Protein AF-A0A059CBD7-F1 (afdb_monomer)

Structure (mmCIF, N/CA/C/O backbone):
data_AF-A0A059CBD7-F1
#
_entry.id   AF-A0A059CBD7-F1
#
loop_
_atom_site.group_PDB
_atom_site.id
_atom_site.type_symbol
_atom_site.label_atom_id
_atom_site.label_alt_id
_atom_site.label_comp_id
_atom_site.label_asym_id
_atom_site.label_entity_id
_atom_site.label_seq_id
_atom_site.pdbx_PDB_ins_code
_atom_site.Cartn_x
_atom_site.Cartn_y
_atom_site.Cartn_z
_atom_site.occupancy
_atom_site.B_iso_or_equiv
_atom_site.auth_seq_id
_atom_site.auth_comp_id
_atom_site.auth_asym_id
_atom_site.auth_atom_id
_atom_site.pdbx_PDB_model_num
ATOM 1 N N . MET A 1 1 ? -79.661 -37.285 -6.704 1.00 27.41 1 MET A N 1
ATOM 2 C CA . MET A 1 1 ? -79.252 -38.684 -6.947 1.00 27.41 1 MET A CA 1
ATOM 3 C C . MET A 1 1 ? -77.895 -38.627 -7.641 1.00 27.41 1 MET A C 1
ATOM 5 O O . MET A 1 1 ? -77.820 -37.986 -8.673 1.00 27.41 1 MET A O 1
ATOM 9 N N . VAL A 1 2 ? -76.866 -39.219 -7.022 1.00 24.70 2 VAL A N 1
ATOM 10 C CA . VAL A 1 2 ? -75.521 -39.543 -7.561 1.00 24.70 2 VAL A CA 1
ATOM 11 C C . VAL A 1 2 ? -74.563 -38.383 -7.934 1.00 24.70 2 VAL A C 1
ATOM 13 O O . VAL A 1 2 ? -74.610 -37.817 -9.015 1.00 24.70 2 VAL A O 1
ATOM 16 N N . GLN A 1 3 ? -73.694 -38.070 -6.962 1.00 22.50 3 GLN A N 1
ATOM 17 C CA . GLN A 1 3 ? -72.225 -37.890 -7.006 1.00 22.50 3 GLN A CA 1
ATOM 18 C C . GLN A 1 3 ? -71.478 -37.685 -8.353 1.00 22.50 3 GLN A C 1
ATOM 20 O O . GLN A 1 3 ? -71.512 -38.557 -9.212 1.00 22.50 3 GLN A O 1
ATOM 25 N N . ALA A 1 4 ? -70.627 -36.639 -8.396 1.00 22.77 4 ALA A N 1
ATOM 26 C CA . ALA A 1 4 ? -69.144 -36.712 -8.429 1.00 22.77 4 ALA A CA 1
ATOM 27 C C . ALA A 1 4 ? -68.423 -35.733 -9.402 1.00 22.77 4 ALA A C 1
ATOM 29 O O . ALA A 1 4 ? -68.764 -35.627 -10.573 1.00 22.77 4 ALA A O 1
ATOM 30 N N . ILE A 1 5 ? -67.328 -35.163 -8.868 1.00 25.78 5 ILE A N 1
ATOM 31 C CA . ILE A 1 5 ? -66.109 -34.602 -9.498 1.00 25.78 5 ILE A CA 1
ATOM 32 C C . ILE A 1 5 ? -66.159 -33.147 -10.002 1.00 25.78 5 ILE A C 1
ATOM 34 O O . ILE A 1 5 ? -66.613 -32.834 -11.097 1.00 25.78 5 ILE A O 1
ATOM 38 N N . ALA A 1 6 ? -65.557 -32.273 -9.187 1.00 24.36 6 ALA A N 1
ATOM 39 C CA . ALA A 1 6 ? -65.034 -30.965 -9.562 1.00 24.36 6 ALA A CA 1
ATOM 40 C C . ALA A 1 6 ? -63.569 -31.106 -10.017 1.00 24.36 6 ALA A C 1
ATOM 42 O O . ALA A 1 6 ? -62.777 -31.777 -9.353 1.00 24.36 6 ALA A O 1
ATOM 43 N N . ALA A 1 7 ? -63.220 -30.457 -11.128 1.00 23.56 7 ALA A N 1
ATOM 44 C CA . ALA A 1 7 ? -61.856 -30.302 -11.618 1.00 23.56 7 ALA A CA 1
ATOM 45 C C . ALA A 1 7 ? -61.406 -28.848 -11.410 1.00 23.56 7 ALA A C 1
ATOM 47 O O . ALA A 1 7 ? -62.097 -27.919 -11.823 1.00 23.56 7 ALA A O 1
ATOM 48 N N . SER A 1 8 ? -60.238 -28.657 -10.799 1.00 24.56 8 SER A N 1
ATOM 49 C CA . SER A 1 8 ? -59.516 -27.383 -10.772 1.00 24.56 8 SER A CA 1
ATOM 50 C C . SER A 1 8 ? -58.029 -27.640 -11.013 1.00 24.56 8 SER A C 1
ATOM 52 O O . SER A 1 8 ? -57.431 -28.497 -10.363 1.00 24.56 8 SER A O 1
ATOM 54 N N . CYS A 1 9 ? -57.472 -26.907 -11.973 1.00 23.25 9 CYS A N 1
ATOM 55 C CA . CYS A 1 9 ? -56.088 -26.950 -12.435 1.00 23.25 9 CYS A CA 1
ATOM 56 C C . CYS A 1 9 ? -55.075 -26.466 -11.380 1.00 23.25 9 CYS A C 1
ATOM 58 O O . CYS A 1 9 ? -55.324 -25.466 -10.713 1.00 23.25 9 CYS A O 1
ATOM 60 N N . SER A 1 10 ? -53.895 -27.101 -11.345 1.00 24.89 10 SER A N 1
ATOM 61 C CA . SER A 1 10 ? -52.676 -26.625 -10.664 1.00 24.89 10 SER A CA 1
ATOM 62 C C . SER A 1 10 ? -51.438 -26.863 -11.551 1.00 24.89 10 SER A C 1
ATOM 64 O O . SER A 1 10 ? -51.438 -27.836 -12.310 1.00 24.89 10 SER A O 1
ATOM 66 N N . PRO A 1 11 ? -50.388 -26.017 -11.472 1.00 28.83 11 PRO A N 1
ATOM 67 C CA . PRO A 1 11 ? -49.196 -26.117 -12.310 1.00 28.83 11 PRO A CA 1
ATOM 68 C C . PRO A 1 11 ? -48.049 -26.942 -11.692 1.00 28.83 11 PRO A C 1
ATOM 70 O O . PRO A 1 11 ? -47.851 -26.967 -10.482 1.00 28.83 11 PRO A O 1
ATOM 73 N N . LEU A 1 12 ? -47.319 -27.582 -12.613 1.00 26.22 12 LEU A N 1
ATOM 74 C CA . LEU A 1 12 ? -45.904 -27.990 -12.671 1.00 26.22 12 LEU A CA 1
ATOM 75 C C . LEU A 1 12 ? -45.136 -28.339 -11.380 1.00 26.22 12 LEU A C 1
ATOM 77 O O . LEU A 1 12 ? -44.787 -27.510 -10.546 1.00 26.22 12 LEU A O 1
ATOM 81 N N . SER A 1 13 ? -44.800 -29.627 -11.343 1.00 27.41 13 SER A N 1
ATOM 82 C CA . SER A 1 13 ? -44.056 -30.409 -10.364 1.00 27.41 13 SER A CA 1
ATOM 83 C C . SER A 1 13 ? -42.547 -30.156 -10.330 1.00 27.41 13 SER A C 1
ATOM 85 O O . SER A 1 13 ? -41.880 -30.080 -11.361 1.00 27.41 13 SER A O 1
ATOM 87 N N . SER A 1 14 ? -42.030 -30.184 -9.105 1.00 27.97 14 SER A N 1
ATOM 88 C CA . SER A 1 14 ? -40.643 -30.375 -8.691 1.00 27.97 14 SER A CA 1
ATOM 89 C C . SER A 1 14 ? -40.126 -31.800 -8.961 1.00 27.97 14 SER A C 1
ATOM 91 O O . SER A 1 14 ? -40.867 -32.778 -8.858 1.00 27.97 14 SER A O 1
ATOM 93 N N . LEU A 1 15 ? -38.828 -31.923 -9.262 1.00 26.23 15 LEU A N 1
ATOM 94 C CA . LEU A 1 15 ? -38.083 -33.190 -9.299 1.00 26.23 15 LEU A CA 1
ATOM 95 C C . LEU A 1 15 ? -37.362 -33.421 -7.951 1.00 26.23 15 LEU A C 1
ATOM 97 O O . LEU A 1 15 ? -36.742 -32.481 -7.450 1.00 26.23 15 LEU A O 1
ATOM 101 N N . PRO A 1 16 ? -37.400 -34.632 -7.354 1.00 29.53 16 PRO A N 1
ATOM 102 C CA . PRO A 1 16 ? -36.766 -34.914 -6.068 1.00 29.53 16 PRO A CA 1
ATOM 103 C C . PRO A 1 16 ? -35.403 -35.613 -6.220 1.00 29.53 16 PRO A C 1
ATOM 105 O O . PRO A 1 16 ? -35.278 -36.615 -6.923 1.00 29.53 16 PRO A O 1
ATOM 108 N N . LEU A 1 17 ? -34.396 -35.144 -5.478 1.00 26.84 17 LEU A N 1
ATOM 109 C CA . LEU A 1 17 ? -33.142 -35.863 -5.233 1.00 26.84 17 LEU A CA 1
ATOM 110 C C . LEU A 1 17 ? -33.242 -36.590 -3.884 1.00 26.84 17 LEU A C 1
ATOM 112 O O . LEU A 1 17 ? -33.156 -35.987 -2.818 1.00 26.84 17 LEU A O 1
ATOM 116 N N . ASN A 1 18 ? -33.452 -37.906 -3.944 1.00 24.36 18 ASN A N 1
ATOM 117 C CA . ASN A 1 18 ? -33.355 -38.815 -2.805 1.00 24.36 18 ASN A CA 1
ATOM 118 C C . ASN A 1 18 ? -31.913 -39.332 -2.692 1.00 24.36 18 ASN A C 1
ATOM 120 O O . ASN A 1 18 ? -31.508 -40.188 -3.475 1.00 24.36 18 ASN A O 1
ATOM 124 N N . ALA A 1 19 ? -31.174 -38.896 -1.673 1.00 28.20 19 ALA A N 1
ATOM 125 C CA . ALA A 1 19 ? -29.995 -39.606 -1.181 1.00 28.20 19 ALA A CA 1
ATOM 126 C C . ALA A 1 19 ? -30.155 -39.828 0.329 1.00 28.20 19 ALA A C 1
ATOM 128 O O . ALA A 1 19 ? -30.183 -38.892 1.125 1.00 28.20 19 ALA A O 1
ATOM 129 N N . ARG A 1 20 ? -30.327 -41.097 0.713 1.00 24.30 20 ARG A N 1
ATOM 130 C CA . ARG A 1 20 ? -30.404 -41.547 2.106 1.00 24.30 20 ARG A CA 1
ATOM 131 C C . ARG A 1 20 ? -29.028 -41.405 2.760 1.00 24.30 20 ARG A C 1
ATOM 133 O O . ARG A 1 20 ? -28.092 -42.076 2.338 1.00 24.30 20 ARG A O 1
ATOM 140 N N . LEU A 1 21 ? -28.933 -40.618 3.830 1.00 27.20 21 LEU A N 1
ATOM 141 C CA . LEU A 1 21 ? -27.813 -40.653 4.771 1.00 27.20 21 LEU A CA 1
ATOM 142 C C . LEU A 1 21 ? -28.304 -41.210 6.113 1.00 27.20 21 LEU A C 1
ATOM 144 O O . LEU A 1 21 ? -29.229 -40.683 6.727 1.00 27.20 21 LEU A O 1
ATOM 148 N N . SER A 1 22 ? -27.697 -42.320 6.531 1.00 24.50 22 SER A N 1
ATOM 149 C CA . SER A 1 22 ? -27.909 -42.966 7.830 1.00 24.50 22 SER A CA 1
ATOM 150 C C . SER A 1 22 ? -27.210 -42.182 8.955 1.00 24.50 22 SER A C 1
ATOM 152 O O . SER A 1 22 ? -26.139 -41.622 8.718 1.00 24.50 22 SER A O 1
ATOM 154 N N . PRO A 1 23 ? -27.740 -42.161 10.194 1.00 25.88 23 PRO A N 1
ATOM 155 C CA . PRO A 1 23 ? -27.163 -41.375 11.278 1.00 25.88 23 PRO A CA 1
ATOM 156 C C . PRO A 1 23 ? -26.103 -42.180 12.042 1.00 25.88 23 PRO A C 1
ATOM 158 O O . PRO A 1 23 ? -26.429 -43.134 12.749 1.00 25.88 23 PRO A O 1
ATOM 161 N N . PHE A 1 24 ? -24.837 -41.769 11.975 1.00 24.17 24 PHE A N 1
ATOM 162 C CA . PHE A 1 24 ? -23.831 -42.210 12.943 1.00 24.17 24 PHE A CA 1
ATOM 163 C C . PHE A 1 24 ? -23.830 -41.264 14.149 1.00 24.17 24 PHE A C 1
ATOM 165 O O . PHE A 1 24 ? -23.318 -40.149 14.100 1.00 24.17 24 PHE A O 1
ATOM 172 N N . ARG A 1 25 ? -24.415 -41.732 15.257 1.00 24.31 25 ARG A N 1
ATOM 173 C CA . ARG A 1 25 ? -24.129 -41.220 16.603 1.00 24.31 25 ARG A CA 1
ATOM 174 C C . ARG A 1 25 ? -22.762 -41.744 17.034 1.00 24.31 25 ARG A C 1
ATOM 176 O O . ARG A 1 25 ? -22.542 -42.949 16.973 1.00 24.31 25 ARG A O 1
ATOM 183 N N . CYS A 1 26 ? -21.905 -40.881 17.571 1.00 23.27 26 CYS A N 1
ATOM 184 C CA . CYS A 1 26 ? -20.779 -41.328 18.383 1.00 23.27 26 CYS A CA 1
ATOM 185 C C . CYS A 1 26 ? -20.654 -40.454 19.635 1.00 23.27 26 CYS A C 1
ATOM 187 O O . CYS A 1 26 ? -20.300 -39.280 19.581 1.00 23.27 26 CYS A O 1
ATOM 189 N N . SER A 1 27 ? -21.001 -41.046 20.773 1.00 24.66 27 SER A N 1
ATOM 190 C CA . SER A 1 27 ? -20.661 -40.575 22.109 1.00 24.66 27 SER A CA 1
ATOM 191 C C . SER A 1 27 ? -19.342 -41.218 22.530 1.00 24.66 27 SER A C 1
ATOM 193 O O . SER A 1 27 ? -19.259 -42.439 22.473 1.00 24.66 27 SER A O 1
ATOM 195 N N . HIS A 1 28 ? -18.365 -40.444 23.014 1.00 25.88 28 HIS A N 1
ATOM 196 C CA . HIS A 1 28 ? -17.659 -40.717 24.276 1.00 25.88 28 HIS A CA 1
ATOM 197 C C . HIS A 1 28 ? -16.579 -39.668 24.589 1.00 25.88 28 HIS A C 1
ATOM 199 O O . HIS A 1 28 ? -15.694 -39.379 23.792 1.00 25.88 28 HIS A O 1
ATOM 205 N N . ARG A 1 29 ? -16.638 -39.159 25.827 1.00 26.22 29 ARG A N 1
ATOM 206 C CA . ARG A 1 29 ? -15.527 -38.551 26.573 1.00 26.22 29 ARG A CA 1
ATOM 207 C C . ARG A 1 29 ? -14.352 -39.535 26.686 1.00 26.22 29 ARG A C 1
ATOM 209 O O . ARG A 1 29 ? -14.594 -40.652 27.139 1.00 26.22 29 ARG A O 1
ATOM 216 N N . ARG A 1 30 ? -13.106 -39.072 26.495 1.00 25.58 30 ARG A N 1
ATOM 217 C CA . ARG A 1 30 ? -11.977 -39.318 27.426 1.00 25.58 30 ARG A CA 1
ATOM 218 C C . ARG A 1 30 ? -10.704 -38.524 27.076 1.00 25.58 30 ARG A C 1
ATOM 220 O O . ARG A 1 30 ? -10.276 -38.486 25.935 1.00 25.58 30 ARG A O 1
ATOM 227 N N . SER A 1 31 ? -10.166 -37.910 28.132 1.00 23.09 31 SER A N 1
ATOM 228 C CA . SER A 1 31 ? -8.787 -37.490 28.447 1.00 23.09 31 SER A CA 1
ATOM 229 C C . SER A 1 31 ? -7.689 -37.578 27.375 1.00 23.09 31 SER A C 1
ATOM 231 O O . SER A 1 31 ? -7.325 -38.668 26.940 1.00 23.09 31 SER A O 1
ATOM 233 N N . TRP A 1 32 ? -7.047 -36.435 27.124 1.00 22.36 32 TRP A N 1
ATOM 234 C CA . TRP A 1 32 ? -5.806 -36.305 26.361 1.00 22.36 32 TRP A CA 1
ATOM 235 C C . TRP A 1 32 ? -4.568 -36.466 27.261 1.00 22.36 32 TRP A C 1
ATOM 237 O O . TRP A 1 32 ? -4.424 -35.773 28.268 1.00 22.36 32 TRP A O 1
ATOM 247 N N . ARG A 1 33 ? -3.655 -37.359 26.866 1.00 21.47 33 ARG A N 1
ATOM 248 C CA . ARG A 1 33 ? -2.204 -37.252 27.094 1.00 21.47 33 ARG A CA 1
ATOM 249 C C . ARG A 1 33 ? -1.520 -37.352 25.721 1.00 21.47 33 ARG A C 1
ATOM 251 O O . ARG A 1 33 ? -2.057 -38.058 24.867 1.00 21.47 33 ARG A O 1
ATOM 258 N N . PRO A 1 34 ? -0.394 -36.660 25.483 1.00 24.28 34 PRO A N 1
ATOM 259 C CA . PRO A 1 34 ? 0.172 -36.514 24.148 1.00 24.28 34 PRO A CA 1
ATOM 260 C C . PRO A 1 34 ? 0.973 -37.760 23.757 1.00 24.28 34 PRO A C 1
ATOM 262 O O . PRO A 1 34 ? 1.763 -38.261 24.556 1.00 24.28 34 PRO A O 1
ATOM 265 N N . VAL A 1 35 ? 0.780 -38.233 22.526 1.00 23.66 35 VAL A N 1
ATOM 266 C CA . VAL A 1 35 ? 1.660 -39.202 21.863 1.00 23.66 35 VAL A CA 1
ATOM 267 C C . VAL A 1 35 ? 2.258 -38.509 20.644 1.00 23.66 35 VAL A C 1
ATOM 269 O O . VAL A 1 35 ? 1.542 -37.873 19.870 1.00 23.66 35 VAL A O 1
ATOM 272 N N . GLU A 1 36 ? 3.579 -38.599 20.540 1.00 26.09 36 GLU A N 1
ATOM 273 C CA . GLU A 1 36 ? 4.428 -38.049 19.488 1.00 26.09 36 GLU A CA 1
ATOM 274 C C . GLU A 1 36 ? 3.937 -38.452 18.092 1.00 26.09 36 GLU A C 1
ATOM 276 O O . GLU A 1 36 ? 3.825 -39.635 17.769 1.00 26.09 36 GLU A O 1
ATOM 281 N N . ALA A 1 37 ? 3.660 -37.455 17.249 1.00 25.56 37 ALA A N 1
ATOM 282 C CA . ALA A 1 37 ? 3.360 -37.659 15.840 1.00 25.56 37 ALA A CA 1
ATOM 283 C C . ALA A 1 37 ? 4.652 -37.550 15.021 1.00 25.56 37 ALA A C 1
ATOM 285 O O . ALA A 1 37 ? 5.248 -36.478 14.894 1.00 25.56 37 ALA A O 1
ATOM 286 N N . SER A 1 38 ? 5.070 -38.674 14.442 1.00 23.84 38 SER A N 1
ATOM 287 C CA . SER A 1 38 ? 6.095 -38.743 13.406 1.00 23.84 38 SER A CA 1
ATOM 288 C C . SER A 1 38 ? 5.680 -37.896 12.198 1.00 23.84 38 SER A C 1
ATOM 290 O O . SER A 1 38 ? 4.670 -38.176 11.548 1.00 23.84 38 SER A O 1
ATOM 292 N N . ARG A 1 39 ? 6.469 -36.863 11.889 1.00 24.75 39 ARG A N 1
ATOM 293 C CA . ARG A 1 39 ? 6.324 -36.023 10.695 1.00 24.75 39 ARG A CA 1
ATOM 294 C C . ARG A 1 39 ? 6.572 -36.853 9.431 1.00 24.75 39 ARG A C 1
ATOM 296 O O . ARG A 1 39 ? 7.711 -37.144 9.091 1.00 24.75 39 ARG A O 1
ATOM 303 N N . SER A 1 40 ? 5.500 -37.185 8.720 1.00 22.86 40 SER A N 1
ATOM 304 C CA . SER A 1 40 ? 5.544 -37.565 7.307 1.00 22.86 40 SER A CA 1
ATOM 305 C C . SER A 1 40 ? 5.475 -36.279 6.479 1.00 22.86 40 SER A C 1
ATOM 307 O O . SER A 1 40 ? 4.395 -35.738 6.243 1.00 22.86 40 SER A O 1
ATOM 309 N N . THR A 1 41 ? 6.630 -35.756 6.074 1.00 24.06 41 THR A N 1
ATOM 310 C CA . THR A 1 41 ? 6.733 -34.659 5.106 1.00 24.06 41 THR A CA 1
ATOM 311 C C . THR A 1 41 ? 6.428 -35.187 3.705 1.00 24.06 41 THR A C 1
ATOM 313 O O . THR A 1 41 ? 7.297 -35.744 3.040 1.00 24.06 41 THR A O 1
ATOM 316 N N . SER A 1 42 ? 5.186 -35.009 3.256 1.00 23.70 42 SER A N 1
ATOM 317 C CA . SER A 1 42 ? 4.830 -35.070 1.838 1.00 23.70 42 SER A CA 1
ATOM 318 C C . SER A 1 42 ? 5.356 -33.800 1.169 1.00 23.70 42 SER A C 1
ATOM 320 O O . SER A 1 42 ? 4.714 -32.754 1.219 1.00 23.70 42 SER A O 1
ATOM 322 N N . THR A 1 43 ? 6.545 -33.866 0.580 1.00 23.75 43 THR A N 1
ATOM 323 C CA . THR A 1 43 ? 7.056 -32.822 -0.312 1.00 23.75 43 THR A CA 1
ATOM 324 C C . THR A 1 43 ? 6.307 -32.898 -1.637 1.00 23.75 43 THR A C 1
ATOM 326 O O . THR A 1 43 ? 6.673 -33.673 -2.522 1.00 23.75 43 THR A O 1
ATOM 329 N N . THR A 1 44 ? 5.247 -32.109 -1.776 1.00 26.20 44 THR A N 1
ATOM 330 C CA . THR A 1 44 ? 4.668 -31.784 -3.079 1.00 26.20 44 THR A CA 1
ATOM 331 C C . THR A 1 44 ? 5.703 -30.953 -3.833 1.00 26.20 44 THR A C 1
ATOM 333 O O . THR A 1 44 ? 5.978 -29.802 -3.498 1.00 26.20 44 THR A O 1
ATOM 336 N N . THR A 1 45 ? 6.363 -31.581 -4.797 1.00 25.39 45 THR A N 1
ATOM 337 C CA . THR A 1 45 ? 7.313 -30.946 -5.707 1.00 25.39 45 THR A CA 1
ATOM 338 C C . THR A 1 45 ? 6.515 -30.136 -6.722 1.00 25.39 45 THR A C 1
ATOM 340 O O . THR A 1 45 ? 5.920 -30.684 -7.646 1.00 25.39 45 THR A O 1
ATOM 343 N N . TRP A 1 46 ? 6.457 -28.823 -6.516 1.00 28.98 46 TRP A N 1
ATOM 344 C CA . TRP A 1 46 ? 5.936 -27.882 -7.502 1.00 28.98 46 TRP A CA 1
ATOM 345 C C . TRP A 1 46 ? 6.851 -27.904 -8.732 1.00 28.98 46 TRP A C 1
ATOM 347 O O . TRP A 1 46 ? 8.079 -27.825 -8.599 1.00 28.98 46 TRP A O 1
ATOM 357 N N . LYS A 1 47 ? 6.263 -28.081 -9.922 1.00 30.73 47 LYS A N 1
ATOM 358 C CA . LYS A 1 47 ? 6.991 -28.035 -11.195 1.00 30.73 47 LYS A CA 1
ATOM 359 C C . LYS A 1 47 ? 7.723 -26.696 -11.270 1.00 30.73 47 LYS A C 1
ATOM 361 O O . LYS A 1 47 ? 7.093 -25.649 -11.213 1.00 30.73 47 LYS A O 1
ATOM 366 N N . HIS A 1 48 ? 9.048 -26.740 -11.362 1.00 29.67 48 HIS A N 1
ATOM 367 C CA . HIS A 1 48 ? 9.817 -25.565 -11.748 1.00 29.67 48 HIS A CA 1
ATOM 368 C C . HIS A 1 48 ? 9.392 -25.218 -13.175 1.00 29.67 48 HIS A C 1
ATOM 370 O O . HIS A 1 48 ? 9.498 -26.077 -14.054 1.00 29.67 48 HIS A O 1
ATOM 376 N N . SER A 1 49 ? 8.892 -24.002 -13.399 1.00 37.66 49 SER A N 1
ATOM 377 C CA . SER A 1 49 ? 8.829 -23.465 -14.756 1.00 37.66 49 SER A CA 1
ATOM 378 C C . SER A 1 49 ? 10.260 -23.466 -15.301 1.00 37.66 49 SER A C 1
ATOM 380 O O . SER A 1 49 ? 11.184 -22.980 -14.639 1.00 37.66 49 SER A O 1
ATOM 382 N N . MET A 1 50 ? 10.484 -24.140 -16.429 1.00 34.19 50 MET A N 1
ATOM 383 C CA . MET A 1 50 ? 11.800 -24.171 -17.055 1.00 34.19 50 MET A CA 1
ATOM 384 C C . MET A 1 50 ? 12.013 -22.833 -17.750 1.00 34.19 50 MET A C 1
ATOM 386 O O . MET A 1 50 ? 11.520 -22.626 -18.848 1.00 34.19 50 MET A O 1
ATOM 390 N N . PHE A 1 51 ? 12.762 -21.937 -17.110 1.00 42.81 51 PHE A N 1
ATOM 391 C CA . PHE A 1 51 ? 13.242 -20.718 -17.749 1.00 42.81 51 PHE A CA 1
ATOM 392 C C . PHE A 1 51 ? 14.224 -21.101 -18.864 1.00 42.81 51 PHE A C 1
ATOM 394 O O . PHE A 1 51 ? 15.383 -21.434 -18.594 1.00 42.81 51 PHE A O 1
ATOM 401 N N . ILE A 1 52 ? 13.776 -21.065 -20.117 1.00 44.03 52 ILE A N 1
ATOM 402 C CA . ILE A 1 52 ? 14.673 -21.010 -21.273 1.00 44.03 52 ILE A CA 1
ATOM 403 C C . ILE A 1 52 ? 15.103 -19.543 -21.380 1.00 44.03 52 ILE A C 1
ATOM 405 O O . ILE A 1 52 ? 14.518 -18.758 -22.104 1.00 44.03 52 ILE A O 1
ATOM 409 N N . GLY A 1 53 ? 16.050 -19.130 -20.536 1.00 51.59 53 GLY A N 1
ATOM 410 C CA . GLY A 1 53 ? 16.555 -17.757 -20.519 1.00 51.59 53 GLY A CA 1
ATOM 411 C C . GLY A 1 53 ? 17.991 -17.697 -21.017 1.00 51.59 53 GLY A C 1
ATOM 412 O O . GLY A 1 53 ? 18.831 -18.499 -20.594 1.00 51.59 53 GLY A O 1
ATOM 413 N N . THR A 1 54 ? 18.294 -16.737 -21.884 1.00 60.03 54 THR A N 1
ATOM 414 C CA . THR A 1 54 ? 19.668 -16.279 -22.108 1.00 60.03 54 THR A CA 1
ATOM 415 C C . THR A 1 54 ? 19.972 -15.072 -21.219 1.00 60.03 54 THR A C 1
ATOM 417 O O . THR A 1 54 ? 19.104 -14.253 -20.910 1.00 60.03 54 THR A O 1
ATOM 420 N N . ARG A 1 55 ? 21.225 -14.998 -20.752 1.00 66.94 55 ARG A N 1
ATOM 421 C CA . ARG A 1 55 ? 21.671 -14.017 -19.749 1.00 66.94 55 ARG A CA 1
ATOM 422 C C . ARG A 1 55 ? 21.392 -12.590 -20.227 1.00 66.94 55 ARG A C 1
ATOM 424 O O . ARG A 1 55 ? 21.677 -12.323 -21.392 1.00 66.94 55 ARG A O 1
ATOM 431 N N . PRO A 1 56 ? 20.960 -11.663 -19.348 1.00 76.88 56 PRO A N 1
ATOM 432 C CA . PRO A 1 56 ? 21.050 -10.240 -19.648 1.00 76.88 56 PRO A CA 1
ATOM 433 C C . PRO A 1 56 ? 22.508 -9.886 -19.954 1.00 76.88 56 PRO A C 1
ATOM 435 O O . PRO A 1 56 ? 23.397 -10.132 -19.129 1.00 76.88 56 PRO A O 1
ATOM 438 N N . VAL A 1 57 ? 22.769 -9.365 -21.152 1.00 78.75 57 VAL A N 1
ATOM 439 C CA . VAL A 1 57 ? 24.119 -9.012 -21.606 1.00 78.75 57 VAL A CA 1
ATOM 440 C C . VAL A 1 57 ? 24.118 -7.580 -22.113 1.00 78.75 57 VAL A C 1
ATOM 442 O O . VAL A 1 57 ? 23.281 -7.200 -22.923 1.00 78.75 57 VAL A O 1
ATOM 445 N N . LEU A 1 58 ? 25.100 -6.806 -21.653 1.00 79.62 58 LEU A N 1
ATOM 446 C CA . LEU A 1 58 ? 25.443 -5.526 -22.253 1.00 79.62 58 LEU A CA 1
ATOM 447 C C . LEU A 1 58 ? 26.380 -5.782 -23.438 1.00 79.62 58 LEU A C 1
ATOM 449 O O . LEU A 1 58 ? 27.509 -6.246 -23.246 1.00 79.62 58 LEU A O 1
ATOM 453 N N . LYS A 1 59 ? 25.919 -5.513 -24.659 1.00 79.06 59 LYS A N 1
ATOM 454 C CA . LYS A 1 59 ? 26.710 -5.681 -25.880 1.00 79.06 59 LYS A CA 1
ATOM 455 C C . LYS A 1 59 ? 26.446 -4.519 -26.830 1.00 79.06 59 LYS A C 1
ATOM 457 O O . LYS A 1 59 ? 25.303 -4.182 -27.078 1.00 79.06 59 LYS A O 1
ATOM 462 N N . GLU A 1 60 ? 27.516 -3.925 -27.363 1.00 78.06 60 GLU A N 1
ATOM 463 C CA . GLU A 1 60 ? 27.432 -2.874 -28.397 1.00 78.06 60 GLU A CA 1
ATOM 464 C C . GLU A 1 60 ? 26.544 -1.671 -28.001 1.00 78.06 60 GLU A C 1
ATOM 466 O O . GLU A 1 60 ? 25.936 -1.041 -28.855 1.00 78.06 60 GLU A O 1
ATOM 471 N N . GLY A 1 61 ? 26.485 -1.331 -26.706 1.00 82.69 61 GLY A N 1
ATOM 472 C CA . GLY A 1 61 ? 25.649 -0.230 -26.208 1.00 82.69 61 GLY A CA 1
ATOM 473 C C . GLY A 1 61 ? 24.167 -0.583 -26.055 1.00 82.69 61 GLY A C 1
ATOM 474 O O . GLY A 1 61 ? 23.361 0.311 -25.833 1.00 82.69 61 GLY A O 1
ATOM 475 N N . ALA A 1 62 ? 23.799 -1.862 -26.141 1.00 86.81 62 ALA A N 1
ATOM 476 C CA . ALA A 1 62 ? 22.450 -2.341 -25.875 1.00 86.81 62 ALA A CA 1
ATOM 477 C C . ALA A 1 62 ? 22.432 -3.344 -24.713 1.00 86.81 62 ALA A C 1
ATOM 479 O O . ALA A 1 62 ? 23.321 -4.195 -24.588 1.00 86.81 62 ALA A O 1
ATOM 480 N N . LEU A 1 63 ? 21.416 -3.243 -23.852 1.00 84.81 63 LEU A N 1
ATOM 481 C CA . LEU A 1 63 ? 21.080 -4.296 -22.897 1.00 84.81 63 LEU A CA 1
ATOM 482 C C . LEU A 1 63 ? 20.100 -5.247 -23.575 1.00 84.81 63 LEU A C 1
ATOM 484 O O . LEU A 1 63 ? 18.923 -4.912 -23.745 1.00 84.81 63 LEU A O 1
ATOM 488 N N . SER A 1 64 ? 20.590 -6.434 -23.923 1.00 83.56 64 SER A N 1
ATOM 489 C CA . SER A 1 64 ? 19.786 -7.457 -24.579 1.00 83.56 64 SER A CA 1
ATOM 490 C C . SER A 1 64 ? 19.398 -8.568 -23.609 1.00 83.56 64 SER A C 1
ATOM 492 O O . SER A 1 64 ? 20.208 -9.026 -22.794 1.00 83.56 64 SER A O 1
ATOM 494 N N . VAL A 1 65 ? 18.164 -9.044 -23.739 1.00 75.06 65 VAL A N 1
ATOM 495 C CA . VAL A 1 65 ? 17.626 -10.206 -23.029 1.00 75.06 65 VAL A CA 1
ATOM 496 C C . VAL A 1 65 ? 16.963 -11.094 -24.073 1.00 75.06 65 VAL A C 1
ATOM 498 O O . VAL A 1 65 ? 16.108 -10.631 -24.822 1.00 75.06 65 VAL A O 1
ATOM 501 N N . ASP A 1 66 ? 17.392 -12.349 -24.182 1.00 73.12 66 ASP A N 1
ATOM 502 C CA . ASP A 1 66 ? 16.872 -13.267 -25.207 1.00 73.12 66 ASP A CA 1
ATOM 503 C C . ASP A 1 66 ? 17.023 -12.807 -26.650 1.00 73.12 66 ASP A C 1
ATOM 505 O O . ASP A 1 66 ? 16.166 -13.004 -27.503 1.00 73.12 66 ASP A O 1
ATOM 509 N N . GLY A 1 67 ? 18.177 -12.190 -26.924 1.00 69.81 67 GLY A N 1
ATOM 510 C CA . GLY A 1 67 ? 18.520 -11.689 -28.253 1.00 69.81 67 GLY A CA 1
ATOM 511 C C . GLY A 1 67 ? 17.719 -10.456 -28.672 1.00 69.81 67 GLY A C 1
ATOM 512 O O . GLY A 1 67 ? 17.845 -10.033 -29.817 1.00 69.81 67 GLY A O 1
ATOM 513 N N . LYS A 1 68 ? 16.924 -9.879 -27.764 1.00 74.00 68 LYS A N 1
ATOM 514 C CA . LYS A 1 68 ? 16.148 -8.661 -27.997 1.00 74.00 68 LYS A CA 1
ATOM 515 C C . LYS A 1 68 ? 16.759 -7.507 -27.230 1.00 74.00 68 LYS A C 1
ATOM 517 O O . LYS A 1 68 ? 17.015 -7.643 -26.035 1.00 74.00 68 LYS A O 1
ATOM 522 N N . ASP A 1 69 ? 16.966 -6.392 -27.915 1.00 83.94 69 ASP A N 1
ATOM 523 C CA . ASP A 1 69 ? 17.456 -5.159 -27.310 1.00 83.94 69 ASP A CA 1
ATOM 524 C C . ASP A 1 69 ? 16.304 -4.460 -26.596 1.00 83.94 69 ASP A C 1
ATOM 526 O O . ASP A 1 69 ? 15.250 -4.207 -27.175 1.00 83.94 69 ASP A O 1
ATOM 530 N N . VAL A 1 70 ? 16.495 -4.219 -25.304 1.00 84.56 70 VAL A N 1
ATOM 531 C CA . VAL A 1 70 ? 15.452 -3.712 -24.400 1.00 84.56 70 VAL A CA 1
ATOM 532 C C . VAL A 1 70 ? 15.762 -2.285 -23.989 1.00 84.56 70 VAL A C 1
ATOM 534 O O . VAL A 1 70 ? 14.861 -1.464 -23.854 1.00 84.56 70 VAL A O 1
ATOM 537 N N . LEU A 1 71 ? 17.052 -2.009 -23.800 1.00 91.56 71 LEU A N 1
ATOM 538 C CA . LEU A 1 71 ? 17.599 -0.668 -23.704 1.00 91.56 71 LEU A CA 1
ATOM 539 C C . LEU A 1 71 ? 18.627 -0.506 -24.812 1.00 91.56 71 LEU A C 1
ATOM 541 O O . LEU A 1 71 ? 19.556 -1.312 -24.900 1.00 91.56 71 LEU A O 1
ATOM 545 N N . THR A 1 72 ? 18.476 0.534 -25.621 1.00 93.31 72 THR A N 1
ATOM 546 C CA . THR A 1 72 ? 19.499 0.984 -26.572 1.00 93.31 72 THR A CA 1
ATOM 547 C C . THR A 1 72 ? 20.250 2.185 -26.003 1.00 93.31 72 THR A C 1
ATOM 549 O O . THR A 1 72 ? 19.836 2.753 -24.994 1.00 93.31 72 THR A O 1
ATOM 552 N N . ASP A 1 73 ? 21.369 2.566 -26.618 1.00 94.88 73 ASP A N 1
ATOM 553 C CA . ASP A 1 73 ? 22.181 3.721 -26.204 1.00 94.88 73 ASP A CA 1
ATOM 554 C C . ASP A 1 73 ? 22.579 3.707 -24.713 1.00 94.88 73 ASP A C 1
ATOM 556 O O . ASP A 1 73 ? 22.630 4.738 -24.043 1.00 94.88 73 ASP A O 1
ATOM 560 N N . VAL A 1 74 ? 22.869 2.516 -24.182 1.00 95.69 74 VAL A N 1
ATOM 561 C CA . VAL A 1 74 ? 23.277 2.303 -22.790 1.00 95.69 74 VAL A CA 1
ATOM 562 C C . VAL A 1 74 ? 24.640 2.966 -22.537 1.00 95.69 74 VAL A C 1
ATOM 564 O O . VAL A 1 74 ? 25.634 2.570 -23.160 1.00 95.69 74 VAL A O 1
ATOM 567 N N . PRO A 1 75 ? 24.735 3.938 -21.608 1.00 95.62 75 PRO A N 1
ATOM 568 C CA . PRO A 1 75 ? 25.990 4.632 -21.319 1.00 95.62 75 PRO A CA 1
ATOM 569 C C . PRO A 1 75 ? 27.089 3.731 -20.728 1.00 95.62 75 PRO A C 1
ATOM 571 O O . PRO A 1 75 ? 26.817 2.767 -20.013 1.00 95.62 75 PRO A O 1
ATOM 574 N N . GLU A 1 76 ? 28.361 4.093 -20.942 1.00 94.12 76 GLU A N 1
ATOM 575 C CA . GLU A 1 76 ? 29.525 3.311 -20.475 1.00 94.12 76 GLU A CA 1
ATOM 576 C C . GLU A 1 76 ? 29.619 3.160 -18.947 1.00 94.12 76 GLU A C 1
ATOM 578 O O . GLU A 1 76 ? 30.261 2.235 -18.452 1.00 94.12 76 GLU A O 1
ATOM 583 N N . ASN A 1 77 ? 29.007 4.070 -18.185 1.00 95.50 77 ASN A N 1
ATOM 584 C CA . ASN A 1 77 ? 29.014 4.037 -16.723 1.00 95.50 77 ASN A CA 1
ATOM 585 C C . ASN A 1 77 ? 27.912 3.145 -16.125 1.00 95.50 77 ASN A C 1
ATOM 587 O O . ASN A 1 77 ? 27.827 3.051 -14.897 1.00 95.50 77 ASN A O 1
ATOM 591 N N . VAL A 1 78 ? 27.081 2.507 -16.957 1.00 96.56 78 VAL A N 1
ATOM 592 C CA . VAL A 1 78 ? 26.103 1.500 -16.530 1.00 96.56 78 VAL A CA 1
ATOM 593 C C . VAL A 1 78 ? 26.814 0.175 -16.269 1.00 96.56 78 VAL A C 1
ATOM 595 O O . VAL A 1 78 ? 27.603 -0.320 -17.072 1.00 96.56 78 VAL A O 1
ATOM 598 N N . VAL A 1 79 ? 26.515 -0.428 -15.122 1.00 94.44 79 VAL A N 1
ATOM 599 C CA . VAL A 1 79 ? 27.110 -1.684 -14.668 1.00 94.44 79 VAL A CA 1
ATOM 600 C C . VAL A 1 79 ? 26.042 -2.763 -14.649 1.00 94.44 79 VAL A C 1
ATOM 602 O O . VAL A 1 79 ? 25.042 -2.641 -13.946 1.00 94.44 79 VAL A O 1
ATOM 605 N N . VAL A 1 80 ? 26.285 -3.855 -15.372 1.00 93.56 80 VAL A N 1
ATOM 606 C CA . VAL A 1 80 ? 25.434 -5.049 -15.355 1.00 93.56 80 VAL A CA 1
ATOM 607 C C . VAL A 1 80 ? 26.178 -6.171 -14.644 1.00 93.56 80 VAL A C 1
ATOM 609 O O . VAL A 1 80 ? 27.276 -6.554 -15.045 1.00 93.56 80 VAL A O 1
ATOM 612 N N . THR A 1 81 ? 25.580 -6.706 -13.583 1.00 92.81 81 THR A N 1
ATOM 613 C CA . THR A 1 81 ? 26.108 -7.824 -12.795 1.00 92.81 81 THR A CA 1
ATOM 614 C C . THR A 1 81 ? 25.199 -9.042 -12.979 1.00 92.81 81 THR A C 1
ATOM 616 O O . THR A 1 81 ? 24.170 -9.136 -12.305 1.00 92.81 81 THR A O 1
ATOM 619 N N . PRO A 1 82 ? 25.537 -9.981 -13.883 1.00 89.94 82 PRO A N 1
ATOM 620 C CA . PRO A 1 82 ? 24.738 -11.183 -14.109 1.00 89.94 82 PRO A CA 1
ATOM 621 C C . PRO A 1 82 ? 24.636 -12.054 -12.852 1.00 89.94 82 PRO A C 1
ATOM 623 O O . PRO A 1 82 ? 25.626 -12.249 -12.147 1.00 89.94 82 PRO A O 1
ATOM 626 N N . LEU A 1 83 ? 23.451 -12.613 -12.603 1.00 89.44 83 LEU A N 1
ATOM 627 C CA . LEU A 1 83 ? 23.166 -13.457 -11.437 1.00 89.44 83 LEU A CA 1
ATOM 628 C C . LEU A 1 83 ? 22.828 -14.885 -11.854 1.00 89.44 83 LEU A C 1
ATOM 630 O O . LEU A 1 83 ? 23.415 -15.848 -11.361 1.00 89.44 83 LEU A O 1
ATOM 634 N N . THR A 1 84 ? 21.885 -15.022 -12.783 1.00 86.19 84 THR A N 1
ATOM 635 C CA . THR A 1 84 ? 21.446 -16.309 -13.329 1.00 86.19 84 THR A CA 1
ATOM 636 C C . THR A 1 84 ? 21.438 -16.254 -14.853 1.00 86.19 84 THR A C 1
ATOM 638 O O . THR A 1 84 ? 21.960 -15.317 -15.453 1.00 86.19 84 THR A O 1
ATOM 641 N N . ASN A 1 85 ? 20.864 -17.271 -15.498 1.00 82.38 85 ASN A N 1
ATOM 642 C CA . ASN A 1 85 ? 20.653 -17.247 -16.939 1.00 82.38 85 ASN A CA 1
ATOM 643 C C . ASN A 1 85 ? 19.504 -16.327 -17.380 1.00 82.38 85 ASN A C 1
ATOM 645 O O . ASN A 1 85 ? 19.442 -16.040 -18.561 1.00 82.38 85 ASN A O 1
ATOM 649 N N . SER A 1 86 ? 18.644 -15.842 -16.482 1.00 86.69 86 SER A N 1
ATOM 650 C CA . SER A 1 86 ? 17.549 -14.914 -16.818 1.00 86.69 86 SER A CA 1
ATOM 651 C C . SER A 1 86 ? 17.581 -13.606 -16.028 1.00 86.69 86 SER A C 1
ATOM 653 O O . SER A 1 86 ? 16.805 -12.708 -16.338 1.00 86.69 86 SER A O 1
ATOM 655 N N . SER A 1 87 ? 18.475 -13.465 -15.040 1.00 92.56 87 SER A N 1
ATOM 656 C CA . SER A 1 87 ? 18.500 -12.299 -14.152 1.00 92.56 87 SER A CA 1
ATOM 657 C C . SER A 1 87 ? 19.872 -11.660 -13.960 1.00 92.56 87 SER A C 1
ATOM 659 O O . SER A 1 87 ? 20.915 -12.323 -14.014 1.00 92.56 87 SER A O 1
ATOM 661 N N . ALA A 1 88 ? 19.856 -10.356 -13.686 1.00 94.81 88 ALA A N 1
ATOM 662 C CA . ALA A 1 88 ? 21.027 -9.537 -13.398 1.00 94.81 88 ALA A CA 1
ATOM 663 C C . ALA A 1 88 ? 20.670 -8.368 -12.469 1.00 94.81 88 ALA A C 1
ATOM 665 O O . ALA A 1 88 ? 19.516 -7.950 -12.396 1.00 94.81 88 ALA A O 1
ATOM 666 N N . PHE A 1 89 ? 21.673 -7.805 -11.800 1.00 96.62 89 PHE A N 1
ATOM 667 C CA . PHE A 1 89 ? 21.578 -6.445 -11.277 1.00 96.62 89 PHE A CA 1
ATOM 668 C C . PHE A 1 89 ? 22.062 -5.442 -12.320 1.00 96.62 89 PHE A C 1
ATOM 670 O O . PHE A 1 89 ? 23.071 -5.678 -12.983 1.00 96.62 89 PHE A O 1
ATOM 677 N N . VAL A 1 90 ? 21.369 -4.316 -12.421 1.00 97.00 90 VAL A N 1
ATOM 678 C CA . VAL A 1 90 ? 21.760 -3.142 -13.197 1.00 97.00 90 VAL A CA 1
ATOM 679 C C . VAL A 1 90 ? 21.969 -1.982 -12.228 1.00 97.00 90 VAL A C 1
ATOM 681 O O . VAL A 1 90 ? 21.187 -1.770 -11.300 1.00 97.00 90 VAL A O 1
ATOM 684 N N . GLY A 1 91 ? 23.054 -1.250 -12.430 1.00 97.19 91 GLY A N 1
ATOM 685 C CA . GLY A 1 91 ? 23.457 -0.116 -11.616 1.00 97.19 91 GLY A CA 1
ATOM 686 C C . GLY A 1 91 ? 24.284 0.876 -12.425 1.00 97.19 91 GLY A C 1
ATOM 687 O O . GLY A 1 91 ? 24.425 0.726 -13.636 1.00 97.19 91 GLY A O 1
ATOM 688 N N . ALA A 1 92 ? 24.852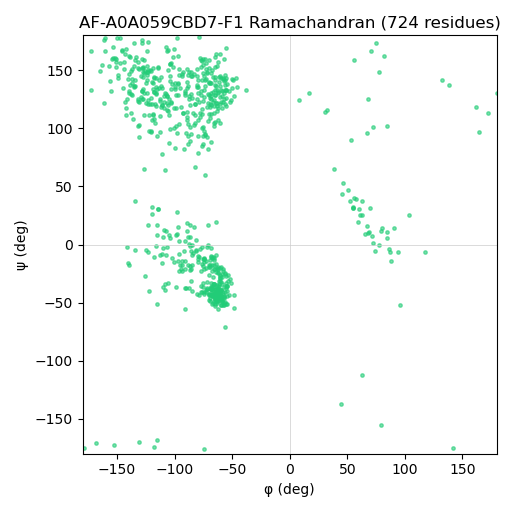 1.880 -11.766 1.00 97.62 92 ALA A N 1
ATOM 689 C CA . ALA A 1 92 ? 25.679 2.888 -12.416 1.00 97.62 92 ALA A CA 1
ATOM 690 C C . ALA A 1 92 ? 26.738 3.480 -11.476 1.00 97.62 92 ALA A C 1
ATOM 692 O O . ALA A 1 92 ? 26.635 3.402 -10.246 1.00 97.62 92 ALA A O 1
ATOM 693 N N . THR A 1 93 ? 27.765 4.084 -12.076 1.00 97.75 93 THR A N 1
ATOM 694 C CA . THR A 1 93 ? 28.848 4.792 -11.377 1.00 97.75 93 THR A CA 1
ATOM 695 C C . THR A 1 93 ? 28.911 6.269 -11.771 1.00 97.75 93 THR A C 1
ATOM 697 O O . THR A 1 93 ? 28.579 6.641 -12.897 1.00 97.75 93 THR A O 1
ATOM 700 N N . SER A 1 94 ? 29.398 7.103 -10.859 1.00 96.94 94 SER A N 1
ATOM 701 C CA . SER A 1 94 ? 29.596 8.546 -10.981 1.00 96.94 94 SER A CA 1
ATOM 702 C C . SER A 1 94 ? 31.028 8.923 -10.604 1.00 96.94 94 SER A C 1
ATOM 704 O O . SER A 1 94 ? 31.667 8.270 -9.783 1.00 96.94 94 SER A O 1
ATOM 706 N N . ASN A 1 95 ? 31.523 10.028 -11.162 1.00 96.88 95 ASN A N 1
ATOM 707 C CA . ASN A 1 95 ? 32.814 10.610 -10.778 1.00 96.88 95 ASN A CA 1
ATOM 708 C C . ASN A 1 95 ? 32.709 11.560 -9.573 1.00 96.88 95 ASN A C 1
ATOM 710 O O . ASN A 1 95 ? 33.725 12.073 -9.106 1.00 96.88 95 ASN A O 1
ATOM 714 N N . VAL A 1 96 ? 31.492 11.830 -9.096 1.00 97.00 96 VAL A N 1
ATOM 715 C CA . VAL A 1 96 ? 31.228 12.696 -7.944 1.00 97.00 96 VAL A CA 1
ATOM 716 C C . VAL A 1 96 ? 30.442 11.935 -6.889 1.00 97.00 96 VAL A C 1
ATOM 718 O O . VAL A 1 96 ? 29.639 11.061 -7.208 1.00 97.00 96 VAL A O 1
ATOM 721 N N . GLU A 1 97 ? 30.669 12.276 -5.625 1.00 97.75 97 GLU A N 1
ATOM 722 C CA . GLU A 1 97 ? 29.855 11.775 -4.524 1.00 97.75 97 GLU A CA 1
ATOM 723 C C . GLU A 1 97 ? 28.610 12.646 -4.337 1.00 97.75 97 GLU A C 1
ATOM 725 O O . GLU A 1 97 ? 28.646 13.865 -4.515 1.00 97.75 97 GLU A O 1
ATOM 730 N N . GLY A 1 98 ? 27.502 12.017 -3.960 1.00 98.12 98 GLY A N 1
ATOM 731 C CA . GLY A 1 98 ? 26.241 12.697 -3.696 1.00 98.12 98 GLY A CA 1
ATOM 732 C C . GLY A 1 98 ? 25.282 11.826 -2.897 1.00 98.12 98 GLY A C 1
ATOM 733 O O . GLY A 1 98 ? 25.359 10.597 -2.935 1.00 98.12 98 GLY A O 1
ATOM 734 N N . SER A 1 99 ? 24.376 12.469 -2.163 1.00 97.69 99 SER A N 1
ATOM 735 C CA . SER A 1 99 ? 23.267 11.807 -1.464 1.00 97.69 99 SER A CA 1
ATOM 736 C C . SER A 1 99 ? 22.101 11.474 -2.393 1.00 97.69 99 SER A C 1
ATOM 738 O O . SER A 1 99 ? 21.192 10.740 -2.005 1.00 97.69 99 SER A O 1
ATOM 740 N N . ARG A 1 100 ? 22.140 11.995 -3.625 1.00 97.94 100 ARG A N 1
ATOM 741 C CA . ARG A 1 100 ? 21.211 11.696 -4.708 1.00 97.94 100 ARG A CA 1
ATOM 742 C C . ARG A 1 100 ? 21.932 11.711 -6.054 1.00 97.94 100 ARG A C 1
ATOM 744 O O . ARG A 1 100 ? 22.651 12.666 -6.340 1.00 97.94 100 ARG A O 1
ATOM 751 N N . HIS A 1 101 ? 21.676 10.705 -6.887 1.00 98.38 101 HIS A N 1
ATOM 752 C CA . HIS A 1 101 ? 22.113 10.654 -8.287 1.00 98.38 101 HIS A CA 1
ATOM 753 C C . HIS A 1 101 ? 20.952 10.277 -9.197 1.00 98.38 101 HIS A C 1
ATOM 755 O O . HIS A 1 101 ? 20.053 9.550 -8.778 1.00 98.38 101 HIS A O 1
ATOM 761 N N . VAL A 1 102 ? 21.001 10.755 -10.440 1.00 98.06 102 VAL A N 1
ATOM 762 C CA . VAL A 1 102 ? 20.131 10.312 -11.534 1.00 98.06 102 VAL A CA 1
ATOM 763 C C . VAL A 1 102 ? 21.038 9.880 -12.678 1.00 98.06 102 VAL A C 1
ATOM 765 O O . VAL A 1 102 ? 21.872 10.667 -13.124 1.00 98.06 102 VAL A O 1
ATOM 768 N N . PHE A 1 103 ? 20.914 8.627 -13.103 1.00 98.12 103 PHE A N 1
ATOM 769 C CA . PHE A 1 103 ? 21.725 8.022 -14.155 1.00 98.12 103 PHE A CA 1
ATOM 770 C C . PHE A 1 103 ? 20.842 7.602 -15.321 1.00 98.12 103 PHE A C 1
ATOM 772 O O . PHE A 1 103 ? 19.876 6.878 -15.108 1.00 98.12 103 PHE A O 1
ATOM 779 N N . THR A 1 104 ? 21.203 7.962 -16.547 1.00 97.69 104 THR A N 1
ATOM 780 C CA . THR A 1 104 ? 20.594 7.372 -17.744 1.00 97.69 104 THR A CA 1
ATOM 781 C C . THR A 1 104 ? 21.018 5.905 -17.863 1.00 97.69 104 THR A C 1
ATOM 783 O O . THR A 1 104 ? 22.208 5.595 -17.807 1.00 97.69 104 THR A O 1
ATOM 786 N N . LEU A 1 105 ? 20.051 4.997 -18.008 1.00 97.06 105 LEU A N 1
ATOM 787 C CA . LEU A 1 105 ? 20.279 3.565 -18.229 1.00 97.06 105 LEU A CA 1
ATOM 788 C C . LEU A 1 105 ? 20.233 3.178 -19.711 1.00 97.06 105 LEU A C 1
ATOM 790 O O . LEU A 1 105 ? 20.792 2.148 -20.075 1.00 97.06 105 LEU A O 1
ATOM 794 N N . GLY A 1 106 ? 19.574 3.978 -20.546 1.00 96.81 106 GLY A N 1
ATOM 795 C CA . GLY A 1 106 ? 19.392 3.743 -21.978 1.00 96.81 106 GLY A CA 1
ATOM 796 C C . GLY A 1 106 ? 18.000 4.176 -22.432 1.00 96.81 106 GLY A C 1
ATOM 797 O O . GLY A 1 106 ? 17.235 4.729 -21.646 1.00 96.81 106 GLY A O 1
ATOM 798 N N . VAL A 1 107 ? 17.667 3.917 -23.689 1.00 97.19 107 VAL A N 1
ATOM 799 C CA . VAL A 1 107 ? 16.422 4.339 -24.344 1.00 97.19 107 VAL A CA 1
ATOM 800 C C . VAL A 1 107 ? 15.438 3.171 -24.437 1.00 97.19 107 VAL A C 1
ATOM 802 O O . VAL A 1 107 ? 15.835 2.054 -24.769 1.00 97.19 107 VAL A O 1
ATOM 805 N N . ILE A 1 108 ? 14.154 3.435 -24.164 1.00 95.31 108 ILE A N 1
ATOM 806 C CA . ILE A 1 108 ? 13.036 2.501 -24.390 1.00 95.31 108 ILE A CA 1
ATOM 807 C C . ILE A 1 108 ? 12.097 3.110 -25.429 1.00 95.31 108 ILE A C 1
ATOM 809 O O . ILE A 1 108 ? 11.498 4.154 -25.178 1.00 95.31 108 ILE A O 1
ATOM 813 N N . GLN A 1 109 ? 11.901 2.438 -26.562 1.00 92.94 109 GLN A N 1
ATOM 814 C CA . GLN A 1 109 ? 10.969 2.862 -27.612 1.00 92.94 109 GLN A CA 1
ATOM 815 C C . GLN A 1 109 ? 10.215 1.666 -28.189 1.00 92.94 109 GLN A C 1
ATOM 817 O O . GLN A 1 109 ? 10.764 0.573 -28.281 1.00 92.94 109 GLN A O 1
ATOM 822 N N . ASP A 1 110 ? 8.958 1.892 -28.576 1.00 91.69 110 ASP A N 1
ATOM 823 C CA . ASP A 1 110 ? 8.083 0.911 -29.228 1.00 91.69 110 ASP A CA 1
ATOM 824 C C . ASP A 1 110 ? 7.908 -0.418 -28.457 1.00 91.69 110 ASP A C 1
ATOM 826 O O . ASP A 1 110 ? 7.674 -1.476 -29.045 1.00 91.69 110 ASP A O 1
ATOM 830 N N . ILE A 1 111 ? 7.963 -0.370 -27.119 1.00 91.62 111 ILE A N 1
ATOM 831 C CA . ILE A 1 111 ? 7.781 -1.528 -26.230 1.00 91.62 111 ILE A CA 1
ATOM 832 C C . ILE A 1 111 ? 6.643 -1.239 -25.255 1.00 91.62 111 ILE A C 1
ATOM 834 O O . ILE A 1 111 ? 6.714 -0.305 -24.459 1.00 91.62 111 ILE A O 1
ATOM 838 N N . ARG A 1 112 ? 5.596 -2.075 -25.268 1.00 95.44 112 ARG A N 1
ATOM 839 C CA . ARG A 1 112 ? 4.479 -1.952 -24.318 1.00 95.44 112 ARG A CA 1
ATOM 840 C C . ARG A 1 112 ? 4.993 -2.116 -22.893 1.00 95.44 112 ARG A C 1
ATOM 842 O O . ARG A 1 112 ? 5.613 -3.129 -22.568 1.00 95.44 112 ARG A O 1
ATOM 849 N N . LEU A 1 113 ? 4.672 -1.151 -22.042 1.00 97.44 113 LEU A N 1
ATOM 850 C CA . LEU A 1 113 ? 5.120 -1.123 -20.656 1.00 97.44 113 LEU A CA 1
ATOM 851 C C . LEU A 1 113 ? 3.971 -0.947 -19.665 1.00 97.44 113 LEU A C 1
ATOM 853 O O . LEU A 1 113 ? 2.935 -0.354 -19.978 1.00 97.44 113 LEU A O 1
ATOM 857 N N . LEU A 1 114 ? 4.188 -1.475 -18.463 1.00 98.56 114 LEU A N 1
ATOM 858 C CA . LEU A 1 114 ? 3.400 -1.244 -17.260 1.00 98.56 114 LEU A CA 1
ATOM 859 C C . LEU A 1 114 ? 4.350 -0.805 -16.142 1.00 98.56 114 LEU A C 1
ATOM 861 O O . LEU A 1 114 ? 5.279 -1.530 -15.796 1.00 98.56 114 LEU A O 1
ATOM 865 N N . CYS A 1 115 ? 4.067 0.338 -15.534 1.00 98.12 115 CYS A N 1
ATOM 866 C CA . CYS A 1 115 ? 4.752 0.845 -14.354 1.00 98.12 115 CYS A CA 1
ATOM 867 C C . CYS A 1 115 ? 3.815 0.833 -13.150 1.00 98.12 115 CYS A C 1
ATOM 869 O O . CYS A 1 115 ? 2.644 1.188 -13.285 1.00 98.12 115 CYS A O 1
ATOM 871 N N . LEU A 1 116 ? 4.345 0.542 -11.963 1.00 98.69 116 LEU A N 1
ATOM 872 C CA . LEU A 1 116 ? 3.741 0.948 -10.693 1.00 98.69 116 LEU A CA 1
ATOM 873 C C . LEU A 1 116 ? 4.619 2.037 -10.079 1.00 98.69 116 LEU A C 1
ATOM 875 O O . LEU A 1 116 ? 5.790 1.795 -9.772 1.00 98.69 116 LEU A O 1
ATOM 879 N N . PHE A 1 117 ? 4.065 3.236 -9.916 1.00 98.50 117 PHE A N 1
ATOM 880 C CA . PHE A 1 117 ? 4.801 4.408 -9.439 1.00 98.50 117 PHE A CA 1
ATOM 881 C C . PHE A 1 117 ? 4.083 5.076 -8.274 1.00 98.50 117 PHE A C 1
ATOM 883 O O . PHE A 1 117 ? 2.858 4.989 -8.172 1.00 98.50 117 PHE A O 1
ATOM 890 N N . ARG A 1 118 ? 4.839 5.746 -7.397 1.00 97.25 118 ARG A N 1
ATOM 891 C CA . ARG A 1 118 ? 4.259 6.535 -6.303 1.00 97.25 118 ARG A CA 1
ATOM 892 C C . ARG A 1 118 ? 3.747 7.870 -6.840 1.00 97.25 118 ARG A C 1
ATOM 894 O O . ARG A 1 118 ? 4.543 8.735 -7.181 1.00 97.25 118 ARG A O 1
ATOM 901 N N . PHE A 1 119 ? 2.428 8.051 -6.891 1.00 96.38 119 PHE A N 1
ATOM 902 C CA . PHE A 1 119 ? 1.820 9.325 -7.312 1.00 96.38 119 PHE A CA 1
ATOM 903 C C . PHE A 1 119 ? 1.615 10.301 -6.147 1.00 96.38 119 PHE A C 1
ATOM 905 O O . PHE A 1 119 ? 1.422 11.491 -6.367 1.00 96.38 119 PHE A O 1
ATOM 912 N N . LYS A 1 120 ? 1.657 9.788 -4.918 1.00 95.69 120 LYS A N 1
ATOM 913 C CA . LYS A 1 120 ? 1.776 10.517 -3.653 1.00 95.69 120 LYS A CA 1
ATOM 914 C C . LYS A 1 120 ? 2.835 9.799 -2.826 1.00 95.69 120 LYS A C 1
ATOM 916 O O . LYS A 1 120 ? 3.075 8.611 -3.040 1.00 95.69 120 LYS A O 1
ATOM 921 N N . ILE A 1 121 ? 3.396 10.459 -1.816 1.00 95.06 121 ILE A N 1
ATOM 922 C CA . ILE A 1 121 ? 4.387 9.840 -0.917 1.00 95.06 121 ILE A CA 1
ATOM 923 C C . ILE A 1 121 ? 3.910 8.489 -0.330 1.00 95.06 121 ILE A C 1
ATOM 925 O O . ILE A 1 121 ? 4.709 7.572 -0.131 1.00 95.06 121 ILE A O 1
ATOM 929 N N . TRP A 1 122 ? 2.602 8.351 -0.086 1.00 96.06 122 TRP A N 1
ATOM 930 C CA . TRP A 1 122 ? 1.975 7.202 0.570 1.00 96.06 122 TRP A CA 1
ATOM 931 C C . TRP A 1 122 ? 1.635 6.053 -0.388 1.00 96.06 122 TRP A C 1
ATOM 933 O O . TRP A 1 122 ? 1.636 4.894 0.035 1.00 96.06 122 TRP A O 1
ATOM 943 N N . TRP A 1 123 ? 1.320 6.368 -1.653 1.00 97.62 123 TRP A N 1
ATOM 944 C CA . TRP A 1 123 ? 0.465 5.537 -2.505 1.00 97.62 123 TRP A CA 1
ATOM 945 C C . TRP A 1 123 ? 0.983 5.381 -3.933 1.00 97.62 123 TRP A C 1
ATOM 947 O O . TRP A 1 123 ? 1.460 6.333 -4.552 1.00 97.62 123 TRP A O 1
ATOM 957 N N . MET A 1 124 ? 0.806 4.177 -4.475 1.00 97.69 124 MET A N 1
ATOM 958 C CA . MET A 1 124 ? 1.098 3.817 -5.856 1.00 97.69 124 MET A CA 1
ATOM 959 C C . MET A 1 124 ? -0.158 3.718 -6.718 1.00 97.69 124 MET A C 1
ATOM 961 O O . MET A 1 124 ? -1.247 3.427 -6.220 1.00 97.69 124 MET A O 1
ATOM 965 N N . ILE A 1 125 ? 0.020 3.887 -8.026 1.00 97.94 125 ILE A N 1
ATOM 966 C CA . ILE A 1 125 ? -0.961 3.562 -9.072 1.00 97.94 125 ILE A CA 1
ATOM 967 C C . ILE A 1 125 ? -0.250 3.010 -10.320 1.00 97.94 125 ILE A C 1
ATOM 969 O O . ILE A 1 125 ? 0.966 3.194 -10.462 1.00 97.94 125 ILE A O 1
ATOM 973 N N . PRO A 1 126 ? -0.983 2.361 -11.245 1.00 97.88 126 PRO A N 1
ATOM 974 C CA . PRO A 1 126 ? -0.423 1.942 -12.520 1.00 97.88 126 PRO A CA 1
ATOM 975 C C . PRO A 1 126 ? -0.267 3.092 -13.528 1.00 97.88 126 PRO A C 1
ATOM 977 O O . PRO A 1 126 ? -1.052 4.042 -13.555 1.00 97.88 126 PRO A O 1
ATOM 980 N N . ARG A 1 127 ? 0.701 2.946 -14.435 1.00 97.38 127 ARG A N 1
ATOM 981 C CA . ARG A 1 127 ? 0.802 3.680 -15.705 1.00 97.38 127 ARG A CA 1
ATOM 982 C C . ARG A 1 127 ? 1.150 2.699 -16.818 1.00 97.38 127 ARG A C 1
ATOM 984 O O . ARG A 1 127 ? 2.021 1.861 -16.630 1.00 97.38 127 ARG A O 1
ATOM 991 N N . VAL A 1 128 ? 0.497 2.820 -17.969 1.00 97.31 128 VAL A N 1
ATOM 992 C CA . VAL A 1 128 ? 0.847 2.065 -19.181 1.00 97.31 128 VAL A CA 1
ATOM 993 C C . VAL A 1 128 ? 1.352 3.009 -20.266 1.00 97.31 128 VAL A C 1
ATOM 995 O O . VAL A 1 128 ? 0.954 4.179 -20.297 1.00 97.31 128 VAL A O 1
ATOM 998 N N . GLY A 1 129 ? 2.200 2.495 -21.151 1.00 96.06 129 GLY A N 1
ATOM 999 C CA . GLY A 1 129 ? 2.859 3.282 -22.188 1.00 96.06 129 GLY A CA 1
ATOM 1000 C C . GLY A 1 129 ? 3.549 2.426 -23.241 1.00 96.06 129 GLY A C 1
ATOM 1001 O O . GLY A 1 129 ? 3.374 1.201 -23.265 1.00 96.06 129 GLY A O 1
ATOM 1002 N N . VAL A 1 130 ? 4.329 3.079 -24.099 1.00 95.62 130 VAL A N 1
ATOM 1003 C CA . VAL A 1 130 ? 5.122 2.422 -25.152 1.00 95.62 130 VAL A CA 1
ATOM 1004 C C . VAL A 1 130 ? 6.567 2.924 -25.263 1.00 95.62 130 VAL A C 1
ATOM 1006 O O . VAL A 1 130 ? 7.335 2.374 -26.051 1.00 95.62 130 VAL A O 1
ATOM 1009 N N . SER A 1 131 ? 6.953 3.950 -24.503 1.00 95.94 131 SER A N 1
ATOM 1010 C CA . SER A 1 131 ? 8.311 4.499 -24.534 1.00 95.94 131 SER A CA 1
ATOM 1011 C C . SER A 1 131 ? 8.773 5.008 -23.169 1.00 95.94 131 SER A C 1
ATOM 1013 O O . SER A 1 131 ? 7.975 5.157 -22.242 1.00 95.94 131 SER A O 1
ATOM 1015 N N . GLY A 1 132 ? 10.073 5.284 -23.032 1.00 97.06 132 GLY A N 1
ATOM 1016 C CA . GLY A 1 132 ? 10.670 5.741 -21.779 1.00 97.06 132 GLY A CA 1
ATOM 1017 C C . GLY A 1 132 ? 9.983 6.983 -21.214 1.00 97.06 132 GLY A C 1
ATOM 1018 O O . GLY A 1 132 ? 9.782 7.047 -20.008 1.00 97.06 132 GLY A O 1
ATOM 1019 N N . SER A 1 133 ? 9.513 7.910 -22.056 1.00 96.81 133 SER A N 1
ATOM 1020 C CA . SER A 1 133 ? 8.815 9.125 -21.609 1.00 96.81 133 SER A CA 1
ATOM 1021 C C . SER A 1 133 ? 7.459 8.872 -20.932 1.00 96.81 133 SER A C 1
ATOM 1023 O O . SER A 1 133 ? 6.981 9.735 -20.194 1.00 96.81 133 SER A O 1
ATOM 1025 N N . ASP A 1 134 ? 6.852 7.693 -21.111 1.00 96.81 134 ASP A N 1
ATOM 1026 C CA . ASP A 1 134 ? 5.633 7.302 -20.395 1.00 96.81 134 ASP A CA 1
ATOM 1027 C C . ASP A 1 134 ? 5.909 6.832 -18.951 1.00 96.81 134 ASP A C 1
ATOM 1029 O O . ASP A 1 134 ? 4.959 6.642 -18.186 1.00 96.81 134 ASP A O 1
ATOM 1033 N N . ILE A 1 135 ? 7.175 6.620 -18.561 1.00 98.12 135 ILE A N 1
ATOM 1034 C CA . ILE A 1 135 ? 7.569 6.102 -17.241 1.00 98.12 135 ILE A CA 1
ATOM 1035 C C . ILE A 1 135 ? 7.591 7.252 -16.220 1.00 98.12 135 ILE A C 1
ATOM 1037 O O . ILE A 1 135 ? 8.465 8.117 -16.285 1.00 98.12 135 ILE A O 1
ATOM 1041 N N . PRO A 1 136 ? 6.679 7.288 -15.233 1.00 97.81 136 PRO A N 1
ATOM 1042 C CA . PRO A 1 136 ? 6.626 8.405 -14.295 1.00 97.81 136 PRO A CA 1
ATOM 1043 C C . PRO A 1 136 ? 7.788 8.394 -13.298 1.00 97.81 136 PRO A C 1
ATOM 1045 O O . PRO A 1 136 ? 8.346 7.341 -12.972 1.00 97.81 136 PRO A O 1
ATOM 1048 N N . VAL A 1 137 ? 8.097 9.572 -12.751 1.00 98.00 137 VAL A N 1
ATOM 1049 C CA . VAL A 1 137 ? 9.009 9.717 -11.609 1.00 98.00 137 VAL A CA 1
ATOM 1050 C C . VAL A 1 137 ? 8.491 8.900 -10.425 1.00 98.00 137 VAL A C 1
ATOM 1052 O O . VAL A 1 137 ? 7.284 8.842 -10.195 1.00 98.00 137 VAL A O 1
ATOM 1055 N N . GLU A 1 138 ? 9.403 8.291 -9.662 1.00 97.88 138 GLU A N 1
ATOM 1056 C CA . GLU A 1 138 ? 9.089 7.387 -8.545 1.00 97.88 138 GLU A CA 1
ATOM 1057 C C . GLU A 1 138 ? 8.476 6.032 -8.954 1.00 97.88 138 GLU A C 1
ATOM 1059 O O . GLU A 1 138 ? 7.718 5.423 -8.192 1.00 97.88 138 GLU A O 1
ATOM 1064 N N . THR A 1 139 ? 8.841 5.510 -10.130 1.00 98.81 139 THR A N 1
ATOM 1065 C CA . THR A 1 139 ? 8.488 4.142 -10.542 1.00 98.81 139 THR A CA 1
ATOM 1066 C C . THR A 1 139 ? 9.245 3.106 -9.703 1.00 98.81 139 THR A C 1
ATOM 1068 O O . THR A 1 139 ? 10.472 3.132 -9.609 1.00 98.81 139 THR A O 1
ATOM 1071 N N . GLN A 1 140 ? 8.507 2.180 -9.084 1.00 98.69 140 GLN A N 1
ATOM 1072 C CA . GLN A 1 140 ? 9.021 1.132 -8.184 1.00 98.69 140 GLN A CA 1
ATOM 1073 C C . GLN A 1 140 ? 8.924 -0.280 -8.772 1.00 98.69 140 GLN A C 1
ATOM 1075 O O . GLN A 1 140 ? 9.430 -1.232 -8.185 1.00 98.69 140 GLN A O 1
ATOM 1080 N N . MET A 1 141 ? 8.258 -0.422 -9.913 1.00 98.75 141 MET A N 1
ATOM 1081 C CA . MET A 1 141 ? 8.174 -1.654 -10.684 1.00 98.75 141 MET A CA 1
ATOM 1082 C C . MET A 1 141 ? 7.894 -1.278 -12.136 1.00 98.75 141 MET A C 1
ATOM 1084 O O . MET A 1 141 ? 7.010 -0.462 -12.389 1.00 98.75 141 MET A O 1
ATOM 1088 N N . LEU A 1 142 ? 8.652 -1.855 -13.064 1.00 98.81 142 LEU A N 1
ATOM 1089 C CA . LEU A 1 142 ? 8.470 -1.695 -14.504 1.00 98.81 142 LEU A CA 1
ATOM 1090 C C . LEU A 1 142 ? 8.444 -3.083 -15.148 1.00 98.81 142 LEU A C 1
ATOM 1092 O O . LEU A 1 142 ? 9.349 -3.889 -14.940 1.00 98.81 142 LEU A O 1
ATOM 1096 N N . LEU A 1 143 ? 7.406 -3.360 -15.926 1.00 98.50 143 LEU A N 1
ATOM 1097 C CA . LEU A 1 143 ? 7.243 -4.578 -16.710 1.00 98.50 143 LEU A CA 1
ATOM 1098 C C . LEU A 1 143 ? 7.153 -4.214 -18.182 1.00 98.50 143 LEU A C 1
ATOM 1100 O O . LEU A 1 143 ? 6.388 -3.324 -18.547 1.00 98.50 143 LEU A O 1
ATOM 1104 N N . LEU A 1 144 ? 7.892 -4.934 -19.012 1.00 96.62 144 LEU A N 1
ATOM 1105 C CA . LEU A 1 144 ? 7.894 -4.781 -20.461 1.00 96.62 144 LEU A CA 1
ATOM 1106 C C . LEU A 1 144 ? 7.316 -6.041 -21.108 1.00 96.62 144 LEU A C 1
ATOM 1108 O O . LEU A 1 144 ? 7.687 -7.147 -20.714 1.00 96.62 144 LEU A O 1
ATOM 1112 N N . GLU A 1 145 ? 6.424 -5.880 -22.087 1.00 93.25 145 GLU A N 1
ATOM 1113 C CA . GLU A 1 145 ? 5.953 -6.962 -22.962 1.00 93.25 145 GLU A CA 1
ATOM 1114 C C . GLU A 1 145 ? 6.801 -6.970 -24.234 1.00 93.25 145 GLU A C 1
ATOM 1116 O O . GLU A 1 145 ? 6.786 -6.010 -25.007 1.00 93.25 145 GLU A O 1
ATOM 1121 N N . VAL A 1 146 ? 7.512 -8.070 -24.476 1.00 85.75 146 VAL A N 1
ATOM 1122 C CA . VAL A 1 146 ? 8.407 -8.212 -25.621 1.00 85.75 146 VAL A CA 1
ATOM 1123 C C . VAL A 1 146 ? 7.946 -9.364 -26.509 1.00 85.75 146 VAL A C 1
ATOM 1125 O O . VAL A 1 146 ? 8.058 -10.538 -26.158 1.00 85.75 146 VAL A O 1
ATOM 1128 N N . ARG A 1 147 ? 7.466 -9.037 -27.709 1.00 78.69 147 ARG A N 1
ATOM 1129 C CA . ARG A 1 147 ? 7.023 -10.018 -28.716 1.00 78.69 147 ARG A CA 1
ATOM 1130 C C . ARG A 1 147 ? 8.190 -10.439 -29.601 1.00 78.69 147 ARG A C 1
ATOM 1132 O O . ARG A 1 147 ? 9.137 -9.676 -29.776 1.00 78.69 147 ARG A O 1
ATOM 1139 N N . GLU A 1 148 ? 8.230 -11.690 -30.049 1.00 62.47 148 GLU A N 1
ATOM 1140 C CA . GLU A 1 148 ? 9.249 -12.115 -31.017 1.00 62.47 148 GLU A CA 1
ATOM 1141 C C . GLU A 1 148 ? 8.994 -11.445 -32.368 1.00 62.47 148 GLU A C 1
ATOM 1143 O O . GLU A 1 148 ? 7.876 -11.446 -32.874 1.00 62.47 148 GLU A O 1
ATOM 1148 N N . GLY A 1 149 ? 10.037 -10.847 -32.941 1.00 53.88 149 GLY A N 1
ATOM 1149 C CA . GLY A 1 149 ? 10.018 -10.330 -34.302 1.00 53.88 149 GLY A CA 1
ATOM 1150 C C . GLY A 1 149 ? 11.004 -11.107 -35.163 1.00 53.88 149 GLY A C 1
ATOM 1151 O O . GLY A 1 149 ? 12.177 -10.753 -35.183 1.00 53.88 149 GLY A O 1
ATOM 1152 N N . SER A 1 150 ? 10.559 -12.156 -35.865 1.00 41.44 150 SER A N 1
ATOM 1153 C CA . SER A 1 150 ? 11.225 -12.644 -37.087 1.00 41.44 150 SER A CA 1
ATOM 1154 C C . SER A 1 150 ? 10.337 -13.600 -37.902 1.00 41.44 150 SER A C 1
ATOM 1156 O O . SER A 1 150 ? 9.520 -14.326 -37.345 1.00 41.44 150 SER A O 1
ATOM 1158 N N . ASP A 1 151 ? 10.527 -13.600 -39.227 1.00 46.06 151 ASP A N 1
ATOM 1159 C CA . ASP A 1 151 ? 9.794 -14.338 -40.277 1.00 46.06 151 ASP A CA 1
ATOM 1160 C C . ASP A 1 151 ? 9.900 -15.885 -40.230 1.00 46.06 151 ASP A C 1
ATOM 1162 O O . ASP A 1 151 ? 9.669 -16.563 -41.235 1.00 46.06 151 ASP A O 1
ATOM 1166 N N . LEU A 1 152 ? 10.275 -16.481 -39.098 1.00 47.03 152 LEU A N 1
ATOM 1167 C CA . LEU A 1 152 ? 10.453 -17.927 -38.960 1.00 47.03 152 LEU A CA 1
ATOM 1168 C C . LEU A 1 152 ? 9.707 -18.425 -37.720 1.00 47.03 152 LEU A C 1
ATOM 1170 O O . LEU A 1 152 ? 10.260 -18.438 -36.630 1.00 47.03 152 LEU A O 1
ATOM 1174 N N . GLU A 1 153 ? 8.457 -18.840 -37.957 1.00 46.28 153 GLU A N 1
ATOM 1175 C CA . GLU A 1 153 ? 7.507 -19.462 -37.014 1.00 46.28 153 GLU A CA 1
ATOM 1176 C C . GLU A 1 153 ? 7.296 -18.643 -35.721 1.00 46.28 153 GLU A C 1
ATOM 1178 O O . GLU A 1 153 ? 8.001 -18.862 -34.739 1.00 46.28 153 GLU A O 1
ATOM 1183 N N . PRO A 1 154 ? 6.321 -17.711 -35.687 1.00 42.88 154 PRO A N 1
ATOM 1184 C CA . PRO A 1 154 ? 6.027 -16.946 -34.479 1.00 42.88 154 PRO A CA 1
ATOM 1185 C C . PRO A 1 154 ? 5.630 -17.892 -33.342 1.00 42.88 154 PRO A C 1
ATOM 1187 O O . PRO A 1 154 ? 4.650 -18.634 -33.458 1.00 42.88 154 PRO A O 1
ATOM 1190 N N . SER A 1 155 ? 6.349 -17.845 -32.218 1.00 48.66 155 SER A N 1
ATOM 1191 C CA . SER A 1 155 ? 5.676 -18.114 -30.954 1.00 48.66 155 SER A CA 1
ATOM 1192 C C . SER A 1 155 ? 4.727 -16.931 -30.712 1.00 48.66 155 SER A C 1
ATOM 1194 O O . SER A 1 155 ? 5.145 -15.781 -30.598 1.00 48.66 155 SER A O 1
ATOM 1196 N N . ASP A 1 156 ? 3.416 -17.185 -30.759 1.00 58.16 156 ASP A N 1
ATOM 1197 C CA . ASP A 1 156 ? 2.389 -16.138 -30.599 1.00 58.16 156 ASP A CA 1
ATOM 1198 C C . ASP A 1 156 ? 2.341 -15.569 -29.163 1.00 58.16 156 ASP A C 1
ATOM 1200 O O . ASP A 1 156 ? 1.672 -14.560 -28.916 1.00 58.16 156 ASP A O 1
ATOM 1204 N N . GLU A 1 157 ? 3.036 -16.191 -28.202 1.00 73.44 157 GLU A N 1
ATOM 1205 C CA . GLU A 1 157 ? 3.012 -15.781 -26.798 1.00 73.44 157 GLU A CA 1
ATOM 1206 C C . GLU A 1 157 ? 4.127 -14.767 -26.474 1.00 73.44 157 GLU A C 1
ATOM 1208 O O . GLU A 1 157 ? 5.294 -14.991 -26.794 1.00 73.44 157 GLU A O 1
ATOM 1213 N N . PRO A 1 158 ? 3.795 -13.623 -25.847 1.00 86.12 158 PRO A N 1
ATOM 1214 C CA . PRO A 1 158 ? 4.790 -12.627 -25.470 1.00 86.12 158 PRO A CA 1
ATOM 1215 C C . PRO A 1 158 ? 5.664 -13.102 -24.302 1.00 86.12 158 PRO A C 1
ATOM 1217 O O . PRO A 1 158 ? 5.182 -13.751 -23.376 1.00 86.12 158 PRO A O 1
ATOM 1220 N N . SER A 1 159 ? 6.920 -12.654 -24.286 1.00 89.44 159 SER A N 1
ATOM 1221 C CA . SER A 1 159 ? 7.790 -12.748 -23.110 1.00 89.44 159 SER A CA 1
ATOM 1222 C C . SER A 1 159 ? 7.791 -11.435 -22.329 1.00 89.44 159 SER A C 1
ATOM 1224 O O . SER A 1 159 ? 7.443 -10.375 -22.857 1.00 89.44 159 SER A O 1
ATOM 1226 N N . TYR A 1 160 ? 8.236 -11.484 -21.076 1.00 93.50 160 TYR A N 1
ATOM 1227 C CA . TYR A 1 160 ? 8.219 -10.346 -20.168 1.00 93.50 160 TYR A CA 1
ATOM 1228 C C . TYR A 1 160 ? 9.582 -10.071 -19.548 1.00 93.50 160 TYR A C 1
ATOM 1230 O O . TYR A 1 160 ? 10.327 -10.992 -19.202 1.00 93.50 160 TYR A O 1
ATOM 1238 N N . ILE A 1 161 ? 9.877 -8.786 -19.357 1.00 95.31 161 ILE A N 1
ATOM 1239 C CA . ILE A 1 161 ? 11.069 -8.327 -18.640 1.00 95.31 161 ILE A CA 1
ATOM 1240 C C . ILE A 1 161 ? 10.634 -7.448 -17.486 1.00 95.31 161 ILE A C 1
ATOM 1242 O O . ILE A 1 161 ? 9.924 -6.461 -17.671 1.00 95.31 161 ILE A O 1
ATOM 1246 N N . LEU A 1 162 ? 11.068 -7.825 -16.293 1.00 97.88 162 LEU A N 1
ATOM 1247 C CA . LEU A 1 162 ? 10.742 -7.155 -15.051 1.00 97.88 162 LEU A CA 1
ATOM 1248 C C . LEU A 1 162 ? 11.960 -6.385 -14.546 1.00 97.88 162 LEU A C 1
ATOM 1250 O O . LEU A 1 162 ? 13.023 -6.972 -14.368 1.00 97.88 162 LEU A O 1
ATOM 1254 N N . PHE A 1 163 ? 11.769 -5.103 -14.253 1.00 98.56 163 PHE A N 1
ATOM 1255 C CA . PHE A 1 163 ? 12.712 -4.229 -13.568 1.00 98.56 163 PHE A CA 1
ATOM 1256 C C . PHE A 1 163 ? 12.146 -3.885 -12.186 1.00 98.56 163 PHE A C 1
ATOM 1258 O O . PHE A 1 163 ? 11.084 -3.267 -12.063 1.00 98.56 163 PHE A O 1
ATOM 1265 N N . LEU A 1 164 ? 12.871 -4.273 -11.139 1.00 98.81 164 LEU A N 1
ATOM 1266 C CA . LEU A 1 164 ? 12.566 -3.956 -9.748 1.00 98.81 164 LEU A CA 1
ATOM 1267 C C . LEU A 1 164 ? 13.701 -3.114 -9.165 1.00 98.81 164 LEU A C 1
ATOM 1269 O O . LEU A 1 164 ? 14.764 -3.656 -8.861 1.00 98.81 164 LEU A O 1
ATOM 1273 N N . PRO A 1 165 ? 13.512 -1.801 -8.984 1.00 98.62 165 PRO A N 1
ATOM 1274 C CA . PRO A 1 165 ? 14.383 -1.001 -8.137 1.00 98.62 165 PRO A CA 1
ATOM 1275 C C . PRO A 1 165 ? 14.439 -1.593 -6.730 1.00 98.62 165 PRO A C 1
ATOM 1277 O O . PRO A 1 165 ? 13.408 -1.950 -6.152 1.00 98.62 165 PRO A O 1
ATOM 1280 N N . VAL A 1 166 ? 15.644 -1.719 -6.185 1.00 98.38 166 VAL A N 1
ATOM 1281 C CA . VAL A 1 166 ? 15.905 -2.309 -4.867 1.00 98.38 166 VAL A CA 1
ATOM 1282 C C . VAL A 1 166 ? 16.760 -1.375 -4.011 1.00 98.38 166 VAL A C 1
ATOM 1284 O O . VAL A 1 166 ? 17.221 -0.319 -4.456 1.00 98.38 166 VAL A O 1
ATOM 1287 N N . LEU A 1 167 ? 16.936 -1.753 -2.747 1.00 98.06 167 LEU A N 1
ATOM 1288 C CA . LEU A 1 167 ? 17.829 -1.067 -1.821 1.00 98.06 167 LEU A CA 1
ATOM 1289 C C . LEU A 1 167 ? 19.277 -1.501 -2.076 1.00 98.06 167 LEU A C 1
ATOM 1291 O O . LEU A 1 167 ? 19.565 -2.698 -2.105 1.00 98.06 167 LEU A O 1
ATOM 1295 N N . ASP A 1 168 ? 20.188 -0.536 -2.197 1.00 97.19 168 ASP A N 1
ATOM 1296 C CA . ASP A 1 168 ? 21.630 -0.777 -2.303 1.00 97.19 168 ASP A CA 1
ATOM 1297 C C . ASP A 1 168 ? 22.346 -0.066 -1.147 1.00 97.19 168 ASP A C 1
ATOM 1299 O O . ASP A 1 168 ? 22.563 1.151 -1.136 1.00 97.19 168 ASP A O 1
ATOM 1303 N N . GLY A 1 169 ? 22.633 -0.827 -0.090 1.00 95.88 169 GLY A N 1
ATOM 1304 C CA . GLY A 1 169 ? 23.185 -0.291 1.150 1.00 95.88 169 GLY A CA 1
ATOM 1305 C C . GLY A 1 169 ? 22.233 0.701 1.824 1.00 95.88 169 GLY A C 1
ATOM 1306 O O . GLY A 1 169 ? 21.189 0.312 2.338 1.00 95.88 169 GLY A O 1
ATOM 1307 N N . LYS A 1 170 ? 22.618 1.981 1.869 1.00 97.19 170 LYS A N 1
ATOM 1308 C CA . LYS A 1 170 ? 21.827 3.066 2.486 1.00 97.19 170 LYS A CA 1
ATOM 1309 C C . LYS A 1 170 ? 21.023 3.889 1.475 1.00 97.19 170 LYS A C 1
ATOM 1311 O O . LYS A 1 170 ? 20.473 4.923 1.846 1.00 97.19 170 LYS A O 1
ATOM 1316 N N . PHE A 1 171 ? 20.985 3.456 0.217 1.00 98.38 171 PHE A N 1
ATOM 1317 C CA . PHE A 1 171 ? 20.315 4.154 -0.871 1.00 98.38 171 PHE A CA 1
ATOM 1318 C C . PHE A 1 171 ? 19.101 3.364 -1.338 1.00 98.38 171 PHE A C 1
ATOM 1320 O O . PHE A 1 171 ? 19.156 2.143 -1.497 1.00 98.38 171 PHE A O 1
ATOM 1327 N N . ARG A 1 172 ? 18.004 4.081 -1.564 1.00 98.06 172 ARG A N 1
ATOM 1328 C CA . ARG A 1 172 ? 16.804 3.549 -2.200 1.00 98.06 172 ARG A CA 1
ATOM 1329 C C . ARG A 1 172 ? 16.808 3.955 -3.665 1.00 98.06 172 ARG A C 1
ATOM 1331 O O . ARG A 1 172 ? 17.131 5.100 -3.981 1.00 98.06 172 ARG A O 1
ATOM 1338 N N . SER A 1 173 ? 16.417 3.023 -4.526 1.00 98.44 173 SER A N 1
ATOM 1339 C CA . SER A 1 173 ? 16.354 3.224 -5.973 1.00 98.44 173 SER A CA 1
ATOM 1340 C C . SER A 1 173 ? 14.912 3.414 -6.458 1.00 98.44 173 SER A C 1
ATOM 1342 O O . SER A 1 173 ? 13.995 2.767 -5.946 1.00 98.44 173 SER A O 1
ATOM 1344 N N . SER A 1 174 ? 14.719 4.254 -7.472 1.00 98.62 174 SER A N 1
ATOM 1345 C CA . SER A 1 174 ? 13.506 4.359 -8.296 1.00 98.62 174 SER A CA 1
ATOM 1346 C C . SER A 1 174 ? 13.866 4.541 -9.768 1.00 98.62 174 SER A C 1
ATOM 1348 O O . SER A 1 174 ? 14.992 4.906 -10.106 1.00 98.62 174 SER A O 1
ATOM 1350 N N . LEU A 1 175 ? 12.905 4.266 -10.646 1.00 98.81 175 LEU A N 1
ATOM 1351 C CA . LEU A 1 175 ? 13.003 4.546 -12.075 1.00 98.81 175 LEU A CA 1
ATOM 1352 C C . LEU A 1 175 ? 12.173 5.773 -12.438 1.00 98.81 175 LEU A C 1
ATOM 1354 O O . LEU A 1 175 ? 11.197 6.105 -11.758 1.00 98.81 175 LEU A O 1
ATOM 1358 N N . GLN A 1 176 ? 12.557 6.415 -13.531 1.00 98.44 176 GLN A N 1
ATOM 1359 C CA . GLN A 1 176 ? 11.800 7.485 -14.161 1.00 98.44 176 GLN A CA 1
ATOM 1360 C C . GLN A 1 176 ? 12.136 7.563 -15.652 1.00 98.44 176 GLN A C 1
ATOM 1362 O O . GLN A 1 176 ? 13.171 7.065 -16.084 1.00 98.44 176 GLN A O 1
ATOM 1367 N N . GLY A 1 177 ? 11.252 8.170 -16.426 1.00 97.69 177 GLY A N 1
ATOM 1368 C CA . GLY A 1 177 ? 11.462 8.508 -17.823 1.00 97.69 177 GLY A CA 1
ATOM 1369 C C . GLY A 1 177 ? 11.795 9.978 -18.020 1.00 97.69 177 GLY A C 1
ATOM 1370 O O . GLY A 1 177 ? 11.473 10.813 -17.170 1.00 97.69 177 GLY A O 1
ATOM 1371 N N . ASN A 1 178 ? 12.364 10.316 -19.175 1.00 96.56 178 ASN A N 1
ATOM 1372 C CA . ASN A 1 178 ? 12.511 11.704 -19.605 1.00 96.56 178 ASN A CA 1
ATOM 1373 C C . ASN A 1 178 ? 11.976 11.937 -21.031 1.00 96.56 178 ASN A C 1
ATOM 1375 O O . ASN A 1 178 ? 11.544 11.018 -21.723 1.00 96.56 178 ASN A O 1
ATOM 1379 N N . MET A 1 179 ? 11.989 13.196 -21.478 1.00 95.31 179 MET A N 1
ATOM 1380 C CA . MET A 1 179 ? 11.440 13.603 -22.782 1.00 95.31 179 MET A CA 1
ATOM 1381 C C . MET A 1 179 ? 12.198 13.040 -23.997 1.00 95.31 179 MET A C 1
ATOM 1383 O O . MET A 1 179 ? 11.721 13.198 -25.118 1.00 95.31 179 MET A O 1
ATOM 1387 N N . ALA A 1 180 ? 13.369 12.434 -23.794 1.00 96.94 180 ALA A N 1
ATOM 1388 C CA . ALA A 1 180 ? 14.164 11.780 -24.830 1.00 96.94 180 ALA A CA 1
ATOM 1389 C C . ALA A 1 180 ? 13.930 10.256 -24.880 1.00 96.94 180 ALA A C 1
ATOM 1391 O O . ALA A 1 180 ? 14.717 9.543 -25.492 1.00 96.94 180 ALA A O 1
ATOM 1392 N N . ASP A 1 181 ? 12.862 9.762 -24.238 1.00 97.12 181 ASP A N 1
ATOM 1393 C CA . ASP A 1 181 ? 12.555 8.333 -24.079 1.00 97.12 181 ASP A CA 1
ATOM 1394 C C . ASP A 1 181 ? 13.641 7.534 -23.338 1.00 97.12 181 ASP A C 1
ATOM 1396 O O . ASP A 1 181 ? 13.683 6.301 -23.400 1.00 97.12 181 ASP A O 1
ATOM 1400 N N . GLU A 1 182 ? 14.504 8.220 -22.592 1.00 97.88 182 GLU A N 1
ATOM 1401 C CA . GLU A 1 182 ? 15.508 7.570 -21.764 1.00 97.88 182 GLU A CA 1
ATOM 1402 C C . GLU A 1 182 ? 14.877 7.067 -20.461 1.00 97.88 182 GLU A C 1
ATOM 1404 O O . GLU A 1 182 ? 14.120 7.777 -19.792 1.00 97.88 182 GLU A O 1
ATOM 1409 N N . LEU A 1 183 ? 15.229 5.838 -20.085 1.00 98.62 183 LEU A N 1
ATOM 1410 C CA . LEU A 1 183 ? 15.029 5.301 -18.750 1.00 98.62 183 LEU A CA 1
ATOM 1411 C C . LEU A 1 183 ? 16.152 5.803 -17.843 1.00 98.62 183 LEU A C 1
ATOM 1413 O O . LEU A 1 183 ? 17.332 5.563 -18.099 1.00 98.62 183 LEU A O 1
ATOM 1417 N N . GLU A 1 184 ? 15.785 6.428 -16.736 1.00 98.62 184 GLU A N 1
ATOM 1418 C CA . GLU A 1 184 ? 16.702 6.926 -15.722 1.00 98.62 184 GLU A CA 1
ATOM 1419 C C . GLU A 1 184 ? 16.542 6.157 -14.402 1.00 98.62 184 GLU A C 1
ATOM 1421 O O . GLU A 1 184 ? 15.439 5.831 -13.958 1.00 98.62 184 GLU A O 1
ATOM 1426 N N . LEU A 1 185 ? 17.671 5.905 -13.745 1.00 98.56 185 LEU A N 1
ATOM 1427 C CA . LEU A 1 185 ? 17.791 5.378 -12.393 1.00 98.56 185 LEU A CA 1
ATOM 1428 C C . LEU A 1 185 ? 18.053 6.525 -11.418 1.00 98.56 185 LEU A C 1
ATOM 1430 O O . LEU A 1 185 ? 19.111 7.153 -11.470 1.00 98.56 185 LEU A O 1
ATOM 1434 N N . CYS A 1 186 ? 17.138 6.747 -10.480 1.00 98.62 186 CYS A N 1
ATOM 1435 C CA . CYS A 1 186 ? 17.350 7.630 -9.340 1.00 98.62 186 CYS A CA 1
ATOM 1436 C C . CYS A 1 186 ? 17.766 6.807 -8.116 1.00 98.62 186 CYS A C 1
ATOM 1438 O O . CYS A 1 186 ? 17.069 5.868 -7.742 1.00 98.62 186 CYS A O 1
ATOM 1440 N N . ILE A 1 187 ? 18.865 7.184 -7.459 1.00 98.38 187 ILE A N 1
ATOM 1441 C CA . ILE A 1 187 ? 19.232 6.663 -6.134 1.00 98.38 187 ILE A CA 1
ATOM 1442 C C . ILE A 1 187 ? 19.288 7.805 -5.129 1.00 98.38 187 ILE A C 1
ATOM 1444 O O . ILE A 1 187 ? 19.810 8.875 -5.442 1.00 98.38 187 ILE A O 1
ATOM 1448 N N . GLU A 1 188 ? 18.783 7.589 -3.916 1.00 97.44 188 GLU A N 1
ATOM 1449 C CA . GLU A 1 188 ? 18.839 8.594 -2.852 1.00 97.44 188 GLU A CA 1
ATOM 1450 C C . GLU A 1 188 ? 18.914 8.001 -1.440 1.00 97.44 188 GLU A C 1
ATOM 1452 O O . GLU A 1 188 ? 18.287 6.985 -1.135 1.00 97.44 188 GLU A O 1
ATOM 1457 N N . SER A 1 189 ? 19.680 8.656 -0.562 1.00 97.81 189 SER A N 1
ATOM 1458 C CA . SER A 1 189 ? 19.832 8.270 0.848 1.00 97.81 189 SER A CA 1
ATOM 1459 C C . SER A 1 189 ? 18.871 8.999 1.790 1.00 97.81 189 SER A C 1
ATOM 1461 O O . SER A 1 189 ? 18.673 8.556 2.919 1.00 97.81 189 SER A O 1
ATOM 1463 N N . GLY A 1 190 ? 18.279 10.122 1.364 1.00 96.06 190 GLY A N 1
ATOM 1464 C CA . GLY A 1 190 ? 17.451 10.986 2.222 1.00 96.06 190 GLY A CA 1
ATOM 1465 C C . GLY A 1 190 ? 18.232 11.741 3.311 1.00 96.06 190 GLY A C 1
ATOM 1466 O O . GLY A 1 190 ? 17.631 12.324 4.213 1.00 96.06 190 GLY A O 1
ATOM 1467 N N . ASP A 1 191 ? 19.566 11.726 3.253 1.00 97.06 191 ASP A N 1
ATOM 1468 C CA . ASP A 1 191 ? 20.442 12.423 4.195 1.00 97.06 191 ASP A CA 1
ATOM 1469 C C . ASP A 1 191 ? 21.657 13.006 3.445 1.00 97.06 191 ASP A C 1
ATOM 1471 O O . ASP A 1 191 ? 22.443 12.241 2.878 1.00 97.06 191 ASP A O 1
ATOM 1475 N N . PRO A 1 192 ? 21.848 14.342 3.421 1.00 96.56 192 PRO A N 1
ATOM 1476 C CA . PRO A 1 192 ? 22.986 14.980 2.756 1.00 96.56 192 PRO A CA 1
ATOM 1477 C C . PRO A 1 192 ? 24.362 14.491 3.228 1.00 96.56 192 PRO A C 1
ATOM 1479 O O . PRO A 1 192 ? 25.324 14.586 2.468 1.00 96.56 192 PRO A O 1
ATOM 1482 N N . ALA A 1 193 ? 24.470 13.964 4.452 1.00 97.56 193 ALA A N 1
ATOM 1483 C CA . ALA A 1 193 ? 25.718 13.424 4.986 1.00 97.56 193 ALA A CA 1
ATOM 1484 C C . ALA A 1 193 ? 26.029 12.002 4.483 1.00 97.56 193 ALA A C 1
ATOM 1486 O O . ALA A 1 193 ? 27.154 11.524 4.633 1.00 97.56 193 ALA A O 1
ATOM 1487 N N . ILE A 1 194 ? 25.051 11.308 3.894 1.00 98.12 194 ILE A N 1
ATOM 1488 C CA . ILE A 1 194 ? 25.209 9.947 3.379 1.00 98.12 194 ILE A CA 1
ATOM 1489 C C . ILE A 1 194 ? 25.312 10.020 1.870 1.00 98.12 194 ILE A C 1
ATOM 1491 O O . ILE A 1 194 ? 24.305 10.122 1.169 1.00 98.12 194 ILE A O 1
ATOM 1495 N N . VAL A 1 195 ? 26.548 9.950 1.389 1.00 98.44 195 VAL A N 1
ATOM 1496 C CA . VAL A 1 195 ? 26.897 10.089 -0.021 1.00 98.44 195 VAL A CA 1
ATOM 1497 C C . VAL A 1 195 ? 27.473 8.791 -0.583 1.00 98.44 195 VAL A C 1
ATOM 1499 O O . VAL A 1 195 ? 28.048 7.981 0.143 1.00 98.44 195 VAL A O 1
ATOM 1502 N N . THR A 1 196 ? 27.295 8.591 -1.883 1.00 98.25 196 THR A N 1
ATOM 1503 C CA . THR A 1 196 ? 27.948 7.537 -2.667 1.00 98.25 196 THR A CA 1
ATOM 1504 C C . THR A 1 196 ? 28.364 8.108 -4.014 1.00 98.25 196 THR A C 1
ATOM 1506 O O . THR A 1 196 ? 27.842 9.144 -4.425 1.00 98.25 196 THR A O 1
ATOM 1509 N N . SER A 1 197 ? 29.275 7.441 -4.712 1.00 97.44 197 SER A N 1
ATOM 1510 C CA . SER A 1 197 ? 29.565 7.668 -6.131 1.00 97.44 197 SER A CA 1
ATOM 1511 C C . SER A 1 197 ? 29.108 6.501 -7.009 1.00 97.44 197 SER A C 1
ATOM 1513 O O . SER A 1 197 ? 29.214 6.576 -8.225 1.00 97.44 197 SER A O 1
ATOM 1515 N N . GLU A 1 198 ? 28.569 5.422 -6.438 1.00 96.38 198 GLU A N 1
ATOM 1516 C CA . GLU A 1 198 ? 28.077 4.275 -7.203 1.00 96.38 198 GLU A CA 1
ATOM 1517 C C . GLU A 1 198 ? 26.873 3.598 -6.542 1.00 96.38 198 GLU A C 1
ATOM 1519 O O . GLU A 1 198 ? 26.683 3.661 -5.325 1.00 96.38 198 GLU A O 1
ATOM 1524 N N . SER A 1 199 ? 26.080 2.909 -7.359 1.00 96.81 199 SER A N 1
ATOM 1525 C CA . SER A 1 199 ? 25.136 1.888 -6.910 1.00 96.81 199 SER A CA 1
ATOM 1526 C C . SER A 1 199 ? 25.128 0.769 -7.938 1.00 96.81 199 SER A C 1
ATOM 1528 O O . SER A 1 199 ? 24.718 0.967 -9.078 1.00 96.81 199 SER A O 1
ATOM 1530 N N . ARG A 1 200 ? 25.647 -0.400 -7.558 1.00 95.44 200 ARG A N 1
ATOM 1531 C CA . ARG A 1 200 ? 25.866 -1.535 -8.474 1.00 95.44 200 ARG A CA 1
ATOM 1532 C C . ARG A 1 200 ? 24.708 -2.520 -8.482 1.00 95.44 200 ARG A C 1
ATOM 1534 O O . ARG A 1 200 ? 24.583 -3.295 -9.426 1.00 95.44 200 ARG A O 1
ATOM 1541 N N . LYS A 1 201 ? 23.897 -2.516 -7.424 1.00 96.19 201 LYS A N 1
ATOM 1542 C CA . LYS A 1 201 ? 22.750 -3.411 -7.255 1.00 96.19 201 LYS A CA 1
ATOM 1543 C C . LYS A 1 201 ? 21.432 -2.643 -7.255 1.00 96.19 201 LYS A C 1
ATOM 1545 O O . LYS A 1 201 ? 20.502 -3.061 -6.590 1.00 96.19 201 LYS A O 1
ATOM 1550 N N . ALA A 1 202 ? 21.352 -1.523 -7.968 1.00 97.69 202 ALA A N 1
ATOM 1551 C CA . ALA A 1 202 ? 20.236 -0.588 -7.855 1.00 97.69 202 ALA A CA 1
ATOM 1552 C C . ALA A 1 202 ? 18.903 -1.148 -8.385 1.00 97.69 202 ALA A C 1
ATOM 1554 O O . ALA A 1 202 ? 17.842 -0.886 -7.820 1.00 97.69 202 ALA A O 1
ATOM 1555 N N . VAL A 1 203 ? 18.953 -1.925 -9.471 1.00 98.50 203 VAL A N 1
ATOM 1556 C CA . VAL A 1 203 ? 17.775 -2.489 -10.141 1.00 98.50 203 VAL A CA 1
ATOM 1557 C C . VAL A 1 203 ? 17.993 -3.971 -10.398 1.00 98.50 203 VAL A C 1
ATOM 1559 O O . VAL A 1 203 ? 18.967 -4.365 -11.032 1.00 98.50 203 VAL A O 1
ATOM 1562 N N . PHE A 1 204 ? 17.082 -4.809 -9.925 1.00 98.19 204 PHE A N 1
ATOM 1563 C CA . PHE A 1 204 ? 17.024 -6.215 -10.292 1.00 98.19 204 PHE A CA 1
ATOM 1564 C C . PHE A 1 204 ? 16.237 -6.376 -11.593 1.00 98.19 204 PHE A C 1
ATOM 1566 O O . PHE A 1 204 ? 15.098 -5.922 -11.686 1.00 98.19 204 PHE A O 1
ATOM 1573 N N . VAL A 1 205 ? 16.841 -7.030 -12.582 1.00 96.62 205 VAL A N 1
ATOM 1574 C CA . VAL A 1 205 ? 16.232 -7.315 -13.884 1.00 96.62 205 VAL A CA 1
ATOM 1575 C C . VAL A 1 205 ? 16.072 -8.819 -14.043 1.00 96.62 205 VAL A C 1
ATOM 1577 O O . VAL A 1 205 ? 17.012 -9.567 -13.765 1.00 96.62 205 VAL A O 1
ATOM 1580 N N . ASN A 1 206 ? 14.898 -9.269 -14.487 1.00 95.06 206 ASN A N 1
ATOM 1581 C CA . ASN A 1 206 ? 14.617 -10.682 -14.740 1.00 95.06 206 ASN A CA 1
ATOM 1582 C C . ASN A 1 206 ? 13.709 -10.882 -15.962 1.00 95.06 206 ASN A C 1
ATOM 1584 O O . ASN A 1 206 ? 12.946 -9.989 -16.327 1.00 95.06 206 ASN A O 1
ATOM 1588 N N . TYR A 1 207 ? 13.777 -12.071 -16.554 1.00 92.12 207 TYR A N 1
ATOM 1589 C CA . TYR A 1 207 ? 13.075 -12.469 -17.774 1.00 92.12 207 TYR A CA 1
ATOM 1590 C C . TYR A 1 207 ? 12.223 -13.722 -17.568 1.00 92.12 207 TYR A C 1
ATOM 1592 O O . TYR A 1 207 ? 12.657 -14.663 -16.896 1.00 92.12 207 TYR A O 1
ATOM 1600 N N . GLY A 1 208 ? 11.038 -13.765 -18.181 1.00 91.56 208 GLY A N 1
ATOM 1601 C CA . GLY A 1 208 ? 10.200 -14.964 -18.194 1.00 91.56 208 GLY A CA 1
ATOM 1602 C C . GLY A 1 208 ? 8.963 -14.862 -19.086 1.00 91.56 208 GLY A C 1
ATOM 1603 O O . GLY A 1 208 ? 8.571 -13.780 -19.504 1.00 91.56 208 GLY A O 1
ATOM 1604 N N . GLU A 1 209 ? 8.333 -16.006 -19.347 1.00 90.75 209 GLU A N 1
ATOM 1605 C CA . GLU A 1 209 ? 7.168 -16.150 -20.242 1.00 90.75 209 GLU A CA 1
ATOM 1606 C C . GLU A 1 209 ? 5.822 -15.908 -19.533 1.00 90.75 209 GLU A C 1
ATOM 1608 O O . GLU A 1 209 ? 4.824 -15.579 -20.161 1.00 90.75 209 GLU A O 1
ATOM 1613 N N . ASN A 1 210 ? 5.776 -16.040 -18.202 1.00 93.69 210 ASN A N 1
ATOM 1614 C CA . ASN A 1 210 ? 4.588 -15.756 -17.391 1.00 93.69 210 ASN A CA 1
ATOM 1615 C C . ASN A 1 210 ? 4.893 -14.588 -16.436 1.00 93.69 210 ASN A C 1
ATOM 1617 O O . ASN A 1 210 ? 5.793 -14.722 -15.603 1.00 93.69 210 ASN A O 1
ATOM 1621 N N . PRO A 1 211 ? 4.152 -13.464 -16.491 1.00 96.06 211 PRO A N 1
ATOM 1622 C CA . PRO A 1 211 ? 4.471 -12.275 -15.706 1.00 96.06 211 PRO A CA 1
ATOM 1623 C C . PRO A 1 211 ? 4.213 -12.474 -14.203 1.00 96.06 211 PRO A C 1
ATOM 1625 O O . PRO A 1 211 ? 4.869 -11.841 -13.373 1.00 96.06 211 PRO A O 1
ATOM 1628 N N . PHE A 1 212 ? 3.298 -13.374 -13.829 1.00 97.25 212 PHE A N 1
ATOM 1629 C CA . PHE A 1 212 ? 2.987 -13.673 -12.430 1.00 97.25 212 PHE A CA 1
ATOM 1630 C C . PHE A 1 212 ? 4.032 -14.595 -11.803 1.00 97.25 212 PHE A C 1
ATOM 1632 O O . PHE A 1 212 ? 4.491 -14.322 -10.692 1.00 97.25 212 PHE A O 1
ATOM 1639 N N . ASP A 1 213 ? 4.461 -15.634 -12.525 1.00 96.31 213 ASP A N 1
ATOM 1640 C CA . ASP A 1 213 ? 5.582 -16.479 -12.094 1.00 96.31 213 ASP A CA 1
ATOM 1641 C C . ASP A 1 213 ? 6.884 -15.677 -12.048 1.00 96.31 213 ASP A C 1
ATOM 1643 O O . ASP A 1 213 ? 7.648 -15.788 -11.088 1.00 96.31 213 ASP A O 1
ATOM 1647 N N . LEU A 1 214 ? 7.111 -14.815 -13.048 1.00 97.19 214 LEU A N 1
ATOM 1648 C CA . LEU A 1 214 ? 8.265 -13.922 -13.110 1.00 97.19 214 LEU A CA 1
ATOM 1649 C C . LEU A 1 214 ? 8.343 -13.035 -11.867 1.00 97.19 214 LEU A C 1
ATOM 1651 O O . LEU A 1 214 ? 9.392 -12.978 -11.225 1.00 97.19 214 LEU A O 1
ATOM 1655 N N . MET A 1 215 ? 7.244 -12.376 -11.495 1.00 98.19 215 MET A N 1
ATOM 1656 C CA . MET A 1 215 ? 7.182 -11.549 -10.290 1.00 98.19 215 MET A CA 1
ATOM 1657 C C . MET A 1 215 ? 7.414 -12.382 -9.018 1.00 98.19 215 MET A C 1
ATOM 1659 O O . MET A 1 215 ? 8.278 -12.044 -8.206 1.00 98.19 215 MET A O 1
ATOM 1663 N N . LYS A 1 216 ? 6.718 -13.516 -8.873 1.00 97.88 216 LYS A N 1
ATOM 1664 C CA . LYS A 1 216 ? 6.834 -14.415 -7.713 1.00 97.88 216 LYS A CA 1
ATOM 1665 C C . LYS A 1 216 ? 8.261 -14.917 -7.488 1.00 97.88 216 LYS A C 1
ATOM 1667 O O . LYS A 1 216 ? 8.791 -14.824 -6.379 1.00 97.88 216 LYS A O 1
ATOM 1672 N N . GLU A 1 217 ? 8.905 -15.441 -8.526 1.00 97.19 217 GLU A N 1
ATOM 1673 C CA . GLU A 1 217 ? 10.261 -15.985 -8.416 1.00 97.19 217 GLU A CA 1
ATOM 1674 C C . GLU A 1 217 ? 11.312 -14.881 -8.241 1.00 97.19 217 GLU A C 1
ATOM 1676 O O . GLU A 1 217 ? 12.270 -15.062 -7.485 1.00 97.19 217 GLU A O 1
ATOM 1681 N N . SER A 1 218 ? 11.094 -13.703 -8.834 1.00 98.44 218 SER A N 1
ATOM 1682 C CA . SER A 1 218 ? 11.934 -12.519 -8.600 1.00 98.44 218 SER A CA 1
ATOM 1683 C C . SER A 1 218 ? 11.904 -12.086 -7.135 1.00 98.44 218 SER A C 1
ATOM 1685 O O . SER A 1 218 ? 12.954 -11.882 -6.526 1.00 98.44 218 SER A O 1
ATOM 1687 N N . MET A 1 219 ? 10.720 -12.029 -6.522 1.00 98.50 219 MET A N 1
ATOM 1688 C CA . MET A 1 219 ? 10.585 -11.648 -5.114 1.00 98.50 219 MET A CA 1
ATOM 1689 C C . MET A 1 219 ? 11.177 -12.692 -4.159 1.00 98.50 219 MET A C 1
ATOM 1691 O O . MET A 1 219 ? 11.826 -12.320 -3.182 1.00 98.50 219 MET A O 1
ATOM 1695 N N . LYS A 1 220 ? 11.057 -13.992 -4.461 1.00 98.19 220 LYS A N 1
ATOM 1696 C CA . LYS A 1 220 ? 11.750 -15.058 -3.708 1.00 98.19 220 LYS A CA 1
ATOM 1697 C C . LYS A 1 220 ? 13.270 -14.996 -3.845 1.00 98.19 220 LYS A C 1
ATOM 1699 O O . LYS A 1 220 ? 13.987 -15.375 -2.917 1.00 98.19 220 LYS A O 1
ATOM 1704 N N . PHE A 1 221 ? 13.780 -14.583 -5.004 1.00 97.62 221 PHE A N 1
ATOM 1705 C CA . PHE A 1 221 ? 15.210 -14.359 -5.190 1.00 97.62 221 PHE A CA 1
ATOM 1706 C C . PHE A 1 221 ? 15.679 -13.180 -4.330 1.00 97.62 221 PHE A C 1
ATOM 1708 O O . PHE A 1 221 ? 16.615 -13.328 -3.545 1.00 97.62 221 PHE A O 1
ATOM 1715 N N . LEU A 1 222 ? 14.983 -12.043 -4.420 1.00 98.12 222 LEU A N 1
ATOM 1716 C CA . LEU A 1 222 ? 15.303 -10.835 -3.659 1.00 98.12 222 LEU A CA 1
ATOM 1717 C C . LEU A 1 222 ? 15.194 -11.038 -2.147 1.00 98.12 222 LEU A C 1
ATOM 1719 O O . LEU A 1 222 ? 16.022 -10.513 -1.413 1.00 98.12 222 LEU A O 1
ATOM 1723 N N . GLU A 1 223 ? 14.242 -11.844 -1.674 1.00 97.94 223 GLU A N 1
ATOM 1724 C CA . GLU A 1 223 ? 14.147 -12.225 -0.260 1.00 97.94 223 GLU A CA 1
ATOM 1725 C C . GLU A 1 223 ? 15.463 -12.842 0.242 1.00 97.94 223 GLU A C 1
ATOM 1727 O O . GLU A 1 223 ? 15.944 -12.498 1.321 1.00 97.94 223 GLU A O 1
ATOM 1732 N N . LYS A 1 224 ? 16.066 -13.741 -0.547 1.00 96.50 224 LYS A N 1
ATOM 1733 C CA . LYS A 1 224 ? 17.323 -14.415 -0.188 1.00 96.50 224 LYS A CA 1
ATOM 1734 C C . LYS A 1 224 ? 18.527 -13.485 -0.280 1.00 96.50 224 LYS A C 1
ATOM 1736 O O . LYS A 1 224 ? 19.421 -13.591 0.553 1.00 96.50 224 LYS A O 1
ATOM 1741 N N . GLU A 1 225 ? 18.560 -12.626 -1.296 1.00 95.31 225 GLU A N 1
ATOM 1742 C CA . GLU A 1 225 ? 19.686 -11.722 -1.553 1.00 95.31 225 GLU A CA 1
ATOM 1743 C C . GLU A 1 225 ? 19.721 -10.547 -0.567 1.00 95.31 225 GLU A C 1
ATOM 1745 O O . GLU A 1 225 ? 20.789 -10.205 -0.063 1.00 95.31 225 GLU A O 1
ATOM 1750 N N . LEU A 1 226 ? 18.567 -9.939 -0.268 1.00 95.06 226 LEU A N 1
ATOM 1751 C CA . LEU A 1 226 ? 18.475 -8.789 0.635 1.00 95.06 226 LEU A CA 1
ATOM 1752 C C . LEU A 1 226 ? 18.389 -9.217 2.106 1.00 95.06 226 LEU A C 1
ATOM 1754 O O . LEU A 1 226 ? 18.997 -8.589 2.970 1.00 95.06 226 LEU A O 1
ATOM 1758 N N . GLY A 1 227 ? 17.640 -10.281 2.413 1.00 96.00 227 GLY A N 1
ATOM 1759 C CA . GLY A 1 227 ? 17.499 -10.812 3.774 1.00 96.00 227 GLY A CA 1
ATOM 1760 C C . GLY A 1 227 ? 16.741 -9.912 4.762 1.00 96.00 227 GLY A C 1
ATOM 1761 O O . GLY A 1 227 ? 16.743 -10.199 5.959 1.00 96.00 227 GLY A O 1
ATOM 1762 N N . THR A 1 228 ? 16.105 -8.836 4.291 1.00 96.75 228 THR A N 1
ATOM 1763 C CA . THR A 1 228 ? 15.443 -7.808 5.118 1.00 96.75 228 THR A CA 1
ATOM 1764 C C . THR A 1 228 ? 13.916 -7.844 5.076 1.00 96.75 228 THR A C 1
ATOM 1766 O O . THR A 1 228 ? 13.270 -7.177 5.875 1.00 96.75 228 THR A O 1
ATOM 1769 N N . PHE A 1 229 ? 13.319 -8.637 4.190 1.00 98.38 229 PHE A N 1
ATOM 1770 C CA . PHE A 1 229 ? 11.872 -8.848 4.116 1.00 98.38 229 PHE A CA 1
ATOM 1771 C C . PHE A 1 229 ? 11.567 -10.335 3.939 1.00 98.38 229 PHE A C 1
ATOM 1773 O O . PHE A 1 229 ? 12.482 -11.138 3.749 1.00 98.38 229 PHE A O 1
ATOM 1780 N N . ALA A 1 230 ? 10.288 -10.704 3.997 1.00 98.44 230 ALA A N 1
ATOM 1781 C CA . ALA A 1 230 ? 9.840 -12.046 3.640 1.00 98.44 230 ALA A CA 1
ATOM 1782 C C . ALA A 1 230 ? 8.716 -12.002 2.604 1.00 98.44 230 ALA A C 1
ATOM 1784 O O . ALA A 1 230 ? 7.882 -11.094 2.615 1.00 98.44 230 ALA A O 1
ATOM 1785 N N . VAL A 1 231 ? 8.658 -13.009 1.733 1.00 98.44 231 VAL A N 1
ATOM 1786 C CA . VAL A 1 231 ? 7.521 -13.170 0.813 1.00 98.44 231 VAL A CA 1
ATOM 1787 C C . VAL A 1 231 ? 6.257 -13.578 1.574 1.00 98.44 231 VAL A C 1
ATOM 1789 O O . VAL A 1 231 ? 6.326 -14.264 2.600 1.00 98.44 231 VAL A O 1
ATOM 1792 N N . ARG A 1 232 ? 5.083 -13.215 1.041 1.00 97.62 232 ARG A N 1
ATOM 1793 C CA . ARG A 1 232 ? 3.760 -13.449 1.649 1.00 97.62 232 ARG A CA 1
ATOM 1794 C C . ARG A 1 232 ? 3.583 -14.894 2.117 1.00 97.62 232 ARG A C 1
ATOM 1796 O O . ARG A 1 232 ? 3.089 -15.135 3.210 1.00 97.62 232 ARG A O 1
ATOM 1803 N N . GLU A 1 233 ? 4.010 -15.859 1.304 1.00 95.88 233 GLU A N 1
ATOM 1804 C CA . GLU A 1 233 ? 3.848 -17.300 1.559 1.00 95.88 233 GLU A CA 1
ATOM 1805 C C . GLU A 1 233 ? 4.571 -17.797 2.825 1.00 95.88 233 GLU A C 1
ATOM 1807 O O . GLU A 1 233 ? 4.231 -18.860 3.342 1.00 95.88 233 GLU A O 1
ATOM 1812 N N . ARG A 1 234 ? 5.558 -17.048 3.336 1.00 97.00 234 ARG A N 1
ATOM 1813 C CA . ARG A 1 234 ? 6.303 -17.389 4.559 1.00 97.00 234 ARG A CA 1
ATOM 1814 C C . ARG A 1 234 ? 5.768 -16.708 5.815 1.00 97.00 234 ARG A C 1
ATOM 1816 O O . ARG A 1 234 ? 6.220 -17.040 6.911 1.00 97.00 234 ARG A O 1
ATOM 1823 N N . LYS A 1 235 ? 4.833 -15.770 5.671 1.00 97.19 235 LYS A N 1
ATOM 1824 C CA . LYS A 1 235 ? 4.279 -14.998 6.784 1.00 97.19 235 LYS A CA 1
ATOM 1825 C C . LYS A 1 235 ? 3.097 -15.723 7.416 1.00 97.19 235 LYS A C 1
ATOM 1827 O O . LYS A 1 235 ? 2.335 -16.414 6.739 1.00 97.19 235 LYS A O 1
ATOM 1832 N N . GLN A 1 236 ? 2.921 -15.535 8.722 1.00 95.75 236 GLN A N 1
ATOM 1833 C CA . GLN A 1 236 ? 1.707 -15.974 9.401 1.00 95.75 236 GLN A CA 1
ATOM 1834 C C . GLN A 1 236 ? 0.540 -15.107 8.928 1.00 95.75 236 GLN A C 1
ATOM 1836 O O . GLN A 1 236 ? 0.548 -13.892 9.127 1.00 95.75 236 GLN A O 1
ATOM 1841 N N . MET A 1 237 ? -0.452 -15.738 8.303 1.00 96.06 237 MET A N 1
ATOM 1842 C CA . MET A 1 237 ? -1.688 -15.067 7.910 1.00 96.06 237 MET A CA 1
ATOM 1843 C C . MET A 1 237 ? -2.567 -14.855 9.148 1.00 96.06 237 MET A C 1
ATOM 1845 O O . MET A 1 237 ? -2.886 -15.848 9.806 1.00 96.06 237 MET A O 1
ATOM 1849 N N . PRO A 1 238 ? -2.971 -13.613 9.458 1.00 95.56 238 PRO A N 1
ATOM 1850 C CA . PRO A 1 238 ? -3.825 -13.332 10.602 1.00 95.56 238 PRO A CA 1
ATOM 1851 C C . PRO A 1 238 ? -5.255 -13.801 10.316 1.00 95.56 238 PRO A C 1
ATOM 1853 O O . PRO A 1 238 ? -5.784 -13.635 9.211 1.00 95.56 238 PRO A O 1
ATOM 1856 N N . ALA A 1 239 ? -5.928 -14.346 11.322 1.00 95.44 239 ALA A N 1
ATOM 1857 C CA . ALA A 1 239 ? -7.261 -14.917 11.170 1.00 95.44 239 ALA A CA 1
ATOM 1858 C C . ALA A 1 239 ? -8.351 -13.871 10.892 1.00 95.44 239 ALA A C 1
ATOM 1860 O O . ALA A 1 239 ? -9.439 -14.248 10.459 1.00 95.44 239 ALA A O 1
ATOM 1861 N N . ILE A 1 240 ? -8.084 -12.568 11.083 1.00 96.56 240 ILE A N 1
ATOM 1862 C CA . ILE A 1 240 ? -9.024 -11.492 10.711 1.00 96.56 240 ILE A CA 1
ATOM 1863 C C . ILE A 1 240 ? -9.427 -11.543 9.232 1.00 96.56 240 ILE A C 1
ATOM 1865 O O . ILE A 1 240 ? -10.518 -11.102 8.889 1.00 96.56 240 ILE A O 1
ATOM 1869 N N . LEU A 1 241 ? -8.584 -12.129 8.375 1.00 97.06 241 LEU A N 1
ATOM 1870 C CA . LEU A 1 241 ? -8.826 -12.270 6.940 1.00 97.06 241 LEU A CA 1
ATOM 1871 C C . LEU A 1 241 ? -10.059 -13.114 6.596 1.00 97.06 241 LEU A C 1
ATOM 1873 O O . LEU A 1 241 ? -10.583 -12.992 5.491 1.00 97.06 241 LEU A O 1
ATOM 1877 N N . ASP A 1 242 ? -10.519 -13.960 7.517 1.00 96.31 242 ASP A N 1
ATOM 1878 C CA . ASP A 1 242 ? -11.642 -14.875 7.288 1.00 96.31 242 ASP A CA 1
ATOM 1879 C C . ASP A 1 242 ? -12.940 -14.398 7.968 1.00 96.31 242 ASP A C 1
ATOM 1881 O O . ASP A 1 242 ? -13.964 -15.087 7.948 1.00 96.31 242 ASP A O 1
ATOM 1885 N N . TRP A 1 243 ? -12.917 -13.201 8.557 1.00 98.19 243 TRP A N 1
ATOM 1886 C CA . TRP A 1 243 ? -14.035 -12.603 9.278 1.00 98.19 243 TRP A CA 1
ATOM 1887 C C . TRP A 1 243 ? -14.479 -11.306 8.616 1.00 98.19 243 TRP A C 1
ATOM 1889 O O . TRP A 1 243 ? -13.662 -10.529 8.142 1.00 98.19 243 TRP A O 1
ATOM 1899 N N . PHE A 1 244 ? -15.781 -11.043 8.621 1.00 98.69 244 PHE A N 1
ATOM 1900 C CA . PHE A 1 244 ? -16.318 -9.750 8.223 1.00 98.69 244 PHE A CA 1
ATOM 1901 C C . PHE A 1 244 ? -16.042 -8.701 9.302 1.00 98.69 244 PHE A C 1
ATOM 1903 O O . PHE A 1 244 ? -16.244 -8.962 10.497 1.00 98.69 244 PHE A O 1
ATOM 1910 N N . GLY A 1 245 ? -15.612 -7.511 8.886 1.00 98.38 245 GLY A N 1
ATOM 1911 C CA . GLY A 1 245 ? -15.276 -6.426 9.799 1.00 98.38 245 GLY A CA 1
ATOM 1912 C C . GLY A 1 245 ? -16.032 -5.125 9.597 1.00 98.38 245 GLY A C 1
ATOM 1913 O O . GLY A 1 245 ? -16.770 -4.929 8.631 1.00 98.38 245 GLY A O 1
ATOM 1914 N N . TRP A 1 246 ? -15.789 -4.202 10.521 1.00 98.75 246 TRP A N 1
ATOM 1915 C CA . TRP A 1 246 ? -16.263 -2.825 10.450 1.00 98.75 246 TRP A CA 1
ATOM 1916 C C . TRP A 1 246 ? -15.158 -1.861 10.893 1.00 98.75 246 TRP A C 1
ATOM 1918 O O . TRP A 1 246 ? -14.555 -2.052 11.948 1.00 98.75 246 TRP A O 1
ATOM 1928 N N . CYS A 1 247 ? -14.879 -0.839 10.092 1.00 98.69 247 CYS A N 1
ATOM 1929 C CA . CYS A 1 247 ? -13.963 0.247 10.425 1.00 98.69 247 CYS A CA 1
ATOM 1930 C C . CYS A 1 247 ? -14.768 1.489 10.814 1.00 98.69 247 CYS A C 1
ATOM 1932 O O . CYS A 1 247 ? -15.723 1.858 10.132 1.00 98.69 247 CYS A O 1
ATOM 1934 N N . THR A 1 248 ? -14.400 2.150 11.911 1.00 98.50 248 THR A N 1
ATOM 1935 C CA . THR A 1 248 ? -15.161 3.300 12.415 1.00 98.50 248 THR A CA 1
ATOM 1936 C C . THR A 1 248 ? -14.857 4.622 11.708 1.00 98.50 248 THR A C 1
ATOM 1938 O O . THR A 1 248 ? -15.524 5.604 12.035 1.00 98.50 248 THR A O 1
ATOM 1941 N N . TRP A 1 249 ? -13.881 4.660 10.787 1.00 96.88 249 TRP A N 1
ATOM 1942 C CA . TRP A 1 249 ? -13.380 5.891 10.161 1.00 96.88 249 TRP A CA 1
ATOM 1943 C C . TRP A 1 249 ? -14.487 6.694 9.486 1.00 96.88 249 TRP A C 1
ATOM 1945 O O . TRP A 1 249 ? -14.931 7.678 10.051 1.00 96.88 249 TRP A O 1
ATOM 1955 N N . ASP A 1 250 ? -15.054 6.257 8.366 1.00 94.06 250 ASP A N 1
ATOM 1956 C CA . ASP A 1 250 ? -16.070 7.084 7.691 1.00 94.06 250 ASP A CA 1
ATOM 1957 C C . ASP A 1 250 ? -17.401 7.195 8.470 1.00 94.06 250 ASP A C 1
ATOM 1959 O O . ASP A 1 250 ? -18.230 8.087 8.240 1.00 94.06 250 ASP A O 1
ATOM 1963 N N . ALA A 1 251 ? -17.620 6.288 9.429 1.00 95.25 251 ALA A N 1
ATOM 1964 C CA . ALA A 1 251 ? -18.796 6.311 10.283 1.00 95.25 251 ALA A CA 1
ATOM 1965 C C . ALA A 1 251 ? -18.786 7.512 11.244 1.00 95.25 251 ALA A C 1
ATOM 1967 O O . ALA A 1 251 ? -19.849 8.092 11.504 1.00 95.25 251 ALA A O 1
ATOM 1968 N N . PHE A 1 252 ? -17.615 7.881 11.777 1.00 97.12 252 PHE A N 1
ATOM 1969 C CA . PHE A 1 252 ? -17.505 8.891 12.835 1.00 97.12 252 PHE A CA 1
ATOM 1970 C C . PHE A 1 252 ? -16.318 9.853 12.708 1.00 97.12 252 PHE A C 1
ATOM 1972 O O . PHE A 1 252 ? -16.313 10.871 13.394 1.00 97.12 252 PHE A O 1
ATOM 1979 N N . TYR A 1 253 ? -15.321 9.547 11.890 1.00 94.12 253 TYR A N 1
ATOM 1980 C CA . TYR A 1 253 ? -13.995 10.162 11.888 1.00 94.12 253 TYR A CA 1
ATOM 1981 C C . TYR A 1 253 ? -13.477 10.282 13.333 1.00 94.12 253 TYR A C 1
ATOM 1983 O O . TYR A 1 253 ? -13.713 9.402 14.169 1.00 94.12 253 TYR A O 1
ATOM 1991 N N . GLN A 1 254 ? -12.880 11.422 13.674 1.00 93.81 254 GLN A N 1
ATOM 1992 C CA . GLN A 1 254 ? -12.354 11.706 15.008 1.00 93.81 254 GLN A CA 1
ATOM 1993 C C . GLN A 1 254 ? -13.431 11.751 16.114 1.00 93.81 254 GLN A C 1
ATOM 1995 O O . GLN A 1 254 ? -13.104 11.732 17.303 1.00 93.81 254 GLN A O 1
ATOM 2000 N N . GLU A 1 255 ? -14.726 11.727 15.776 1.00 95.31 255 GLU A N 1
ATOM 2001 C CA . GLU A 1 255 ? -15.848 11.731 16.729 1.00 95.31 255 GLU A CA 1
ATOM 2002 C C . GLU A 1 255 ? -16.244 10.328 17.228 1.00 95.31 255 GLU A C 1
ATOM 2004 O O . GLU A 1 255 ? -17.223 10.172 17.974 1.00 95.31 255 GLU A O 1
ATOM 2009 N N . VAL A 1 256 ? -15.476 9.291 16.869 1.00 96.44 256 VAL A N 1
ATOM 2010 C CA . VAL A 1 256 ? -15.697 7.912 17.327 1.00 96.44 256 VAL A CA 1
ATOM 2011 C C . VAL A 1 256 ? -15.852 7.838 18.851 1.00 96.44 256 VAL A C 1
ATOM 2013 O O . VAL A 1 256 ? -15.118 8.471 19.615 1.00 96.44 256 VAL A O 1
ATOM 2016 N N . ASN A 1 257 ? -16.856 7.088 19.312 1.00 95.50 257 ASN A N 1
ATOM 2017 C CA . ASN A 1 257 ? -17.183 6.972 20.732 1.00 95.50 257 ASN A CA 1
ATOM 2018 C C . ASN A 1 257 ? -17.889 5.639 21.064 1.00 95.50 257 ASN A C 1
ATOM 2020 O O . ASN A 1 257 ? -18.503 5.023 20.183 1.00 95.50 257 ASN A O 1
ATOM 2024 N N . PRO A 1 258 ? -17.893 5.213 22.345 1.00 95.88 258 PRO A N 1
ATOM 2025 C CA . PRO A 1 258 ? -18.497 3.948 22.772 1.00 95.88 258 PRO A CA 1
ATOM 2026 C C . PRO A 1 258 ? -19.963 3.750 22.373 1.00 95.88 258 PRO A C 1
ATOM 2028 O O . PRO A 1 258 ? -20.387 2.631 22.084 1.00 95.88 258 PRO A O 1
ATOM 2031 N N . LYS A 1 259 ? -20.770 4.819 22.365 1.00 95.00 259 LYS A N 1
ATOM 2032 C CA . LYS A 1 259 ? -22.193 4.731 22.015 1.00 95.00 259 LYS A CA 1
ATOM 2033 C C . LYS A 1 259 ? -22.369 4.446 20.523 1.00 95.00 259 LYS A C 1
ATOM 2035 O O . LYS A 1 259 ? -23.142 3.552 20.185 1.00 95.00 259 LYS A O 1
ATOM 2040 N N . GLY A 1 260 ? -21.661 5.181 19.665 1.00 96.62 260 GLY A N 1
ATOM 2041 C CA . GLY A 1 260 ? -21.695 4.992 18.214 1.00 96.62 260 GLY A CA 1
ATOM 2042 C C . GLY A 1 260 ? -21.247 3.587 17.815 1.00 96.62 260 GLY A C 1
ATOM 2043 O O . GLY A 1 260 ? -21.951 2.909 17.067 1.00 96.62 260 GLY A O 1
ATOM 2044 N N . ILE A 1 261 ? -20.157 3.096 18.413 1.00 98.19 261 ILE A N 1
ATOM 2045 C CA . ILE A 1 261 ? -19.653 1.736 18.170 1.00 98.19 261 ILE A CA 1
ATOM 2046 C C . ILE A 1 261 ? -20.711 0.678 18.513 1.00 98.19 261 ILE A C 1
ATOM 2048 O O . ILE A 1 261 ? -21.003 -0.202 17.707 1.00 98.19 261 ILE A O 1
ATOM 2052 N N . ARG A 1 262 ? -21.352 0.778 19.685 1.00 98.12 262 ARG A N 1
ATOM 2053 C CA . ARG A 1 262 ? -22.422 -0.161 20.072 1.00 98.12 262 ARG A CA 1
ATOM 2054 C C . ARG A 1 262 ? -23.589 -0.138 19.097 1.00 98.12 262 ARG A C 1
ATOM 2056 O O . ARG A 1 262 ? -24.157 -1.186 18.820 1.00 98.12 262 ARG A O 1
ATOM 2063 N N . GLN A 1 263 ? -23.961 1.041 18.604 1.00 98.25 263 GLN A N 1
ATOM 2064 C CA . GLN A 1 263 ? -25.051 1.176 17.644 1.00 98.25 263 GLN A CA 1
ATOM 2065 C C . GLN A 1 263 ? -24.721 0.489 16.316 1.00 98.25 263 GLN A C 1
ATOM 2067 O O . GLN A 1 263 ? -25.569 -0.248 15.826 1.00 98.25 263 GLN A O 1
ATOM 2072 N N . GLY A 1 264 ? -23.507 0.671 15.784 1.00 98.19 264 GLY A N 1
ATOM 2073 C CA . GLY A 1 264 ? -23.093 0.036 14.526 1.00 98.19 264 GLY A CA 1
ATOM 2074 C C . GLY A 1 264 ? -22.945 -1.482 14.630 1.00 98.19 264 GLY A C 1
ATOM 2075 O O . GLY A 1 264 ? -23.467 -2.221 13.799 1.00 98.19 264 GLY A O 1
ATOM 2076 N N . LEU A 1 265 ? -22.331 -1.979 15.710 1.00 98.56 265 LEU A N 1
ATOM 2077 C CA . LEU A 1 265 ? -22.243 -3.425 15.955 1.00 98.56 265 LEU A CA 1
ATOM 2078 C C . LEU A 1 265 ? -23.629 -4.061 16.104 1.00 98.56 265 LEU A C 1
ATOM 2080 O O . LEU A 1 265 ? -23.884 -5.144 15.572 1.00 98.56 265 LEU A O 1
ATOM 2084 N N . LYS A 1 266 ? -24.545 -3.372 16.795 1.00 98.50 266 LYS A N 1
ATOM 2085 C CA . LYS A 1 266 ? -25.926 -3.828 16.922 1.00 98.50 266 LYS A CA 1
ATOM 2086 C C . LYS A 1 266 ? -26.638 -3.845 15.570 1.00 98.50 266 LYS A C 1
ATOM 2088 O O . LYS A 1 266 ? -27.279 -4.847 15.274 1.00 98.50 266 LYS A O 1
ATOM 2093 N N . SER A 1 267 ? -26.532 -2.788 14.761 1.00 98.31 267 SER A N 1
ATOM 2094 C CA . SER A 1 267 ? -27.226 -2.724 13.468 1.00 98.31 267 SER A CA 1
ATOM 2095 C C . SER A 1 267 ? -26.756 -3.813 12.506 1.00 98.31 267 SER A C 1
ATOM 2097 O O . SER A 1 267 ? -27.595 -4.460 11.888 1.00 98.31 267 SER A O 1
ATOM 2099 N N . LEU A 1 268 ? -25.448 -4.081 12.434 1.00 98.31 268 LEU A N 1
ATOM 2100 C CA . LEU A 1 268 ? -24.898 -5.170 11.618 1.00 98.31 268 LEU A CA 1
ATOM 2101 C C . LEU A 1 268 ? -25.360 -6.555 12.099 1.00 98.31 268 LEU A C 1
ATOM 2103 O O . LEU A 1 268 ? -25.735 -7.405 11.291 1.00 98.31 268 LEU A O 1
ATOM 2107 N N . SER A 1 269 ? -25.376 -6.772 13.418 1.00 97.69 269 SER A N 1
ATOM 2108 C CA . SER A 1 269 ? -25.853 -8.024 14.017 1.00 97.69 269 SER A CA 1
ATOM 2109 C C . SER A 1 269 ? -27.346 -8.257 13.761 1.00 97.69 269 SER A C 1
ATOM 2111 O O . SER A 1 269 ? -27.731 -9.324 13.283 1.00 97.69 269 SER A O 1
ATOM 2113 N N . ASP A 1 270 ? -28.185 -7.245 14.006 1.00 97.75 270 ASP A N 1
ATOM 2114 C CA . ASP A 1 270 ? -29.633 -7.309 13.766 1.00 97.75 270 ASP A CA 1
ATOM 2115 C C . ASP A 1 270 ? -29.962 -7.554 12.279 1.00 97.75 270 ASP A C 1
ATOM 2117 O O . ASP A 1 270 ? -30.964 -8.196 11.967 1.00 97.75 270 ASP A O 1
ATOM 2121 N N . GLY A 1 271 ? -29.122 -7.060 11.361 1.00 97.38 271 GLY A N 1
ATOM 2122 C CA . GLY A 1 271 ? -29.269 -7.251 9.915 1.00 97.38 271 GLY A CA 1
ATOM 2123 C C . GLY A 1 271 ? -28.831 -8.619 9.380 1.00 97.38 271 GLY A C 1
ATOM 2124 O O . GLY A 1 271 ? -29.013 -8.900 8.192 1.00 97.38 271 GLY A O 1
ATOM 2125 N N . GLY A 1 272 ? -28.290 -9.490 10.240 1.00 97.25 272 GLY A N 1
ATOM 2126 C CA . GLY A 1 272 ? -27.877 -10.851 9.888 1.00 97.25 272 GLY A CA 1
ATOM 2127 C C . GLY A 1 272 ? -26.472 -10.966 9.292 1.00 97.25 272 GLY A C 1
ATOM 2128 O O . GLY A 1 272 ? -26.115 -12.037 8.809 1.00 97.25 272 GLY A O 1
ATOM 2129 N N . THR A 1 273 ? -25.673 -9.898 9.345 1.00 97.62 273 THR A N 1
ATOM 2130 C CA . THR A 1 273 ? -24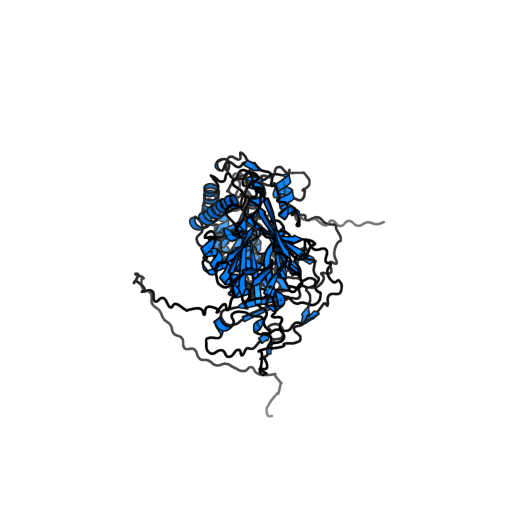.272 -9.870 8.890 1.00 97.62 273 THR A CA 1
ATOM 2131 C C . THR A 1 273 ? -23.383 -9.348 10.021 1.00 97.62 273 THR A C 1
ATOM 2133 O O . THR A 1 273 ? -22.847 -8.239 9.937 1.00 97.62 273 THR A O 1
ATOM 2136 N N . PRO A 1 274 ? -23.278 -10.091 11.140 1.00 98.12 274 PRO A N 1
ATOM 2137 C CA . PRO A 1 274 ? -22.581 -9.616 12.326 1.00 98.12 274 PRO A CA 1
ATOM 2138 C C . PRO A 1 274 ? -21.088 -9.447 12.039 1.00 98.12 274 PRO A C 1
ATOM 2140 O O . PRO A 1 274 ? -20.415 -10.411 11.676 1.00 98.12 274 PRO A O 1
ATOM 2143 N N . ALA A 1 275 ? -20.554 -8.247 12.274 1.00 98.25 275 ALA A N 1
ATOM 2144 C CA . ALA A 1 275 ? -19.110 -8.040 12.278 1.00 98.25 275 ALA A CA 1
ATOM 2145 C C . ALA A 1 275 ? -18.460 -8.906 13.367 1.00 98.25 275 ALA A C 1
ATOM 2147 O O . ALA A 1 275 ? -18.957 -9.001 14.495 1.00 98.25 275 ALA A O 1
ATOM 2148 N N . LYS A 1 276 ? -17.345 -9.550 13.020 1.00 98.50 276 LYS A N 1
ATOM 2149 C CA . LYS A 1 276 ? -16.526 -10.371 13.921 1.00 98.50 276 LYS A CA 1
ATOM 2150 C C . LYS A 1 276 ? -15.159 -9.762 14.186 1.00 98.50 276 LYS A C 1
ATOM 2152 O O . LYS A 1 276 ? -14.495 -10.197 15.126 1.00 98.50 276 LYS A O 1
ATOM 2157 N N . PHE A 1 277 ? -14.795 -8.709 13.464 1.00 97.81 277 PHE A N 1
ATOM 2158 C CA . PHE A 1 277 ? -13.752 -7.793 13.892 1.00 97.81 277 PHE A CA 1
ATOM 2159 C C . PHE A 1 277 ? -14.190 -6.333 13.767 1.00 97.81 277 PHE A C 1
ATOM 2161 O O . PHE A 1 277 ? -15.097 -6.007 13.004 1.00 97.81 277 PHE A O 1
ATOM 2168 N N . ILE A 1 278 ? -13.553 -5.451 14.531 1.00 98.75 278 ILE A N 1
ATOM 2169 C CA . ILE A 1 278 ? -13.728 -4.001 14.414 1.00 98.75 278 ILE A CA 1
ATOM 2170 C C . ILE A 1 278 ? -12.367 -3.312 14.430 1.00 98.75 278 ILE A C 1
ATOM 2172 O O . ILE A 1 278 ? -11.492 -3.719 15.191 1.00 98.75 278 ILE A O 1
ATOM 2176 N N . ILE A 1 279 ? -12.212 -2.264 13.623 1.00 98.81 279 ILE A N 1
ATOM 2177 C CA . ILE A 1 279 ? -11.114 -1.300 13.727 1.00 98.81 279 ILE A CA 1
ATOM 2178 C C . ILE A 1 279 ? -11.696 -0.031 14.352 1.00 98.81 279 ILE A C 1
ATOM 2180 O O . ILE A 1 279 ? -12.530 0.637 13.738 1.00 98.81 279 ILE A O 1
ATOM 2184 N N . ILE A 1 280 ? -11.290 0.274 15.587 1.00 98.75 280 ILE A N 1
ATOM 2185 C CA . ILE A 1 280 ? -11.533 1.578 16.208 1.00 98.75 280 ILE A CA 1
ATOM 2186 C C . ILE A 1 280 ? -10.479 2.526 15.634 1.00 98.75 280 ILE A C 1
ATOM 2188 O O . ILE A 1 280 ? -9.337 2.562 16.094 1.00 98.75 280 ILE A O 1
ATOM 2192 N N . ASP A 1 281 ? -10.869 3.211 14.567 1.00 98.25 281 ASP A N 1
ATOM 2193 C CA . ASP A 1 281 ? -10.023 4.127 13.810 1.00 98.25 281 ASP A CA 1
ATOM 2194 C C . ASP A 1 281 ? -9.788 5.456 14.564 1.00 98.25 281 ASP A C 1
ATOM 2196 O O . ASP A 1 281 ? -10.184 5.590 15.729 1.00 98.25 281 ASP A O 1
ATOM 2200 N N . ASP A 1 282 ? -9.101 6.411 13.938 1.00 97.62 282 ASP A N 1
ATOM 2201 C CA . ASP A 1 282 ? -8.633 7.652 14.557 1.00 97.62 282 ASP A CA 1
ATOM 2202 C C . ASP A 1 282 ? -9.740 8.408 15.336 1.00 97.62 282 ASP A C 1
ATOM 2204 O O . ASP A 1 282 ? -10.921 8.429 14.987 1.00 97.62 282 ASP A O 1
ATOM 2208 N N . GLY A 1 283 ? -9.341 9.005 16.462 1.00 96.62 283 GLY A N 1
ATOM 2209 C CA . GLY A 1 283 ? -10.181 9.748 17.396 1.00 96.62 283 GLY A CA 1
ATOM 2210 C C . GLY A 1 283 ? -10.255 9.138 18.795 1.00 96.62 283 GLY A C 1
ATOM 2211 O O . GLY A 1 283 ? -10.846 9.743 19.688 1.00 96.62 283 GLY A O 1
ATOM 2212 N N . TRP A 1 284 ? -9.692 7.956 19.045 1.00 97.19 284 TRP A N 1
ATOM 2213 C CA . TRP A 1 284 ? -9.726 7.315 20.373 1.00 97.19 284 TRP A CA 1
ATOM 2214 C C . TRP A 1 284 ? -8.525 7.674 21.273 1.00 97.19 284 TRP A C 1
ATOM 2216 O O . TRP A 1 284 ? -8.617 7.549 22.498 1.00 97.19 284 TRP A O 1
ATOM 2226 N N . GL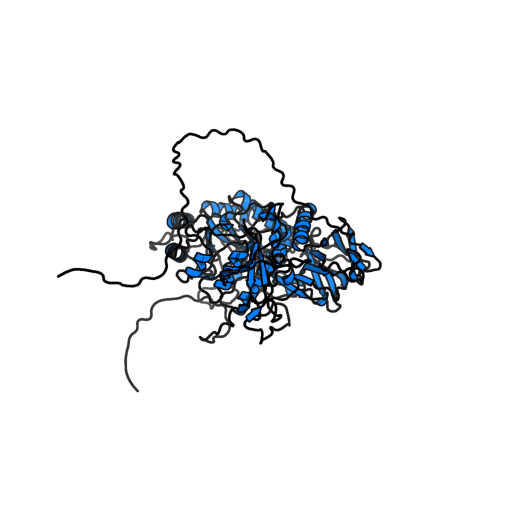N A 1 285 ? -7.420 8.132 20.678 1.00 97.31 285 GLN A N 1
ATOM 2227 C CA . GLN A 1 285 ? -6.160 8.449 21.361 1.00 97.31 285 GLN A CA 1
ATOM 2228 C C . GLN A 1 285 ? -6.224 9.771 22.137 1.00 97.31 285 GLN A C 1
ATOM 2230 O O . GLN A 1 285 ? -7.010 10.660 21.806 1.00 97.31 285 GLN A O 1
ATOM 2235 N N . ASP A 1 286 ? -5.392 9.894 23.174 1.00 97.06 286 ASP A N 1
ATOM 2236 C CA . ASP A 1 286 ? -5.208 11.120 23.958 1.00 97.06 286 ASP A CA 1
ATOM 2237 C C . ASP A 1 286 ? -4.217 12.068 23.272 1.00 97.06 286 ASP A C 1
ATOM 2239 O O . ASP A 1 286 ? -2.998 11.854 23.287 1.00 97.06 286 ASP A O 1
ATOM 2243 N N . THR A 1 287 ? -4.755 13.102 22.630 1.00 97.19 287 THR A N 1
ATOM 2244 C CA . THR A 1 287 ? -4.011 14.014 21.762 1.00 97.19 287 THR A CA 1
ATOM 2245 C C . THR A 1 287 ? -4.211 15.471 22.161 1.00 97.19 287 THR A C 1
ATOM 2247 O O . THR A 1 287 ? -5.175 15.842 22.829 1.00 97.19 287 THR A O 1
ATOM 2250 N N . SER A 1 288 ? -3.266 16.309 21.748 1.00 96.19 288 SER A N 1
ATOM 2251 C CA . SER A 1 288 ? -3.349 17.763 21.838 1.00 96.19 288 SER A CA 1
ATOM 2252 C C . SER A 1 288 ? -3.130 18.347 20.453 1.00 96.19 288 SER A C 1
ATOM 2254 O O . SER A 1 288 ? -2.253 17.883 19.723 1.00 96.19 288 SER A O 1
ATOM 2256 N N . ASN A 1 289 ? -3.906 19.366 20.099 1.00 95.44 289 ASN A N 1
ATOM 2257 C CA . ASN A 1 289 ? -3.761 20.074 18.838 1.00 95.44 289 ASN A CA 1
ATOM 2258 C C . ASN A 1 289 ? -3.738 21.582 19.095 1.00 95.44 289 ASN A C 1
ATOM 2260 O O . ASN A 1 289 ? -4.767 22.202 19.341 1.00 95.44 289 ASN A O 1
ATOM 2264 N N . GLU A 1 290 ? -2.550 22.181 19.052 1.00 92.56 290 GLU A N 1
ATOM 2265 C CA . GLU A 1 290 ? -2.381 23.624 19.271 1.00 92.56 290 GLU A CA 1
ATOM 2266 C C . GLU A 1 290 ? -2.874 24.480 18.092 1.00 92.56 290 GLU A C 1
ATOM 2268 O O . GLU A 1 290 ? -3.068 25.690 18.245 1.00 92.56 290 GLU A O 1
ATOM 2273 N N . PHE A 1 291 ? -3.105 23.848 16.937 1.00 93.12 291 PHE A N 1
ATOM 2274 C CA . PHE A 1 291 ? -3.585 24.474 15.706 1.00 93.12 291 PHE A CA 1
ATOM 2275 C C . PHE A 1 291 ? -5.115 24.451 15.590 1.00 93.12 291 PHE A C 1
ATOM 2277 O O . PHE A 1 291 ? -5.666 25.065 14.681 1.00 93.12 291 PHE A O 1
ATOM 2284 N N . GLN A 1 292 ? -5.801 23.786 16.526 1.00 90.19 292 GLN A N 1
ATOM 2285 C CA . GLN A 1 292 ? -7.257 23.769 16.644 1.00 90.19 292 GLN A CA 1
ATOM 2286 C C . GLN A 1 292 ? -7.665 24.286 18.022 1.00 90.19 292 GLN A C 1
ATOM 2288 O O . GLN A 1 292 ? -7.656 23.557 19.014 1.00 90.19 292 GLN A O 1
ATOM 2293 N N . LYS A 1 293 ? -8.021 25.570 18.095 1.00 85.12 293 LYS A N 1
ATOM 2294 C CA . LYS A 1 293 ? -8.441 26.206 19.346 1.00 85.12 293 LYS A CA 1
ATOM 2295 C C . LYS A 1 293 ? -9.956 26.238 19.459 1.00 85.12 293 LYS A C 1
ATOM 2297 O O . LYS A 1 293 ? -10.665 26.543 18.504 1.00 85.12 293 LYS A O 1
ATOM 2302 N N . GLU A 1 294 ? -10.452 25.957 20.658 1.00 83.50 294 GLU A N 1
ATOM 2303 C CA . GLU A 1 294 ? -11.883 26.007 20.942 1.00 83.50 294 GLU A CA 1
ATOM 2304 C C . GLU A 1 294 ? -12.450 27.409 20.658 1.00 83.50 294 GLU A C 1
ATOM 2306 O O . GLU A 1 294 ? -11.936 28.416 21.147 1.00 83.50 294 GLU A O 1
ATOM 2311 N N . GLY A 1 295 ? -13.520 27.466 19.862 1.00 85.50 295 GLY A N 1
ATOM 2312 C CA . GLY A 1 295 ? -14.172 28.713 19.456 1.00 85.50 295 GLY A CA 1
ATOM 2313 C C . GLY A 1 295 ? -13.582 29.377 18.207 1.00 85.50 295 GLY A C 1
ATOM 2314 O O . GLY A 1 295 ? -14.176 30.339 17.719 1.00 85.50 295 GLY A O 1
ATOM 2315 N N . GLU A 1 296 ? -12.472 28.871 17.666 1.00 89.56 296 GLU A N 1
ATOM 2316 C CA . GLU A 1 296 ? -11.947 29.297 16.365 1.00 89.56 296 GLU A CA 1
ATOM 2317 C C . GLU A 1 296 ? -12.539 28.441 15.225 1.00 89.56 296 GLU A C 1
ATOM 2319 O O . GLU A 1 296 ? -12.905 27.282 15.448 1.00 89.56 296 GLU A O 1
ATOM 2324 N N . PRO A 1 297 ? -12.675 28.992 14.002 1.00 89.31 297 PRO A N 1
ATOM 2325 C CA . PRO A 1 297 ? -13.084 28.211 12.840 1.00 89.31 297 PRO A CA 1
ATOM 2326 C C . PRO A 1 297 ? -12.107 27.068 12.563 1.00 89.31 297 PRO A C 1
ATOM 2328 O O . PRO A 1 297 ? -10.894 27.236 12.689 1.00 89.31 297 PRO A O 1
ATOM 2331 N N . PHE A 1 298 ? -12.637 25.926 12.129 1.00 89.00 298 PHE A N 1
ATOM 2332 C CA . PHE A 1 298 ? -11.814 24.817 11.666 1.00 89.00 298 PHE A CA 1
ATOM 2333 C C . PHE A 1 298 ? -10.997 25.240 10.438 1.00 89.00 298 PHE A C 1
ATOM 2335 O O . PHE A 1 298 ? -11.537 25.810 9.488 1.00 89.00 298 PHE A O 1
ATOM 2342 N N . VAL A 1 299 ? -9.696 24.957 10.472 1.00 91.25 299 VAL A N 1
ATOM 2343 C CA . VAL A 1 299 ? -8.784 25.158 9.344 1.00 91.25 299 VAL A CA 1
ATOM 2344 C C . VAL A 1 299 ? -8.472 23.789 8.758 1.00 91.25 299 VAL A C 1
ATOM 2346 O O . VAL A 1 299 ? -7.941 22.931 9.459 1.00 91.25 299 VAL A O 1
ATOM 2349 N N . GLU A 1 300 ? -8.800 23.583 7.487 1.00 90.81 300 GLU A N 1
ATOM 2350 C CA . GLU A 1 300 ? -8.520 22.328 6.784 1.00 90.81 300 GLU A CA 1
ATOM 2351 C C . GLU A 1 300 ? -7.023 21.981 6.849 1.00 90.81 300 GLU A C 1
ATOM 2353 O O . GLU A 1 300 ? -6.159 22.838 6.648 1.00 90.81 300 GLU A O 1
ATOM 2358 N N . GLY A 1 301 ? -6.718 20.729 7.191 1.00 92.44 301 GLY A N 1
ATOM 2359 C CA . GLY A 1 301 ? -5.361 20.228 7.386 1.00 92.44 301 GLY A CA 1
ATOM 2360 C C . GLY A 1 301 ? -4.809 20.415 8.804 1.00 92.44 301 GLY A C 1
ATOM 2361 O O . GLY A 1 301 ? -3.819 19.773 9.161 1.00 92.44 301 GLY A O 1
ATOM 2362 N N . SER A 1 302 ? -5.436 21.238 9.653 1.00 93.94 302 SER A N 1
ATOM 2363 C CA . SER A 1 302 ? -4.996 21.436 11.047 1.00 93.94 302 SER A CA 1
ATOM 2364 C C . SER A 1 302 ? -5.064 20.160 11.893 1.00 93.94 302 SER A C 1
ATOM 2366 O O . SER A 1 302 ? -4.317 20.023 12.863 1.00 93.94 302 SER A O 1
ATOM 2368 N N . GLU A 1 303 ? -5.909 19.197 11.525 1.00 93.25 303 GLU A N 1
ATOM 2369 C CA . GLU A 1 303 ? -6.033 17.888 12.166 1.00 93.25 303 GLU A CA 1
ATOM 2370 C C . GLU A 1 303 ? -4.724 17.089 12.119 1.00 93.25 303 GLU A C 1
ATOM 2372 O O . GLU A 1 303 ? -4.385 16.400 13.084 1.00 93.25 303 GLU A O 1
ATOM 2377 N N . PHE A 1 304 ? -3.932 17.263 11.057 1.00 96.38 304 PHE A N 1
ATOM 2378 C CA . PHE A 1 304 ? -2.650 16.583 10.883 1.00 96.38 304 PHE A CA 1
ATOM 2379 C C . PHE A 1 304 ? -1.540 17.160 11.775 1.00 96.38 304 PHE A C 1
ATOM 2381 O O . PHE A 1 304 ? -0.490 16.542 11.936 1.00 96.38 304 PHE A O 1
ATOM 2388 N N . GLY A 1 305 ? -1.773 18.321 12.398 1.00 96.06 305 GLY A N 1
ATOM 2389 C CA . GLY A 1 305 ? -0.886 18.912 13.401 1.00 96.06 305 GLY A CA 1
ATOM 2390 C C . GLY A 1 305 ? -1.093 18.371 14.823 1.00 96.06 305 GLY A C 1
ATOM 2391 O O . GLY A 1 305 ? -0.313 18.699 15.720 1.00 96.06 305 GLY A O 1
ATOM 2392 N N . GLY A 1 306 ? -2.123 17.546 15.053 1.00 97.38 306 GLY A N 1
ATOM 2393 C CA . GLY A 1 306 ? -2.371 16.923 16.353 1.00 97.38 306 GLY A CA 1
ATOM 2394 C C . GLY A 1 306 ? -1.208 16.030 16.794 1.00 97.38 306 GLY A C 1
ATOM 2395 O O . GLY A 1 306 ? -0.575 15.367 15.974 1.00 97.38 306 GLY A O 1
ATOM 2396 N N . ARG A 1 307 ? -0.921 15.979 18.099 1.00 98.25 307 ARG A N 1
ATOM 2397 C CA . ARG A 1 307 ? 0.190 15.194 18.664 1.00 98.25 307 ARG A CA 1
ATOM 2398 C C . ARG A 1 307 ? -0.255 14.309 19.811 1.00 98.25 307 ARG A C 1
ATOM 2400 O O . ARG A 1 307 ? -1.099 14.702 20.617 1.00 98.25 307 ARG A O 1
ATOM 2407 N N . LEU A 1 308 ? 0.357 13.132 19.916 1.00 98.56 308 LEU A N 1
ATOM 2408 C CA . LEU A 1 308 ? 0.076 12.177 20.981 1.00 98.56 308 LEU A CA 1
ATOM 2409 C C . LEU A 1 308 ? 0.624 12.685 22.319 1.00 98.56 308 LEU A C 1
ATOM 2411 O O . LEU A 1 308 ? 1.829 12.903 22.472 1.00 98.56 308 LEU A O 1
ATOM 2415 N N . VAL A 1 309 ? -0.262 12.833 23.302 1.00 98.12 309 VAL A N 1
ATOM 2416 C CA . VAL A 1 309 ? 0.087 13.251 24.668 1.00 98.12 309 VAL A CA 1
ATOM 2417 C C . VAL A 1 309 ? 0.392 12.037 25.535 1.00 98.12 309 VAL A C 1
ATOM 2419 O O . VAL A 1 309 ? 1.290 12.081 26.376 1.00 98.12 309 VAL A O 1
ATOM 2422 N N . SER A 1 310 ? -0.348 10.947 25.330 1.00 97.56 310 SER A N 1
ATOM 2423 C CA . SER A 1 310 ? -0.275 9.740 26.144 1.00 97.56 310 SER A CA 1
ATOM 2424 C C . SER A 1 310 ? -0.597 8.500 25.310 1.00 97.56 310 SER A C 1
ATOM 2426 O O . SER A 1 310 ? -1.465 8.542 24.449 1.00 97.56 310 SER A O 1
ATOM 2428 N N . ILE A 1 311 ? 0.041 7.360 25.604 1.00 97.44 311 ILE A N 1
ATOM 2429 C CA . ILE A 1 311 ? -0.249 6.051 24.960 1.00 97.44 311 ILE A CA 1
ATOM 2430 C C . ILE A 1 311 ? -1.624 5.468 25.337 1.00 97.44 311 ILE A C 1
ATOM 2432 O O . ILE A 1 311 ? -2.021 4.387 24.916 1.00 97.44 311 ILE A O 1
ATOM 2436 N N . LYS A 1 312 ? -2.316 6.177 26.215 1.00 96.56 312 LYS A N 1
ATOM 2437 C CA . LYS A 1 312 ? -3.552 5.825 26.881 1.00 96.56 312 LYS A CA 1
ATOM 2438 C C . LYS A 1 312 ? -4.731 6.435 26.112 1.00 96.56 312 LYS A C 1
ATOM 2440 O O . LYS A 1 312 ? -4.590 7.493 25.513 1.00 96.56 312 LYS A O 1
ATOM 2445 N N . GLU A 1 313 ? -5.910 5.814 26.160 1.00 96.00 313 GLU A N 1
ATOM 2446 C CA . GLU A 1 313 ? -7.113 6.345 25.495 1.00 96.00 313 GLU A CA 1
ATOM 2447 C C . GLU A 1 313 ? -7.536 7.710 26.051 1.00 96.00 313 GLU A C 1
ATOM 2449 O O . GLU A 1 313 ? -7.229 8.048 27.200 1.00 96.00 313 GLU A O 1
ATOM 2454 N N . ASN A 1 314 ? -8.282 8.477 25.259 1.00 95.19 314 ASN A N 1
ATOM 2455 C CA . ASN A 1 314 ? -8.824 9.759 25.695 1.00 95.19 314 ASN A CA 1
ATOM 2456 C C . ASN A 1 314 ? -10.076 9.628 26.576 1.00 95.19 314 ASN A C 1
ATOM 2458 O O . ASN A 1 314 ? -10.621 8.551 26.833 1.00 95.19 314 ASN A O 1
ATOM 2462 N N . GLN A 1 315 ? -10.577 10.782 27.016 1.00 92.31 315 GLN A N 1
ATOM 2463 C CA . GLN A 1 315 ? -11.741 10.897 27.892 1.00 92.31 315 GLN A CA 1
ATOM 2464 C C . GLN A 1 315 ? -13.047 10.309 27.327 1.00 92.31 315 GLN A C 1
ATOM 2466 O O . GLN A 1 315 ? -13.946 10.011 28.108 1.00 92.31 315 GLN A O 1
ATOM 2471 N N . LYS A 1 316 ? -13.187 10.094 26.007 1.00 92.31 316 LYS A N 1
ATOM 2472 C CA . LYS A 1 316 ? -14.409 9.488 25.432 1.00 92.31 316 LYS A CA 1
ATOM 2473 C C . LYS A 1 316 ? -14.577 8.023 25.838 1.00 92.31 316 LYS A C 1
ATOM 2475 O O . LYS A 1 316 ? -15.696 7.508 25.830 1.00 92.31 316 LYS A O 1
ATOM 2480 N N . PHE A 1 317 ? -13.475 7.369 26.199 1.00 92.44 317 PHE A N 1
ATOM 2481 C CA . PHE A 1 317 ? -13.411 5.966 26.601 1.00 92.44 317 PHE A CA 1
ATOM 2482 C C . PHE A 1 317 ? -13.129 5.797 28.102 1.00 92.44 317 PHE A C 1
ATOM 2484 O O . PHE A 1 317 ? -12.863 4.686 28.551 1.00 92.44 317 PHE A O 1
ATOM 2491 N N . ARG A 1 318 ? -13.226 6.884 28.883 1.00 85.38 318 ARG A N 1
ATOM 2492 C CA . ARG A 1 318 ? -13.060 6.885 30.340 1.00 85.38 318 ARG A CA 1
ATOM 2493 C C . ARG A 1 318 ? -14.238 7.534 31.041 1.00 85.38 318 ARG A C 1
ATOM 2495 O O . ARG A 1 318 ? -14.812 8.511 30.564 1.00 85.38 318 ARG A O 1
ATOM 2502 N N . ARG A 1 319 ? -14.550 7.057 32.241 1.00 73.00 319 ARG A N 1
ATOM 2503 C CA . ARG A 1 319 ? -15.507 7.733 33.122 1.00 73.00 319 ARG A CA 1
ATOM 2504 C C . ARG A 1 319 ? -14.799 8.813 33.943 1.00 73.00 319 ARG A C 1
ATOM 2506 O O . ARG A 1 319 ? -13.803 8.536 34.598 1.00 73.00 319 ARG A O 1
ATOM 2513 N N . SER A 1 320 ? -15.337 10.035 33.943 1.00 60.47 320 SER A N 1
ATOM 2514 C CA . SER A 1 320 ? -14.860 11.107 34.832 1.00 60.47 320 SER A CA 1
ATOM 2515 C C . SER A 1 320 ? -15.210 10.808 36.296 1.00 60.47 320 SER A C 1
ATOM 2517 O O . SER A 1 320 ? -16.323 10.361 36.589 1.00 60.47 320 SER A O 1
ATOM 2519 N N . GLU A 1 321 ? -14.280 11.090 37.215 1.00 56.34 321 GLU A N 1
ATOM 2520 C CA . GLU A 1 321 ? -14.431 10.862 38.662 1.00 56.34 321 GLU A CA 1
ATOM 2521 C C . GLU A 1 321 ? -15.566 11.699 39.296 1.00 56.34 321 GLU A C 1
ATOM 2523 O O . GLU A 1 321 ? -16.107 11.311 40.328 1.00 56.34 321 GLU A O 1
ATOM 2528 N N . ASN A 1 322 ? -15.999 12.797 38.655 1.00 49.97 322 ASN A N 1
ATOM 2529 C CA . ASN A 1 322 ? -16.901 13.804 39.241 1.00 49.97 322 ASN A CA 1
ATOM 2530 C C . ASN A 1 322 ? -18.302 13.930 38.598 1.00 49.97 322 ASN A C 1
ATOM 2532 O O . ASN A 1 322 ? -18.917 14.993 38.662 1.00 49.97 322 ASN A O 1
ATOM 2536 N N . GLY A 1 323 ? -18.874 12.849 38.055 1.00 48.69 323 GLY A N 1
ATOM 2537 C CA . GLY A 1 323 ? -20.340 12.720 38.009 1.00 48.69 323 GLY A CA 1
ATOM 2538 C C . GLY A 1 323 ? -21.010 12.303 36.692 1.00 48.69 323 GLY A C 1
ATOM 2539 O O . GLY A 1 323 ? -20.666 12.724 35.596 1.00 48.69 323 GLY A O 1
ATOM 2540 N N . SER A 1 324 ? -22.046 11.475 36.873 1.00 47.66 324 SER A N 1
ATOM 2541 C CA . SER A 1 324 ? -23.268 11.292 36.069 1.00 47.66 324 SER A CA 1
ATOM 2542 C C . SER A 1 324 ? -23.188 11.348 34.531 1.00 47.66 324 SER A C 1
ATOM 2544 O O . SER A 1 324 ? -23.911 12.106 33.885 1.00 47.66 324 SER A O 1
ATOM 2546 N N . LEU A 1 325 ? -22.487 10.388 33.927 1.00 52.12 325 LEU A N 1
ATOM 2547 C CA . LEU A 1 325 ? -22.928 9.780 32.664 1.00 52.12 325 LEU A CA 1
ATOM 2548 C C . LEU A 1 325 ? -23.115 8.277 32.895 1.00 52.12 325 LEU A C 1
ATOM 2550 O O . LEU A 1 325 ? -22.175 7.480 32.888 1.00 52.12 325 LEU A O 1
ATOM 2554 N N . SER A 1 326 ? -24.357 7.867 33.143 1.00 54.19 326 SER A N 1
ATOM 2555 C CA . SER A 1 326 ? -24.730 6.494 33.513 1.00 54.19 326 SER A CA 1
ATOM 2556 C C . SER A 1 326 ? -24.611 5.462 32.373 1.00 54.19 326 SER A C 1
ATOM 2558 O O . SER A 1 326 ? -25.160 4.372 32.494 1.00 54.19 326 SER A O 1
ATOM 2560 N N . LYS A 1 327 ? -23.893 5.765 31.274 1.00 56.66 327 LYS A N 1
ATOM 2561 C CA . LYS A 1 327 ? -23.706 4.861 30.116 1.00 56.66 327 LYS A CA 1
ATOM 2562 C C . LYS A 1 327 ? -22.310 4.865 29.461 1.00 56.66 327 LYS A C 1
ATOM 2564 O O . LYS A 1 327 ? -22.121 4.121 28.502 1.00 56.66 327 LYS A O 1
ATOM 2569 N N . ALA A 1 328 ? -21.360 5.688 29.916 1.00 59.84 328 ALA A N 1
ATOM 2570 C CA . ALA A 1 328 ? -19.975 5.620 29.431 1.00 59.84 328 ALA A CA 1
ATOM 2571 C C . ALA A 1 328 ? -19.228 4.469 30.137 1.00 59.84 328 ALA A C 1
ATOM 2573 O O . ALA A 1 328 ? -19.486 4.265 31.330 1.00 59.84 328 ALA A O 1
ATOM 2574 N N . PRO A 1 329 ? -18.358 3.717 29.433 1.00 66.50 329 PRO A N 1
ATOM 2575 C CA . PRO A 1 329 ? -17.520 2.695 30.059 1.00 66.50 329 PRO A CA 1
ATOM 2576 C C . PRO A 1 329 ? -16.548 3.336 31.057 1.00 66.50 329 PRO A C 1
ATOM 2578 O O . PRO A 1 329 ? -16.210 4.516 30.927 1.00 66.50 329 PRO A O 1
ATOM 2581 N N . THR A 1 330 ? -16.125 2.577 32.067 1.00 77.56 330 THR A N 1
ATOM 2582 C CA . THR A 1 330 ? -15.178 3.070 33.078 1.00 77.56 330 THR A CA 1
ATOM 2583 C C . THR A 1 330 ? -13.806 3.322 32.458 1.00 77.56 330 THR A C 1
ATOM 2585 O O . THR A 1 330 ? -13.216 4.375 32.699 1.00 77.56 330 THR A O 1
ATOM 2588 N N . ASP A 1 331 ? -13.354 2.398 31.613 1.00 87.88 331 ASP A N 1
ATOM 2589 C CA . ASP A 1 331 ? -12.110 2.451 30.850 1.00 87.88 331 ASP A CA 1
ATOM 2590 C C . ASP A 1 331 ? -12.248 1.689 29.514 1.00 87.88 331 ASP A C 1
ATOM 2592 O O . ASP A 1 331 ? -13.291 1.087 29.212 1.00 87.88 331 ASP A O 1
ATOM 2596 N N . LEU A 1 332 ? -11.184 1.709 28.701 1.00 95.00 332 LEU A N 1
ATOM 2597 C CA . LEU A 1 332 ? -11.148 0.989 27.428 1.00 95.00 332 LEU A CA 1
ATOM 2598 C C . LEU A 1 332 ? -11.309 -0.526 27.620 1.00 95.00 332 LEU A C 1
ATOM 2600 O O . LEU A 1 332 ? -11.979 -1.174 26.818 1.00 95.00 332 LEU A O 1
ATOM 2604 N N . LYS A 1 333 ? -10.758 -1.093 28.697 1.00 96.69 333 LYS A N 1
ATOM 2605 C CA . LYS A 1 333 ? -10.824 -2.529 28.982 1.00 96.69 333 LYS A CA 1
ATOM 2606 C C . LYS A 1 333 ? -12.245 -3.029 29.199 1.00 96.69 333 LYS A C 1
ATOM 2608 O O . LYS A 1 333 ? -12.642 -4.036 28.608 1.00 96.69 333 LYS A O 1
ATOM 2613 N N . GLU A 1 334 ? -13.017 -2.347 30.039 1.00 95.31 334 GLU A N 1
ATOM 2614 C CA . GLU A 1 334 ? -14.424 -2.669 30.270 1.00 95.31 334 GLU A CA 1
ATOM 2615 C C . GLU A 1 334 ? -15.212 -2.553 28.963 1.00 95.31 334 GLU A C 1
ATOM 2617 O O . GLU A 1 334 ? -15.999 -3.441 28.633 1.00 95.31 334 GLU A O 1
ATOM 2622 N N . PHE A 1 335 ? -14.955 -1.497 28.184 1.00 96.38 335 PHE A N 1
ATOM 2623 C CA . PHE A 1 335 ? -15.607 -1.294 26.896 1.00 96.38 335 PHE A CA 1
ATOM 2624 C C . PHE A 1 335 ? -15.341 -2.436 25.910 1.00 96.38 335 PHE A C 1
ATOM 2626 O O . PHE A 1 335 ? -16.292 -3.000 25.365 1.00 96.38 335 PHE A O 1
ATOM 2633 N N . VAL A 1 336 ? -14.068 -2.786 25.704 1.00 98.31 336 VAL A N 1
ATOM 2634 C CA . VAL A 1 336 ? -13.637 -3.851 24.789 1.00 98.31 336 VAL A CA 1
ATOM 2635 C C . VAL A 1 336 ? -14.204 -5.202 25.222 1.00 98.31 336 VAL A C 1
ATOM 2637 O O . VAL A 1 336 ? -14.761 -5.931 24.399 1.00 98.31 336 VAL A O 1
ATOM 2640 N N . SER A 1 337 ? -14.128 -5.517 26.518 1.00 97.94 337 SER A N 1
ATOM 2641 C CA . SER A 1 337 ? -14.703 -6.741 27.087 1.00 97.94 337 SER A CA 1
ATOM 2642 C C . SER A 1 337 ? -16.207 -6.843 26.813 1.00 97.94 337 SER A C 1
ATOM 2644 O O . SER A 1 337 ? -16.702 -7.885 26.375 1.00 97.94 337 SER A O 1
ATOM 2646 N N . ASP A 1 338 ? -16.938 -5.744 27.000 1.00 96.88 338 ASP A N 1
ATOM 2647 C CA . ASP A 1 338 ? -18.383 -5.714 26.814 1.00 96.88 338 ASP A CA 1
ATOM 2648 C C . ASP A 1 338 ? -18.797 -5.843 25.340 1.00 96.88 338 ASP A C 1
ATOM 2650 O O . ASP A 1 338 ? -19.689 -6.630 25.023 1.00 96.88 338 ASP A O 1
ATOM 2654 N N . ILE A 1 339 ? -18.139 -5.151 24.400 1.00 97.81 339 ILE A N 1
ATOM 2655 C CA . ILE A 1 339 ? -18.468 -5.318 22.972 1.00 97.81 339 ILE A CA 1
ATOM 2656 C C . ILE A 1 339 ? -18.109 -6.720 22.458 1.00 97.81 339 ILE A C 1
ATOM 2658 O O . ILE A 1 339 ? -18.860 -7.277 21.653 1.00 97.81 339 ILE A O 1
ATOM 2662 N N . LYS A 1 340 ? -17.028 -7.329 22.966 1.00 98.44 340 LYS A N 1
ATOM 2663 C CA . LYS A 1 340 ? -16.678 -8.727 22.675 1.00 98.44 340 LYS A CA 1
ATOM 2664 C C . LYS A 1 340 ? -17.743 -9.687 23.188 1.00 98.44 340 LYS A C 1
ATOM 2666 O O . LYS A 1 340 ? -18.241 -10.504 22.416 1.00 98.44 340 LYS A O 1
ATOM 2671 N N . GLY A 1 341 ? -18.138 -9.557 24.453 1.00 98.12 341 GLY A N 1
ATOM 2672 C CA . GLY A 1 341 ? -19.156 -10.412 25.065 1.00 98.12 341 GLY A CA 1
ATOM 2673 C C . GLY A 1 341 ? -20.545 -10.243 24.444 1.00 98.12 341 GLY A C 1
ATOM 2674 O O . GLY A 1 341 ? -21.225 -11.232 24.180 1.00 98.12 341 GLY A O 1
ATOM 2675 N N . THR A 1 342 ? -20.952 -9.003 24.172 1.00 98.00 342 THR A N 1
ATOM 2676 C CA . THR A 1 342 ? -22.305 -8.675 23.699 1.00 98.00 342 THR A CA 1
ATOM 2677 C C . THR A 1 342 ? -22.517 -9.010 22.222 1.00 98.00 342 THR A C 1
ATOM 2679 O O . THR A 1 342 ? -23.575 -9.525 21.864 1.00 98.00 342 THR A O 1
ATOM 2682 N N . TYR A 1 343 ? -21.535 -8.736 21.355 1.00 97.75 343 TYR A N 1
ATOM 2683 C CA . TYR A 1 343 ? -21.679 -8.910 19.899 1.00 97.75 343 TYR A CA 1
ATOM 2684 C C . TYR A 1 343 ? -20.915 -10.122 19.348 1.00 97.75 343 TYR A C 1
ATOM 2686 O O . TYR A 1 343 ? -20.997 -10.436 18.157 1.00 97.75 343 TYR A O 1
ATOM 2694 N N . GLY A 1 344 ? -20.186 -10.838 20.208 1.00 97.19 344 GLY A N 1
ATOM 2695 C CA . GLY A 1 344 ? -19.365 -11.975 19.805 1.00 97.19 344 GLY A CA 1
ATOM 2696 C C . GLY A 1 344 ? -18.244 -11.568 18.851 1.00 97.19 344 GLY A C 1
ATOM 2697 O O . GLY A 1 344 ? -17.981 -12.303 17.895 1.00 97.19 344 GLY A O 1
ATOM 2698 N N . LEU A 1 345 ? -17.641 -10.391 19.070 1.00 98.00 345 LEU A N 1
ATOM 2699 C CA . LEU A 1 345 ? -16.441 -9.971 18.347 1.00 98.00 345 LEU A CA 1
ATOM 2700 C C . LEU A 1 345 ? -15.283 -10.903 18.697 1.00 98.00 345 LEU A C 1
ATOM 2702 O O . LEU A 1 345 ? -15.073 -11.243 19.862 1.00 98.00 345 LEU A O 1
ATOM 2706 N N . LYS A 1 346 ? -14.523 -11.285 17.676 1.00 97.69 346 LYS A N 1
ATOM 2707 C CA . LYS A 1 346 ? -13.295 -12.066 17.808 1.00 97.69 346 LYS A CA 1
ATOM 2708 C C . LYS A 1 346 ? -12.073 -11.173 17.947 1.00 97.69 346 LYS A C 1
ATOM 2710 O O . LYS A 1 346 ? -11.192 -11.507 18.727 1.00 97.69 346 LYS A O 1
ATOM 2715 N N . TYR A 1 347 ? -12.064 -10.049 17.230 1.00 98.44 347 TYR A N 1
ATOM 2716 C CA . TYR A 1 347 ? -10.926 -9.137 17.189 1.00 98.44 347 TYR A CA 1
ATOM 2717 C C . TYR A 1 347 ? -11.369 -7.680 17.335 1.00 98.44 347 TYR A C 1
ATOM 2719 O O . TYR A 1 347 ? -12.341 -7.240 16.719 1.00 98.44 347 TYR A O 1
ATOM 2727 N N . VAL A 1 348 ? -10.642 -6.924 18.145 1.00 98.69 348 VAL A N 1
ATOM 2728 C CA . VAL A 1 348 ? -10.743 -5.470 18.261 1.00 98.69 348 VAL A CA 1
ATOM 2729 C C . VAL A 1 348 ? -9.372 -4.904 17.951 1.00 98.69 348 VAL A C 1
ATOM 2731 O O . VAL A 1 348 ? -8.431 -5.130 18.708 1.00 98.69 348 VAL A O 1
ATOM 2734 N N . TYR A 1 349 ? -9.257 -4.208 16.828 1.00 98.75 349 TYR A N 1
ATOM 2735 C CA . TYR A 1 349 ? -8.056 -3.478 16.446 1.00 98.75 349 TYR A CA 1
ATOM 2736 C C . TYR A 1 349 ? -8.257 -1.995 16.744 1.00 98.75 349 TYR A C 1
ATOM 2738 O O . TYR A 1 349 ? -9.389 -1.503 16.741 1.00 98.75 349 TYR A O 1
ATOM 2746 N N . VAL A 1 350 ? -7.164 -1.280 16.990 1.00 98.81 350 VAL A N 1
ATOM 2747 C CA . VAL A 1 350 ? -7.175 0.181 17.133 1.00 98.81 350 VAL A CA 1
ATOM 2748 C C . VAL A 1 350 ? -6.173 0.820 16.182 1.00 98.81 350 VAL A C 1
ATOM 2750 O O . VAL A 1 350 ? -5.152 0.221 15.852 1.00 98.81 350 VAL A O 1
ATOM 2753 N N . TRP A 1 351 ? -6.465 2.031 15.732 1.00 98.69 351 TRP A N 1
ATOM 2754 C CA . TRP A 1 351 ? -5.578 2.785 14.852 1.00 98.69 351 TRP A CA 1
ATOM 2755 C C . TRP A 1 351 ? -4.518 3.570 15.633 1.00 98.69 351 TRP A C 1
ATOM 2757 O O . TRP A 1 351 ? -4.808 4.081 16.714 1.00 98.69 351 TRP A O 1
ATOM 2767 N N . HIS A 1 352 ? -3.312 3.694 15.084 1.00 98.75 352 HIS A N 1
ATOM 2768 C CA . HIS A 1 352 ? -2.363 4.753 15.434 1.00 98.75 352 HIS A CA 1
ATOM 2769 C C . HIS A 1 352 ? -1.458 5.075 14.237 1.00 98.75 352 HIS A C 1
ATOM 2771 O O . HIS A 1 352 ? -1.234 4.234 13.370 1.00 98.75 352 HIS A O 1
ATOM 2777 N N . ALA A 1 353 ? -0.869 6.269 14.194 1.00 98.50 353 ALA A N 1
ATOM 2778 C CA . ALA A 1 353 ? 0.192 6.561 13.227 1.00 98.50 353 ALA A CA 1
ATOM 2779 C C . ALA A 1 353 ? 1.522 5.917 13.657 1.00 98.50 353 ALA A C 1
ATOM 2781 O O . ALA A 1 353 ? 1.752 5.679 14.848 1.00 98.50 353 ALA A O 1
ATOM 2782 N N . LEU A 1 354 ? 2.443 5.699 12.714 1.00 98.38 354 LEU A N 1
ATOM 2783 C CA . LEU A 1 354 ? 3.768 5.133 12.990 1.00 98.38 354 LEU A CA 1
ATOM 2784 C C . LEU A 1 354 ? 4.519 5.926 14.073 1.00 98.38 354 LEU A C 1
ATOM 2786 O O . LEU A 1 354 ? 5.125 5.331 14.961 1.00 98.38 354 LEU A O 1
ATOM 2790 N N . MET A 1 355 ? 4.413 7.260 14.042 1.00 97.06 355 MET A N 1
ATOM 2791 C CA . MET A 1 355 ? 5.031 8.177 15.011 1.00 97.06 355 MET A CA 1
ATOM 2792 C C . MET A 1 355 ? 4.136 8.471 16.237 1.00 97.06 355 MET A C 1
ATOM 2794 O O . MET A 1 355 ? 4.318 9.463 16.939 1.00 97.06 355 MET A O 1
ATOM 2798 N N . GLY A 1 356 ? 3.133 7.628 16.493 1.00 97.81 356 GLY A N 1
ATOM 2799 C CA . GLY A 1 356 ? 2.169 7.752 17.588 1.00 97.81 356 GLY A CA 1
ATOM 2800 C C . GLY A 1 356 ? 0.859 8.429 17.181 1.00 97.81 356 GLY A C 1
ATOM 2801 O O . GLY A 1 356 ? -0.206 7.864 17.413 1.00 97.81 356 GLY A O 1
ATOM 2802 N N . TYR A 1 357 ? 0.921 9.603 16.555 1.00 98.44 357 TYR A N 1
ATOM 2803 C CA . TYR A 1 357 ? -0.226 10.296 15.944 1.00 98.44 357 TYR A CA 1
ATOM 2804 C C . TYR A 1 357 ? 0.234 11.082 14.705 1.00 98.44 357 TYR A C 1
ATOM 2806 O O . TYR A 1 357 ? 1.432 11.073 14.417 1.00 98.44 357 TYR A O 1
ATOM 2814 N N . TRP A 1 358 ? -0.674 11.745 13.980 1.00 98.19 358 TRP A N 1
ATOM 2815 C CA . TRP A 1 358 ? -0.367 12.459 12.728 1.00 98.19 358 TRP A CA 1
ATOM 2816 C C . TRP A 1 358 ? 0.862 13.382 12.832 1.00 98.19 358 TRP A C 1
ATOM 2818 O O . TRP A 1 358 ? 1.838 13.192 12.113 1.00 98.19 358 TRP A O 1
ATOM 2828 N N . GLY A 1 359 ? 0.881 14.299 13.802 1.00 97.88 359 GLY A N 1
ATOM 2829 C CA . GLY A 1 359 ? 2.005 15.199 14.085 1.00 97.88 359 GLY A CA 1
ATOM 2830 C C . GLY A 1 359 ? 3.062 14.620 15.033 1.00 97.88 359 GLY A C 1
ATOM 2831 O O . GLY A 1 359 ? 3.855 15.372 15.604 1.00 97.88 359 GLY A O 1
ATOM 2832 N N . GLY A 1 360 ? 3.083 13.303 15.252 1.00 98.38 360 GLY A N 1
ATOM 2833 C CA . GLY A 1 360 ? 4.015 12.622 16.152 1.00 98.38 360 GLY A CA 1
ATOM 2834 C C . GLY A 1 360 ? 3.653 12.712 17.641 1.00 98.38 360 GLY A C 1
ATOM 2835 O O . GLY A 1 360 ? 2.492 12.894 18.017 1.00 98.38 360 GLY A O 1
ATOM 2836 N N . LEU A 1 361 ? 4.653 12.578 18.514 1.00 98.62 361 LEU A N 1
ATOM 2837 C CA . LEU A 1 361 ? 4.507 12.760 19.965 1.00 98.62 361 LEU A CA 1
ATOM 2838 C C . LEU A 1 361 ? 4.599 14.239 20.350 1.00 98.62 361 LEU A C 1
ATOM 2840 O O . LEU A 1 361 ? 5.383 14.986 19.774 1.00 98.62 361 LEU A O 1
ATOM 2844 N N . LEU A 1 362 ? 3.871 14.662 21.385 1.00 98.25 362 LEU A N 1
ATOM 2845 C CA . LEU A 1 362 ? 3.989 16.019 21.922 1.00 98.25 362 LEU A CA 1
ATOM 2846 C C . LEU A 1 362 ? 5.325 16.197 22.681 1.00 98.25 362 LEU A C 1
ATOM 2848 O O . LEU A 1 362 ? 5.525 15.533 23.706 1.00 98.25 362 LEU A O 1
ATOM 2852 N N . PRO A 1 363 ? 6.228 17.106 22.255 1.00 97.19 363 PRO A N 1
ATOM 2853 C CA . PRO A 1 363 ? 7.473 17.357 22.975 1.00 97.19 363 PRO A CA 1
ATOM 2854 C C . PRO A 1 363 ? 7.244 17.829 24.414 1.00 97.19 363 PRO A C 1
ATOM 2856 O O . PRO A 1 363 ? 6.433 18.713 24.677 1.00 97.19 363 PRO A O 1
ATOM 2859 N N . GLY A 1 364 ? 7.972 17.232 25.361 1.00 95.69 364 GLY A N 1
ATOM 2860 C CA . GLY A 1 364 ? 7.906 17.589 26.783 1.00 95.69 364 GLY A CA 1
ATOM 2861 C C . GLY A 1 364 ? 6.686 17.063 27.551 1.00 95.69 364 GLY A C 1
ATOM 2862 O O . GLY A 1 364 ? 6.605 17.292 28.758 1.00 95.69 364 GLY A O 1
ATOM 2863 N N . ALA A 1 365 ? 5.763 16.335 26.913 1.00 97.19 365 ALA A N 1
ATOM 2864 C CA . ALA A 1 365 ? 4.626 15.735 27.607 1.00 97.19 365 ALA A CA 1
ATOM 2865 C C . ALA A 1 365 ? 5.083 14.664 28.612 1.00 97.19 365 ALA A C 1
ATOM 2867 O O . ALA A 1 365 ? 5.821 13.743 28.271 1.00 97.19 365 ALA A O 1
ATOM 2868 N N . GLU A 1 366 ? 4.622 14.751 29.863 1.00 97.38 366 GLU A N 1
ATOM 2869 C CA . GLU A 1 366 ? 5.122 13.910 30.964 1.00 97.38 366 GLU A CA 1
ATOM 2870 C C . GLU A 1 366 ? 4.993 12.401 30.692 1.00 97.38 366 GLU A C 1
ATOM 2872 O O . GLU A 1 366 ? 5.885 11.632 31.049 1.00 97.38 366 GLU A O 1
ATOM 2877 N N . ALA A 1 367 ? 3.915 11.973 30.026 1.00 96.88 367 ALA A N 1
ATOM 2878 C CA . ALA A 1 367 ? 3.647 10.562 29.748 1.00 96.88 367 ALA A CA 1
ATOM 2879 C C . ALA A 1 367 ? 4.533 9.967 28.636 1.00 96.88 367 ALA A C 1
ATOM 2881 O O . ALA A 1 367 ? 4.708 8.749 28.584 1.00 96.88 367 ALA A O 1
ATOM 2882 N N . THR A 1 368 ? 5.102 10.802 27.763 1.00 97.62 368 THR A N 1
ATOM 2883 C CA . THR A 1 368 ? 5.859 10.371 26.575 1.00 97.62 368 THR A CA 1
ATOM 2884 C C . THR A 1 368 ? 7.277 10.947 26.512 1.00 97.62 368 THR A C 1
ATOM 2886 O O . THR A 1 368 ? 8.066 10.524 25.670 1.00 97.62 368 THR A O 1
ATOM 2889 N N . LYS A 1 369 ? 7.669 11.828 27.448 1.00 97.12 369 LYS A N 1
ATOM 2890 C CA . LYS A 1 369 ? 8.999 12.469 27.489 1.00 97.12 369 LYS A CA 1
ATOM 2891 C C . LYS A 1 369 ? 10.169 11.485 27.505 1.00 97.12 369 LYS A C 1
ATOM 2893 O O . LYS A 1 369 ? 11.257 11.828 27.060 1.00 97.12 369 LYS A O 1
ATOM 2898 N N . LYS A 1 370 ? 9.959 10.268 28.020 1.00 97.81 370 LYS A N 1
ATOM 2899 C CA . LYS A 1 370 ? 10.990 9.220 28.079 1.00 97.81 370 LYS A CA 1
ATOM 2900 C C . LYS A 1 370 ? 11.427 8.721 26.694 1.00 97.81 370 LYS A C 1
ATOM 2902 O O . LYS A 1 370 ? 12.531 8.209 26.587 1.00 97.81 370 LYS A O 1
ATOM 2907 N N . TYR A 1 371 ? 10.604 8.916 25.660 1.00 98.31 371 TYR A N 1
ATOM 2908 C CA . TYR A 1 371 ? 10.937 8.596 24.264 1.00 98.31 371 TYR A CA 1
ATOM 2909 C C . TYR A 1 371 ? 11.637 9.754 23.532 1.00 98.31 371 TYR A C 1
ATOM 2911 O O . TYR A 1 371 ? 11.825 9.703 22.319 1.00 98.31 371 TYR A O 1
ATOM 2919 N N . ASN A 1 372 ? 11.965 10.825 24.268 1.00 97.44 372 ASN A N 1
ATOM 2920 C CA . ASN A 1 372 ? 12.726 11.980 23.800 1.00 97.44 372 ASN A CA 1
ATOM 2921 C C . ASN A 1 372 ? 12.258 12.543 22.436 1.00 97.44 372 ASN A C 1
ATOM 2923 O O . ASN A 1 372 ? 13.071 12.676 21.521 1.00 97.44 372 ASN A O 1
ATOM 2927 N N . PRO A 1 373 ? 10.958 12.853 22.254 1.00 97.75 373 PRO A N 1
ATOM 2928 C CA . PRO A 1 373 ? 10.478 13.330 20.965 1.00 97.75 373 PRO A CA 1
ATOM 2929 C C . PRO A 1 373 ? 11.046 14.707 20.612 1.00 97.75 373 PRO A C 1
ATOM 2931 O O . PRO A 1 373 ? 10.970 15.648 21.408 1.00 97.75 373 PRO A O 1
ATOM 2934 N N . VAL A 1 374 ? 11.563 14.833 19.389 1.00 97.19 374 VAL A N 1
ATOM 2935 C CA . VAL A 1 374 ? 12.136 16.069 18.845 1.00 97.19 374 VAL A CA 1
ATOM 2936 C C . VAL A 1 374 ? 11.305 16.536 17.661 1.00 97.19 374 VAL A C 1
ATOM 2938 O O . VAL A 1 374 ? 11.027 15.772 16.740 1.00 97.19 374 VAL A O 1
ATOM 2941 N N . LEU A 1 375 ? 10.922 17.813 17.670 1.00 97.62 375 LEU A N 1
ATOM 2942 C CA . LEU A 1 375 ? 10.194 18.407 16.557 1.00 97.62 375 LEU A CA 1
ATOM 2943 C C . LEU A 1 375 ? 11.107 18.505 15.326 1.00 97.62 375 LEU A C 1
ATOM 2945 O O . LEU A 1 375 ? 12.139 19.178 15.368 1.00 97.62 375 LEU A O 1
ATOM 2949 N N . LYS A 1 376 ? 10.710 17.854 14.233 1.00 97.88 376 LYS A N 1
ATOM 2950 C CA . LYS A 1 376 ? 11.340 17.958 12.915 1.00 97.88 376 LYS A CA 1
ATOM 2951 C C . LYS A 1 376 ? 10.311 18.368 11.875 1.00 97.88 376 LYS A C 1
ATOM 2953 O O . LYS A 1 376 ? 9.148 17.991 11.964 1.00 97.88 376 LYS A O 1
ATOM 2958 N N . TYR A 1 377 ? 10.760 19.104 10.872 1.00 97.75 377 TYR A N 1
ATOM 2959 C CA . TYR A 1 377 ? 9.931 19.503 9.743 1.00 97.75 377 TYR A CA 1
ATOM 2960 C C . TYR A 1 377 ? 10.259 18.576 8.569 1.00 97.75 377 TYR A C 1
ATOM 2962 O O . TYR A 1 377 ? 11.427 18.530 8.173 1.00 97.75 377 TYR A O 1
ATOM 2970 N N . PRO A 1 378 ? 9.284 17.787 8.080 1.00 97.06 378 PRO A N 1
ATOM 2971 C CA . PRO A 1 378 ? 9.445 16.946 6.901 1.00 97.06 378 PRO A CA 1
ATOM 2972 C C . PRO A 1 378 ? 10.118 17.684 5.737 1.00 97.06 378 PRO A C 1
ATOM 2974 O O . PRO A 1 378 ? 9.782 18.824 5.432 1.00 97.06 378 PRO A O 1
ATOM 2977 N N . MET A 1 379 ? 11.075 17.024 5.087 1.00 94.62 379 MET A N 1
ATOM 2978 C CA . MET A 1 379 ? 11.722 17.487 3.863 1.00 94.62 379 MET A CA 1
ATOM 2979 C C . MET A 1 379 ? 11.463 16.485 2.744 1.00 94.62 379 MET A C 1
ATOM 2981 O O . MET A 1 379 ? 11.953 15.357 2.773 1.00 94.62 379 MET A O 1
ATOM 2985 N N . GLN A 1 380 ? 10.683 16.893 1.748 1.00 93.25 380 GLN A N 1
ATOM 2986 C CA . GLN A 1 380 ? 10.382 16.052 0.594 1.00 93.25 380 GLN A CA 1
ATOM 2987 C C . GLN A 1 380 ? 11.546 15.974 -0.396 1.00 93.25 380 GLN A C 1
ATOM 2989 O O . GLN A 1 380 ? 12.211 16.972 -0.683 1.00 93.25 380 GLN A O 1
ATOM 2994 N N . SER A 1 381 ? 11.764 14.784 -0.965 1.00 93.44 381 SER A N 1
ATOM 2995 C CA . SER A 1 381 ? 12.731 14.612 -2.048 1.00 93.44 381 SER A CA 1
ATOM 2996 C C . SER A 1 381 ? 12.209 15.203 -3.366 1.00 93.44 381 SER A C 1
ATOM 2998 O O . SER A 1 381 ? 10.993 15.331 -3.550 1.00 93.44 381 SER A O 1
ATOM 3000 N N . PRO A 1 382 ? 13.096 15.510 -4.336 1.00 95.31 382 PRO A N 1
ATOM 3001 C CA . PRO A 1 382 ? 12.668 15.906 -5.676 1.00 95.31 382 PRO A CA 1
ATOM 3002 C C . PRO A 1 382 ? 11.714 14.901 -6.338 1.00 95.31 382 PRO A C 1
ATOM 3004 O O . PRO A 1 382 ? 10.840 15.314 -7.091 1.00 95.31 382 PRO A O 1
ATOM 3007 N N . GLY A 1 383 ? 11.847 13.601 -6.038 1.00 92.81 383 GLY A N 1
ATOM 3008 C CA . GLY A 1 383 ? 10.950 12.563 -6.555 1.00 92.81 383 GLY A CA 1
ATOM 3009 C C . GLY A 1 383 ? 9.522 12.684 -6.014 1.00 92.81 383 GLY A C 1
ATOM 3010 O O . GLY A 1 383 ? 8.563 12.558 -6.773 1.00 92.81 383 GLY A O 1
ATOM 3011 N N . ASN A 1 384 ? 9.371 13.009 -4.726 1.00 91.94 384 ASN A N 1
ATOM 3012 C CA . ASN A 1 384 ? 8.057 13.256 -4.126 1.00 91.94 384 ASN A CA 1
ATOM 3013 C C . ASN A 1 384 ? 7.413 14.526 -4.696 1.00 91.94 384 ASN A C 1
ATOM 3015 O O . ASN A 1 384 ? 6.243 14.513 -5.070 1.00 91.94 384 ASN A O 1
ATOM 3019 N N . LEU A 1 385 ? 8.196 15.603 -4.826 1.00 94.38 385 LEU A N 1
ATOM 3020 C CA . LEU A 1 385 ? 7.723 16.894 -5.339 1.00 94.38 385 LEU A CA 1
ATOM 3021 C C . LEU A 1 385 ? 7.393 16.883 -6.841 1.00 94.38 385 LEU A C 1
ATOM 3023 O O . LEU A 1 385 ? 6.701 17.783 -7.310 1.00 94.38 385 LEU A O 1
ATOM 3027 N N . ALA A 1 386 ? 7.878 15.890 -7.591 1.00 93.44 386 ALA A N 1
ATOM 3028 C CA . ALA A 1 386 ? 7.540 15.702 -9.002 1.00 93.44 386 ALA A CA 1
ATOM 3029 C C . ALA A 1 386 ? 6.125 15.133 -9.216 1.00 93.44 386 ALA A C 1
ATOM 3031 O O . ALA A 1 386 ? 5.626 15.136 -10.341 1.00 93.44 386 ALA A O 1
ATOM 3032 N N . ASN A 1 387 ? 5.485 14.643 -8.153 1.00 90.00 387 ASN A N 1
ATOM 3033 C CA . ASN A 1 387 ? 4.177 14.003 -8.187 1.00 90.00 387 ASN A CA 1
ATOM 3034 C C . ASN A 1 387 ? 3.126 14.823 -7.404 1.00 90.00 387 ASN A C 1
ATOM 3036 O O . ASN A 1 387 ? 3.331 15.997 -7.092 1.00 90.00 387 ASN A O 1
ATOM 3040 N N . MET A 1 388 ? 1.948 14.248 -7.142 1.00 92.88 388 MET A N 1
ATOM 3041 C CA . MET A 1 388 ? 0.857 14.950 -6.463 1.00 92.88 388 MET A CA 1
ATOM 3042 C C . MET A 1 388 ? 1.197 15.195 -4.989 1.00 92.88 388 MET A C 1
ATOM 3044 O O . MET A 1 388 ? 1.522 14.265 -4.247 1.00 92.88 388 MET A O 1
ATOM 3048 N N . ARG A 1 389 ? 1.061 16.454 -4.556 1.00 89.88 389 ARG A N 1
ATOM 3049 C CA . ARG A 1 389 ? 1.142 16.821 -3.138 1.00 89.88 389 ARG A CA 1
ATOM 3050 C C . ARG A 1 389 ? -0.092 16.341 -2.387 1.00 89.88 389 ARG A C 1
ATOM 3052 O O . ARG A 1 389 ? -1.190 16.279 -2.940 1.00 89.88 389 ARG A O 1
ATOM 3059 N N . ASP A 1 390 ? 0.106 16.004 -1.123 1.00 91.12 390 ASP A N 1
ATOM 3060 C CA . ASP A 1 390 ? -0.942 15.500 -0.251 1.00 91.12 390 ASP A CA 1
ATOM 3061 C C . ASP A 1 390 ? -1.138 16.462 0.918 1.00 91.12 390 ASP A C 1
ATOM 3063 O O . ASP A 1 390 ? -0.167 16.852 1.568 1.00 91.12 390 ASP A O 1
ATOM 3067 N N . LEU A 1 391 ? -2.393 16.828 1.192 1.00 93.50 391 LEU A N 1
ATOM 3068 C CA . LEU A 1 391 ? -2.730 17.797 2.236 1.00 93.50 391 LEU A CA 1
ATOM 3069 C C . LEU A 1 391 ? -2.158 17.392 3.601 1.00 93.50 391 LEU A C 1
ATOM 3071 O O . LEU A 1 391 ? -1.696 18.258 4.343 1.00 93.50 391 LEU A O 1
ATOM 3075 N N . SER A 1 392 ? -2.154 16.093 3.924 1.00 94.88 392 SER A N 1
ATOM 3076 C CA . SER A 1 392 ? -1.636 15.619 5.209 1.00 94.88 392 SER A CA 1
ATOM 3077 C C . SER A 1 392 ? -0.139 15.876 5.339 1.00 94.88 392 SER A C 1
ATOM 3079 O O . SER A 1 392 ? 0.317 16.359 6.377 1.00 94.88 392 SER A O 1
ATOM 3081 N N . LEU A 1 393 ? 0.629 15.630 4.274 1.00 95.38 393 LEU A N 1
ATOM 3082 C CA . LEU A 1 393 ? 2.062 15.890 4.274 1.00 95.38 393 LEU A CA 1
ATOM 3083 C C . LEU A 1 393 ? 2.356 17.389 4.281 1.00 95.38 393 LEU A C 1
ATOM 3085 O O . LEU A 1 393 ? 3.212 17.824 5.043 1.00 95.38 393 LEU A O 1
ATOM 3089 N N . ASP A 1 394 ? 1.623 18.178 3.497 1.00 95.38 394 ASP A N 1
ATOM 3090 C CA . ASP A 1 394 ? 1.771 19.635 3.462 1.00 95.38 394 ASP A CA 1
ATOM 3091 C C . ASP A 1 394 ? 1.491 20.255 4.842 1.00 95.38 394 ASP A C 1
ATOM 3093 O O . ASP A 1 394 ? 2.211 21.142 5.304 1.00 95.38 394 ASP A O 1
ATOM 3097 N N . ALA A 1 395 ? 0.480 19.754 5.552 1.00 96.50 395 ALA A N 1
ATOM 3098 C CA . ALA A 1 395 ? 0.207 20.144 6.927 1.00 96.50 395 ALA A CA 1
ATOM 3099 C C . ALA A 1 395 ? 1.332 19.714 7.884 1.00 96.50 395 ALA A C 1
ATOM 3101 O O . ALA A 1 395 ? 1.779 20.521 8.699 1.00 96.50 395 ALA A O 1
ATOM 3102 N N . MET A 1 396 ? 1.847 18.486 7.770 1.00 97.31 396 MET A N 1
ATOM 3103 C CA . MET A 1 396 ? 2.979 18.015 8.580 1.00 97.31 396 MET A CA 1
ATOM 3104 C C . MET A 1 396 ? 4.273 18.807 8.314 1.00 97.31 396 MET A C 1
ATOM 3106 O O . MET A 1 396 ? 5.022 19.062 9.256 1.00 97.31 396 MET A O 1
ATOM 3110 N N . GLU A 1 397 ? 4.527 19.247 7.076 1.00 96.56 397 GLU A N 1
ATOM 3111 C CA . GLU A 1 397 ? 5.614 20.176 6.724 1.00 96.56 397 GLU A CA 1
ATOM 3112 C C . GLU A 1 397 ? 5.463 21.528 7.415 1.00 96.56 397 GLU A C 1
ATOM 3114 O O . GLU A 1 397 ? 6.448 22.097 7.875 1.00 96.56 397 GLU A O 1
ATOM 3119 N N . ASN A 1 398 ? 4.236 22.039 7.507 1.00 96.00 398 ASN A N 1
ATOM 3120 C CA . ASN A 1 398 ? 3.966 23.338 8.115 1.00 96.00 398 ASN A CA 1
ATOM 3121 C C . ASN A 1 398 ? 3.999 23.286 9.647 1.00 96.00 398 ASN A C 1
ATOM 3123 O O . ASN A 1 398 ? 4.513 24.199 10.293 1.00 96.00 398 ASN A O 1
ATOM 3127 N N . TYR A 1 399 ? 3.442 22.230 10.239 1.00 96.94 399 TYR A N 1
ATOM 3128 C CA . TYR A 1 399 ? 3.263 22.117 11.686 1.00 96.94 399 TYR A CA 1
ATOM 3129 C C . TYR A 1 399 ? 4.412 21.392 12.388 1.00 96.94 399 TYR A C 1
ATOM 3131 O O . TYR A 1 399 ? 4.628 21.606 13.581 1.00 96.94 399 TYR A O 1
ATOM 3139 N N . GLY A 1 400 ? 5.169 20.567 11.667 1.00 97.81 400 GLY A N 1
ATOM 3140 C CA . GLY A 1 400 ? 6.249 19.748 12.201 1.00 97.81 400 GLY A CA 1
ATOM 3141 C C . GLY A 1 400 ? 5.758 18.495 12.932 1.00 97.81 400 GLY A C 1
ATOM 3142 O O . GLY A 1 400 ? 4.715 18.479 13.594 1.00 97.81 400 GLY A O 1
ATOM 3143 N N . VAL A 1 401 ? 6.575 17.446 12.861 1.00 98.44 401 VAL A N 1
ATOM 3144 C CA . VAL A 1 401 ? 6.338 16.122 13.441 1.00 98.44 401 VAL A CA 1
ATOM 3145 C C . VAL A 1 401 ? 7.234 15.931 14.665 1.00 98.44 401 VAL A C 1
ATOM 3147 O O . VAL A 1 401 ? 8.448 16.120 14.598 1.00 98.44 401 VAL A O 1
ATOM 3150 N N . GLY A 1 402 ? 6.652 15.547 15.800 1.00 98.31 402 GLY A N 1
ATOM 3151 C CA . GLY A 1 402 ? 7.388 15.139 16.995 1.00 98.31 402 GLY A CA 1
ATOM 3152 C C . GLY A 1 402 ? 7.972 13.741 16.821 1.00 98.31 402 GLY A C 1
ATOM 3153 O O . GLY A 1 402 ? 7.335 12.748 17.177 1.00 98.31 402 GLY A O 1
ATOM 3154 N N . VAL A 1 403 ? 9.167 13.670 16.238 1.00 98.31 403 VAL A N 1
ATOM 3155 C CA . VAL A 1 403 ? 9.854 12.426 15.881 1.00 98.31 403 VAL A CA 1
ATOM 3156 C C . VAL A 1 403 ? 10.403 11.750 17.132 1.00 98.31 403 VAL A C 1
ATOM 3158 O O . VAL A 1 403 ? 11.134 12.369 17.903 1.00 98.31 403 VAL A O 1
ATOM 3161 N N . ILE A 1 404 ? 10.057 10.475 17.316 1.00 98.31 404 ILE A N 1
ATOM 3162 C CA . ILE A 1 404 ? 10.583 9.610 18.379 1.00 98.31 404 ILE A CA 1
ATOM 3163 C C . ILE A 1 404 ? 12.086 9.413 18.176 1.00 98.31 404 ILE A C 1
ATOM 3165 O O . ILE A 1 404 ? 12.526 9.138 17.059 1.00 98.31 404 ILE A O 1
ATOM 3169 N N . ASP A 1 405 ? 12.869 9.499 19.252 1.00 96.94 405 ASP A N 1
ATOM 3170 C CA . ASP A 1 405 ? 14.291 9.163 19.208 1.00 96.94 405 ASP A CA 1
ATOM 3171 C C . ASP A 1 405 ? 14.463 7.688 18.787 1.00 96.94 405 ASP A C 1
ATOM 3173 O O . ASP A 1 405 ? 13.964 6.805 19.503 1.00 96.94 405 ASP A O 1
ATOM 3177 N N . PRO A 1 406 ? 15.166 7.385 17.673 1.00 96.75 406 PRO A N 1
ATOM 3178 C CA . PRO A 1 406 ? 15.360 6.013 17.202 1.00 96.75 406 PRO A CA 1
ATOM 3179 C C . PRO A 1 406 ? 15.949 5.073 18.260 1.00 96.75 406 PRO A C 1
ATOM 3181 O O . PRO A 1 406 ? 15.664 3.880 18.239 1.00 96.75 406 PRO A O 1
ATOM 3184 N N . ALA A 1 407 ? 16.708 5.583 19.236 1.00 97.19 407 ALA A N 1
ATOM 3185 C CA . ALA A 1 407 ? 17.238 4.766 20.329 1.00 97.19 407 ALA A CA 1
ATOM 3186 C C . ALA A 1 407 ? 16.152 4.238 21.290 1.00 97.19 407 ALA A C 1
ATOM 3188 O O . ALA A 1 407 ? 16.398 3.301 22.049 1.00 97.19 407 ALA A O 1
ATOM 3189 N N . THR A 1 408 ? 14.957 4.832 21.273 1.00 97.88 408 THR A N 1
ATOM 3190 C CA . THR A 1 408 ? 13.849 4.525 22.194 1.00 97.88 408 THR A CA 1
ATOM 3191 C C . THR A 1 408 ? 12.613 3.948 21.500 1.00 97.88 408 THR A C 1
ATOM 3193 O O . THR A 1 408 ? 11.648 3.590 22.175 1.00 97.88 408 THR A O 1
ATOM 3196 N N . ILE A 1 409 ? 12.630 3.801 20.170 1.00 98.00 409 ILE A N 1
ATOM 3197 C CA . ILE A 1 409 ? 11.453 3.393 19.389 1.00 98.00 409 ILE A CA 1
ATOM 3198 C C . ILE A 1 409 ? 10.925 2.001 19.768 1.00 98.00 409 ILE A C 1
ATOM 3200 O O . ILE A 1 409 ? 9.716 1.813 19.900 1.00 98.00 409 ILE A O 1
ATOM 3204 N N . SER A 1 410 ? 11.814 1.042 20.044 1.00 98.31 410 SER A N 1
ATOM 3205 C CA . SER A 1 410 ? 11.413 -0.290 20.516 1.00 98.31 410 SER A CA 1
ATOM 3206 C C . SER A 1 410 ? 10.687 -0.221 21.857 1.00 98.31 410 SER A C 1
ATOM 3208 O O . SER A 1 410 ? 9.706 -0.929 22.060 1.00 98.31 410 SER A O 1
ATOM 3210 N N . GLN A 1 411 ? 11.135 0.661 22.759 1.00 98.50 411 GLN A N 1
ATOM 3211 C CA . GLN A 1 411 ? 10.470 0.874 24.041 1.00 98.50 411 GLN A CA 1
ATOM 3212 C C . GLN A 1 411 ? 9.098 1.528 23.846 1.00 98.50 411 GLN A C 1
ATOM 3214 O O . GLN A 1 411 ? 8.140 1.111 24.487 1.00 98.50 411 GLN A O 1
ATOM 3219 N N . PHE A 1 412 ? 8.983 2.506 22.942 1.00 98.75 412 PHE A N 1
ATOM 3220 C CA . PHE A 1 412 ? 7.702 3.134 22.616 1.00 98.75 412 PHE A CA 1
ATOM 3221 C C . PHE A 1 412 ?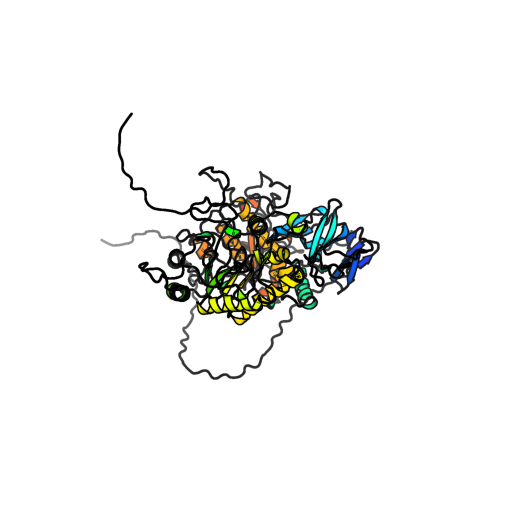 6.665 2.117 22.130 1.00 98.75 412 PHE A C 1
ATOM 3223 O O . PHE A 1 412 ? 5.562 2.073 22.678 1.00 98.75 412 PHE A O 1
ATOM 3230 N N . TYR A 1 413 ? 7.010 1.288 21.138 1.00 98.75 413 TYR A N 1
ATOM 3231 C CA . TYR A 1 413 ? 6.065 0.297 20.624 1.00 98.75 413 TYR A CA 1
ATOM 3232 C C . TYR A 1 413 ? 5.741 -0.787 21.645 1.00 98.75 413 TYR A C 1
ATOM 3234 O O . TYR A 1 413 ? 4.598 -1.234 21.686 1.00 98.75 413 TYR A O 1
ATOM 3242 N N . ASP A 1 414 ? 6.703 -1.236 22.454 1.00 98.50 414 ASP A N 1
ATOM 3243 C CA . ASP A 1 414 ? 6.425 -2.236 23.490 1.00 98.50 414 ASP A CA 1
ATOM 3244 C C . ASP A 1 414 ? 5.501 -1.669 24.577 1.00 98.50 414 ASP A C 1
ATOM 3246 O O . ASP A 1 414 ? 4.497 -2.285 24.928 1.00 98.50 414 ASP A O 1
ATOM 3250 N N . ASP A 1 415 ? 5.751 -0.444 25.043 1.00 98.69 415 ASP A N 1
ATOM 3251 C CA . ASP A 1 415 ? 4.889 0.234 26.014 1.00 98.69 415 ASP A CA 1
ATOM 3252 C C . ASP A 1 415 ? 3.471 0.468 25.460 1.00 98.69 415 ASP A C 1
ATOM 3254 O O . ASP A 1 415 ? 2.484 0.223 26.159 1.00 98.69 415 ASP A O 1
ATOM 3258 N N . LEU A 1 416 ? 3.346 0.923 24.206 1.00 98.81 416 LEU A N 1
ATOM 3259 C CA . LEU A 1 416 ? 2.051 1.145 23.559 1.00 98.81 416 LEU A CA 1
ATOM 3260 C C . LEU A 1 416 ? 1.287 -0.172 23.371 1.00 98.81 416 LEU A C 1
ATOM 3262 O O . LEU A 1 416 ? 0.136 -0.282 23.792 1.00 98.81 416 LEU A O 1
ATOM 3266 N N . HIS A 1 417 ? 1.900 -1.183 22.758 1.00 98.81 417 HIS A N 1
ATOM 3267 C CA . HIS A 1 417 ? 1.200 -2.427 22.441 1.00 98.81 417 HIS A CA 1
ATOM 3268 C C . HIS A 1 417 ? 0.914 -3.272 23.685 1.00 98.81 417 HIS A C 1
ATOM 3270 O O . HIS A 1 417 ? -0.188 -3.808 23.802 1.00 98.81 417 HIS A O 1
ATOM 3276 N N . SER A 1 418 ? 1.826 -3.329 24.661 1.00 98.62 418 SER A N 1
ATOM 3277 C CA . SER A 1 418 ? 1.557 -4.001 25.941 1.00 98.62 418 SER A CA 1
ATOM 3278 C C . SER A 1 418 ? 0.401 -3.336 26.694 1.00 98.62 418 SER A C 1
ATOM 3280 O O . SER A 1 418 ? -0.460 -4.024 27.258 1.00 98.62 418 SER A O 1
ATOM 3282 N N . TYR A 1 419 ? 0.310 -1.999 26.644 1.00 98.62 419 TYR A N 1
ATOM 3283 C CA . TYR A 1 419 ? -0.845 -1.276 27.161 1.00 98.62 419 TYR A CA 1
ATOM 3284 C C . TYR A 1 419 ? -2.129 -1.700 26.443 1.00 98.62 419 TYR A C 1
ATOM 3286 O O . TYR A 1 419 ? -3.080 -2.106 27.113 1.00 98.62 419 TYR A O 1
ATOM 3294 N N . LEU A 1 420 ? -2.159 -1.675 25.110 1.00 98.69 420 LEU A N 1
ATOM 3295 C CA . LEU A 1 420 ? -3.330 -2.064 24.317 1.00 98.69 420 LEU A CA 1
ATOM 3296 C C . LEU A 1 420 ? -3.798 -3.493 24.625 1.00 98.69 420 LEU A C 1
ATOM 3298 O O . LEU A 1 420 ? -4.981 -3.714 24.904 1.00 98.69 420 LEU A O 1
ATOM 3302 N N . VAL A 1 421 ? -2.872 -4.449 24.689 1.00 98.56 421 VAL A N 1
ATOM 3303 C CA . VAL A 1 421 ? -3.164 -5.839 25.074 1.00 98.56 421 VAL A CA 1
ATOM 3304 C C . VAL A 1 421 ? -3.754 -5.910 26.484 1.00 98.56 421 VAL A C 1
ATOM 3306 O O . VAL A 1 421 ? -4.718 -6.641 26.721 1.00 98.56 421 VAL A O 1
ATOM 3309 N N . SER A 1 422 ? -3.261 -5.100 27.429 1.00 98.19 422 SER A N 1
ATOM 3310 C CA . SER A 1 422 ? -3.826 -5.035 28.787 1.00 98.19 422 SER A CA 1
ATOM 3311 C C . SER A 1 422 ? -5.278 -4.523 28.828 1.00 98.19 422 SER A C 1
ATOM 3313 O O . SER A 1 422 ? -6.020 -4.871 29.761 1.00 98.19 422 SER A O 1
ATOM 3315 N N . GLN A 1 423 ? -5.689 -3.756 27.805 1.00 98.12 423 GLN A N 1
ATOM 3316 C CA . GLN A 1 423 ? -7.064 -3.298 27.565 1.00 98.12 423 GLN A CA 1
ATOM 3317 C C . GLN A 1 423 ? -7.900 -4.306 26.754 1.00 98.12 423 GLN A C 1
ATOM 3319 O O . GLN A 1 423 ? -9.078 -4.075 26.499 1.00 98.12 423 GLN A O 1
ATOM 3324 N N . GLY A 1 424 ? -7.325 -5.447 26.371 1.00 98.00 424 GLY A N 1
ATOM 3325 C CA . GLY A 1 424 ? -8.005 -6.491 25.607 1.00 98.00 424 GLY A CA 1
ATOM 3326 C C . GLY A 1 424 ? -8.095 -6.223 24.105 1.00 98.00 424 GLY A C 1
ATOM 3327 O O . GLY A 1 424 ? -8.885 -6.896 23.445 1.00 98.00 424 GLY A O 1
ATOM 3328 N N . VAL A 1 425 ? -7.332 -5.263 23.576 1.00 98.56 425 VAL A N 1
ATOM 3329 C CA . VAL A 1 425 ? -7.161 -5.035 22.132 1.00 98.56 425 VAL A CA 1
ATOM 3330 C C . VAL A 1 425 ? -6.335 -6.178 21.535 1.00 98.56 425 VAL A C 1
ATOM 3332 O O . VAL A 1 425 ? -5.377 -6.640 22.153 1.00 98.56 425 VAL A O 1
ATOM 3335 N N . ASP A 1 426 ? -6.715 -6.645 20.346 1.00 98.56 426 ASP A N 1
ATOM 3336 C CA . ASP A 1 426 ? -6.128 -7.829 19.704 1.00 98.56 426 ASP A CA 1
ATOM 3337 C C . ASP A 1 426 ? -5.136 -7.499 18.588 1.00 98.56 426 ASP A C 1
ATOM 3339 O O . ASP A 1 426 ? -4.462 -8.416 18.122 1.00 98.56 426 ASP A O 1
ATOM 3343 N N . GLY A 1 427 ? -5.065 -6.240 18.148 1.00 98.50 427 GLY A N 1
ATOM 3344 C CA . GLY A 1 427 ? -4.176 -5.787 17.080 1.00 98.50 427 GLY A CA 1
ATOM 3345 C C . GLY A 1 427 ? -4.268 -4.297 16.785 1.00 98.50 427 GLY A C 1
ATOM 3346 O O . GLY A 1 427 ? -4.979 -3.555 17.468 1.00 98.50 427 GLY A O 1
ATOM 3347 N N . VAL A 1 428 ? -3.554 -3.864 15.749 1.00 98.81 428 VAL A N 1
ATOM 3348 C CA . VAL A 1 428 ? -3.450 -2.450 15.369 1.00 98.81 428 VAL A CA 1
ATOM 3349 C C . VAL A 1 428 ? -3.565 -2.226 13.861 1.00 98.81 428 VAL A C 1
ATOM 3351 O O . VAL A 1 428 ? -3.199 -3.081 13.058 1.00 98.81 428 VAL A O 1
ATOM 3354 N N . LYS A 1 429 ? -4.061 -1.051 13.468 1.00 98.81 429 LYS A N 1
ATOM 3355 C CA . LYS A 1 429 ? -3.874 -0.476 12.128 1.00 98.81 429 LYS A CA 1
ATOM 3356 C C . LYS A 1 429 ? -2.847 0.652 12.254 1.00 98.81 429 LYS A C 1
ATOM 3358 O O . LYS A 1 429 ? -3.035 1.526 13.098 1.00 98.81 429 LYS A O 1
ATOM 3363 N N . VAL A 1 430 ? -1.767 0.603 11.473 1.00 98.81 430 VAL A N 1
ATOM 3364 C CA . VAL A 1 430 ? -0.633 1.534 11.596 1.00 98.81 430 VAL A CA 1
ATOM 3365 C C . VAL A 1 430 ? -0.458 2.358 10.329 1.00 98.81 430 VAL A C 1
ATOM 3367 O O . VAL A 1 430 ? 0.025 1.843 9.317 1.00 98.81 430 VAL A O 1
ATOM 3370 N N . ASP A 1 431 ? -0.801 3.639 10.418 1.00 98.56 431 ASP A N 1
ATOM 3371 C CA . ASP A 1 431 ? -0.786 4.593 9.303 1.00 98.56 431 ASP A CA 1
ATOM 3372 C C . ASP A 1 431 ? 0.491 5.448 9.274 1.00 98.56 431 ASP A C 1
ATOM 3374 O O . ASP A 1 431 ? 1.357 5.364 10.149 1.00 98.56 431 ASP A O 1
ATOM 3378 N N . VAL A 1 432 ? 0.595 6.314 8.262 1.00 97.94 432 VAL A N 1
ATOM 3379 C CA . VAL A 1 432 ? 1.635 7.347 8.114 1.00 97.94 432 VAL A CA 1
ATOM 3380 C C . VAL A 1 432 ? 3.054 6.758 8.057 1.00 97.94 432 VAL A C 1
ATOM 3382 O O . VAL A 1 432 ? 4.022 7.371 8.499 1.00 97.94 432 VAL A O 1
ATOM 3385 N N . GLN A 1 433 ? 3.214 5.540 7.529 1.00 97.69 433 GLN A N 1
ATOM 3386 C CA . GLN A 1 433 ? 4.491 4.827 7.639 1.00 97.69 433 GLN A CA 1
ATOM 3387 C C . GLN A 1 433 ? 5.619 5.442 6.804 1.00 97.69 433 GLN A C 1
ATOM 3389 O O . GLN A 1 433 ? 6.753 5.530 7.276 1.00 97.69 433 GLN A O 1
ATOM 3394 N N . ASN A 1 434 ? 5.326 5.927 5.594 1.00 96.44 434 ASN A N 1
ATOM 3395 C CA . ASN A 1 434 ? 6.352 6.517 4.729 1.00 96.44 434 ASN A CA 1
ATOM 3396 C C . ASN A 1 434 ? 6.870 7.888 5.209 1.00 96.44 434 ASN A C 1
ATOM 3398 O O . ASN A 1 434 ? 7.765 8.437 4.576 1.00 96.44 434 ASN A O 1
ATOM 3402 N N . ILE A 1 435 ? 6.389 8.447 6.329 1.00 97.38 435 ILE A N 1
ATOM 3403 C CA . ILE A 1 435 ? 6.868 9.752 6.826 1.00 97.38 435 ILE A CA 1
ATOM 3404 C C . ILE A 1 435 ? 8.373 9.748 7.106 1.00 97.38 435 ILE A C 1
ATOM 3406 O O . ILE A 1 435 ? 9.037 10.779 6.986 1.00 97.38 435 ILE A O 1
ATOM 3410 N N . LEU A 1 436 ? 8.926 8.577 7.436 1.00 97.69 436 LEU A N 1
ATOM 3411 C CA . LEU A 1 436 ? 10.330 8.399 7.788 1.00 97.69 436 LEU A CA 1
ATOM 3412 C C . LEU A 1 436 ? 11.278 8.916 6.709 1.00 97.69 436 LEU A C 1
ATOM 3414 O O . LEU A 1 436 ? 12.304 9.495 7.054 1.00 97.69 436 LEU A O 1
ATOM 3418 N N . GLU A 1 437 ? 10.930 8.784 5.424 1.00 96.06 437 GLU A N 1
ATOM 3419 C CA . GLU A 1 437 ? 11.805 9.247 4.340 1.00 96.06 437 GLU A CA 1
ATOM 3420 C C . GLU A 1 437 ? 11.998 10.769 4.326 1.00 96.06 437 GLU A C 1
ATOM 3422 O O . GLU A 1 437 ? 12.996 11.250 3.798 1.00 96.06 437 GLU A O 1
ATOM 3427 N N . THR A 1 438 ? 11.086 11.519 4.952 1.00 96.94 438 THR A N 1
ATOM 3428 C CA . THR A 1 438 ? 11.121 12.990 4.999 1.00 96.94 438 THR A CA 1
ATOM 3429 C C . THR A 1 438 ? 11.775 13.548 6.261 1.00 96.94 438 THR A C 1
ATOM 3431 O O . THR A 1 438 ? 12.170 14.709 6.292 1.00 96.94 438 THR A O 1
ATOM 3434 N N . VAL A 1 439 ? 11.917 12.738 7.314 1.00 97.56 439 VAL A N 1
ATOM 3435 C CA . VAL A 1 439 ? 12.506 13.159 8.601 1.00 97.56 439 VAL A CA 1
ATOM 3436 C C . VAL A 1 439 ? 13.882 12.533 8.863 1.00 97.56 439 VAL A C 1
ATOM 3438 O O . VAL A 1 439 ? 14.455 12.709 9.942 1.00 97.56 439 VAL A O 1
ATOM 3441 N N . ALA A 1 440 ? 14.424 11.816 7.873 1.00 96.75 440 ALA A N 1
ATOM 3442 C CA . ALA A 1 440 ? 15.610 10.972 7.996 1.00 96.75 440 ALA A CA 1
ATOM 3443 C C . ALA A 1 440 ? 16.957 11.703 8.088 1.00 96.75 440 ALA A C 1
ATOM 3445 O O . ALA A 1 440 ? 17.952 11.078 8.464 1.00 96.75 440 ALA A O 1
ATOM 3446 N N . THR A 1 441 ? 17.013 12.996 7.760 1.00 95.94 441 THR A N 1
ATOM 3447 C CA . THR A 1 441 ? 18.250 13.784 7.856 1.00 95.94 441 THR A CA 1
ATOM 3448 C C . THR A 1 441 ? 18.782 13.791 9.291 1.00 95.94 441 THR A C 1
ATOM 3450 O O . THR A 1 441 ? 18.017 13.994 10.240 1.00 95.94 441 THR A O 1
ATOM 3453 N N . ASP A 1 442 ? 20.083 13.531 9.439 1.00 95.38 442 ASP A N 1
ATOM 3454 C CA . ASP A 1 442 ? 20.804 13.341 10.705 1.00 95.38 442 ASP A CA 1
ATOM 3455 C C . ASP A 1 442 ? 20.387 12.089 11.504 1.00 95.38 442 ASP A C 1
ATOM 3457 O O . ASP A 1 442 ? 20.813 11.908 12.644 1.00 95.38 442 ASP A O 1
ATOM 3461 N N . LEU A 1 443 ? 19.566 11.204 10.923 1.00 96.31 443 LEU A N 1
ATOM 3462 C CA . LEU A 1 443 ? 19.117 9.940 11.533 1.00 96.31 443 LEU A CA 1
ATOM 3463 C C . LEU A 1 443 ? 19.612 8.702 10.770 1.00 96.31 443 LEU A C 1
ATOM 3465 O O . LEU A 1 443 ? 19.103 7.597 10.965 1.00 96.31 443 LEU A O 1
ATOM 3469 N N . GLY A 1 444 ? 20.620 8.858 9.908 1.00 95.75 444 GLY A N 1
ATOM 3470 C CA . GLY A 1 444 ? 21.232 7.737 9.194 1.00 95.75 444 GLY A CA 1
ATOM 3471 C C . GLY A 1 444 ? 20.600 7.423 7.834 1.00 95.75 444 GLY A C 1
ATOM 3472 O O . GLY A 1 444 ? 20.902 6.364 7.267 1.00 95.75 444 GLY A O 1
ATOM 3473 N N . GLY A 1 445 ? 19.779 8.332 7.300 1.00 97.50 445 GLY A N 1
ATOM 3474 C CA . GLY A 1 445 ? 19.139 8.203 5.992 1.00 97.50 445 GLY A CA 1
ATOM 3475 C C . GLY A 1 445 ? 17.870 7.353 5.995 1.00 97.50 445 GLY A C 1
ATOM 3476 O O . GLY A 1 445 ? 17.610 6.574 6.916 1.00 97.50 445 GLY A O 1
ATOM 3477 N N . ARG A 1 446 ? 17.067 7.516 4.938 1.00 97.38 446 ARG A N 1
ATOM 3478 C CA . ARG A 1 446 ? 15.716 6.949 4.800 1.00 97.38 446 ARG A CA 1
ATOM 3479 C C . ARG A 1 446 ? 15.698 5.433 4.961 1.00 97.38 446 ARG A C 1
ATOM 3481 O O . ARG A 1 446 ? 14.842 4.902 5.663 1.00 97.38 446 ARG A O 1
ATOM 3488 N N . VAL A 1 447 ? 16.692 4.754 4.389 1.00 98.06 447 VAL A N 1
ATOM 3489 C CA . VAL A 1 447 ? 16.786 3.291 4.401 1.00 98.06 447 VAL A CA 1
ATOM 3490 C C . VAL A 1 447 ? 17.051 2.785 5.819 1.00 98.06 447 VAL A C 1
ATOM 3492 O O . VAL A 1 447 ? 16.318 1.937 6.325 1.00 98.06 447 VAL A O 1
ATOM 3495 N N . SER A 1 448 ? 18.061 3.343 6.497 1.00 97.94 448 SER A N 1
ATOM 3496 C CA . SER A 1 448 ? 18.441 2.916 7.850 1.00 97.94 448 SER A CA 1
ATOM 3497 C C . SER A 1 448 ? 17.370 3.254 8.886 1.00 97.94 448 SER A C 1
ATOM 3499 O O . SER A 1 448 ? 17.155 2.475 9.815 1.00 97.94 448 SER A O 1
ATOM 3501 N N . LEU A 1 449 ? 16.720 4.416 8.757 1.00 98.44 449 LEU A N 1
ATOM 3502 C CA . LEU A 1 449 ? 15.659 4.832 9.669 1.00 98.44 449 LEU A CA 1
ATOM 3503 C C . LEU A 1 449 ? 14.411 3.961 9.492 1.00 98.44 449 LEU A C 1
ATOM 3505 O O . LEU A 1 449 ? 13.876 3.460 10.480 1.00 98.44 449 LEU A O 1
ATOM 3509 N N . THR A 1 450 ? 13.997 3.716 8.243 1.00 98.31 450 THR A N 1
ATOM 3510 C CA . THR A 1 450 ? 12.854 2.841 7.941 1.00 98.31 450 THR A CA 1
ATOM 3511 C C . THR A 1 450 ? 13.077 1.440 8.472 1.00 98.31 450 THR A C 1
ATOM 3513 O O . THR A 1 450 ? 12.208 0.911 9.159 1.00 98.31 450 THR A O 1
ATOM 3516 N N . ARG A 1 451 ? 14.269 0.874 8.261 1.00 98.06 451 ARG A N 1
ATOM 3517 C CA . ARG A 1 451 ? 14.632 -0.428 8.819 1.00 98.06 451 ARG A CA 1
ATOM 3518 C C . ARG A 1 451 ? 14.446 -0.491 10.335 1.00 98.06 451 ARG A C 1
ATOM 3520 O O . ARG A 1 451 ? 13.793 -1.404 10.823 1.00 98.06 451 ARG A O 1
ATOM 3527 N N . GLN A 1 452 ? 14.999 0.475 11.069 1.00 98.25 452 GLN A N 1
ATOM 3528 C CA . GLN A 1 452 ? 14.928 0.496 12.535 1.00 98.25 452 GLN A CA 1
ATOM 3529 C C . GLN A 1 452 ? 13.484 0.565 13.043 1.00 98.25 452 GLN A C 1
ATOM 3531 O O . GLN A 1 452 ? 13.124 -0.154 13.971 1.00 98.25 452 GLN A O 1
ATOM 3536 N N . PHE A 1 453 ? 12.651 1.406 12.426 1.00 98.50 453 PHE A N 1
ATOM 3537 C CA . PHE A 1 453 ? 11.248 1.545 12.816 1.00 98.50 453 PHE A CA 1
ATOM 3538 C C . PHE A 1 453 ? 10.419 0.310 12.456 1.00 98.50 453 PHE A C 1
ATOM 3540 O O . PHE A 1 453 ? 9.632 -0.133 13.288 1.00 98.50 453 PHE A O 1
ATOM 3547 N N . GLN A 1 454 ? 10.614 -0.269 11.268 1.00 98.12 454 GLN A N 1
ATOM 3548 C CA . GLN A 1 454 ? 9.917 -1.493 10.858 1.00 98.12 454 GLN A CA 1
ATOM 3549 C C . GLN A 1 454 ? 10.312 -2.680 11.746 1.00 98.12 454 GLN A 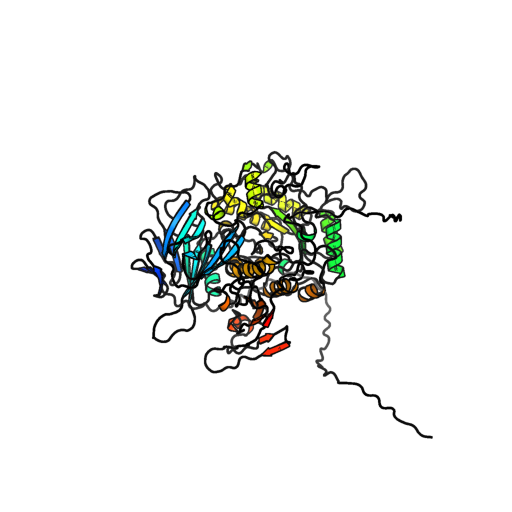C 1
ATOM 3551 O O . GLN A 1 454 ? 9.437 -3.367 12.267 1.00 98.12 454 GLN A O 1
ATOM 3556 N N . GLU A 1 455 ? 11.608 -2.873 12.020 1.00 98.12 455 GLU A N 1
ATOM 3557 C CA . GLU A 1 455 ? 12.078 -3.919 12.938 1.00 98.12 455 GLU A CA 1
ATOM 3558 C C . GLU A 1 455 ? 11.489 -3.730 14.348 1.00 98.12 455 GLU A C 1
ATOM 3560 O O . GLU A 1 455 ? 11.017 -4.689 14.957 1.00 98.12 455 GLU A O 1
ATOM 3565 N N . ALA A 1 456 ? 11.476 -2.504 14.881 1.00 98.62 456 ALA A N 1
ATOM 3566 C CA . ALA A 1 456 ? 10.906 -2.223 16.198 1.00 98.62 456 ALA A CA 1
ATOM 3567 C C . ALA A 1 456 ? 9.386 -2.456 16.251 1.00 98.62 456 ALA A C 1
ATOM 3569 O O . ALA A 1 456 ? 8.888 -3.034 17.222 1.00 98.62 456 ALA A O 1
ATOM 3570 N N . LEU A 1 457 ? 8.665 -2.037 15.207 1.00 98.69 457 LEU A N 1
ATOM 3571 C CA . LEU A 1 457 ? 7.226 -2.230 15.082 1.00 98.69 457 LEU A CA 1
ATOM 3572 C C . LEU A 1 457 ? 6.885 -3.723 15.041 1.00 98.69 457 LEU A C 1
ATOM 3574 O O . LEU A 1 457 ? 6.140 -4.199 15.896 1.00 98.69 457 LEU A O 1
ATOM 3578 N N . GLU A 1 458 ? 7.473 -4.474 14.106 1.00 98.19 458 GLU A N 1
ATOM 3579 C CA . GLU A 1 458 ? 7.194 -5.903 13.921 1.00 98.19 458 GLU A CA 1
ATOM 3580 C C . GLU A 1 458 ? 7.599 -6.740 15.141 1.00 98.19 458 GLU A C 1
ATOM 3582 O O . GLU A 1 458 ? 6.847 -7.620 15.565 1.00 98.19 458 GLU A O 1
ATOM 3587 N N . ASN A 1 459 ? 8.730 -6.418 15.780 1.00 98.25 459 ASN A N 1
ATOM 3588 C CA . ASN A 1 459 ? 9.124 -7.067 17.029 1.00 98.25 459 ASN A CA 1
ATOM 3589 C C . ASN A 1 459 ? 8.081 -6.849 18.129 1.00 98.25 459 ASN A C 1
ATOM 3591 O O . ASN A 1 459 ? 7.713 -7.802 18.816 1.00 98.25 459 ASN A O 1
ATOM 3595 N N . SER A 1 460 ? 7.570 -5.624 18.283 1.00 98.56 460 SER A N 1
ATOM 3596 C CA . SER A 1 460 ? 6.522 -5.359 19.268 1.00 98.56 460 SER A CA 1
ATOM 3597 C C . SER A 1 460 ? 5.221 -6.096 18.933 1.00 98.56 460 SER A C 1
ATOM 3599 O O . SER A 1 460 ? 4.581 -6.625 19.844 1.00 98.56 460 SER A O 1
ATOM 3601 N N . ILE A 1 461 ? 4.851 -6.201 17.649 1.00 98.50 461 ILE A N 1
ATOM 3602 C CA . ILE A 1 461 ? 3.683 -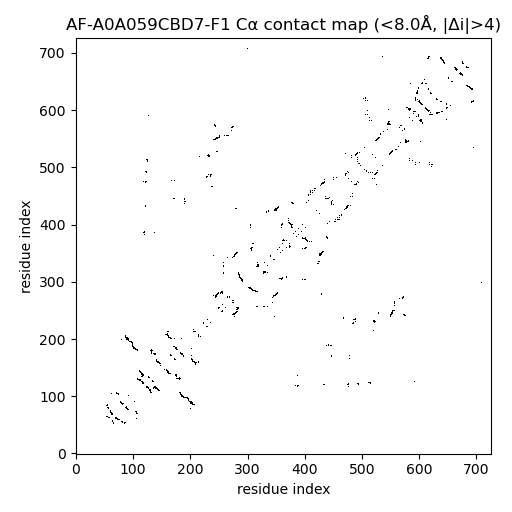6.991 17.228 1.00 98.50 461 ILE A CA 1
ATOM 3603 C C . ILE A 1 461 ? 3.835 -8.454 17.646 1.00 98.50 461 ILE A C 1
ATOM 3605 O O . ILE A 1 461 ? 2.929 -9.000 18.272 1.00 98.50 461 ILE A O 1
ATOM 3609 N N . THR A 1 462 ? 4.986 -9.065 17.364 1.00 97.19 462 THR A N 1
ATOM 3610 C CA . THR A 1 462 ? 5.263 -10.469 17.702 1.00 97.19 462 THR A CA 1
ATOM 3611 C C . THR A 1 462 ? 5.324 -10.726 19.206 1.00 97.19 462 THR A C 1
ATOM 3613 O O . THR A 1 462 ? 4.925 -11.796 19.666 1.00 97.19 462 THR A O 1
ATOM 3616 N N . VAL A 1 463 ? 5.818 -9.768 19.992 1.00 97.38 463 VAL A N 1
ATOM 3617 C CA . VAL A 1 463 ? 5.900 -9.905 21.453 1.00 97.38 463 VAL A CA 1
ATOM 3618 C C . VAL A 1 463 ? 4.527 -9.767 22.111 1.00 97.38 463 VAL A C 1
ATOM 3620 O O . VAL A 1 463 ? 4.225 -10.504 23.052 1.00 97.38 463 VAL A O 1
ATOM 3623 N N . ASN A 1 464 ? 3.700 -8.834 21.638 1.00 98.25 464 ASN A N 1
ATOM 3624 C CA . ASN A 1 464 ? 2.488 -8.429 22.345 1.00 98.25 464 ASN A CA 1
ATOM 3625 C C . ASN A 1 464 ? 1.210 -9.094 21.805 1.00 98.25 464 ASN A C 1
ATOM 3627 O O . ASN A 1 464 ? 0.330 -9.451 22.593 1.00 98.25 464 ASN A O 1
ATOM 3631 N N . PHE A 1 465 ? 1.090 -9.307 20.491 1.00 97.25 465 PHE A N 1
ATOM 3632 C CA . PHE A 1 465 ? -0.120 -9.852 19.869 1.00 97.25 465 PHE A CA 1
ATOM 3633 C C . PHE A 1 465 ? 0.045 -11.316 19.443 1.00 97.25 465 PHE A C 1
ATOM 3635 O O . PHE A 1 465 ? 1.125 -11.778 19.097 1.00 97.25 465 PHE A O 1
ATOM 3642 N N . GLN A 1 466 ? -1.057 -12.072 19.456 1.00 89.38 466 GLN A N 1
ATOM 3643 C CA . GLN A 1 466 ? -1.020 -13.529 19.257 1.00 89.38 466 GLN A CA 1
ATOM 3644 C C . GLN A 1 466 ? -1.040 -13.975 17.789 1.00 89.38 466 GLN A C 1
ATOM 3646 O O . GLN A 1 466 ? -0.682 -15.118 17.507 1.00 89.38 466 GLN A O 1
ATOM 3651 N N . ASP A 1 467 ? -1.498 -13.125 16.865 1.00 91.25 467 ASP A N 1
ATOM 3652 C CA . ASP A 1 467 ? -1.891 -13.564 15.522 1.00 91.25 467 ASP A CA 1
ATOM 3653 C C . ASP A 1 467 ? -1.363 -12.669 14.395 1.00 91.25 467 ASP A C 1
ATOM 3655 O O . ASP A 1 467 ? -2.075 -12.414 13.433 1.00 91.25 467 ASP A O 1
ATOM 3659 N N . ASN A 1 468 ? -0.129 -12.158 14.518 1.00 93.69 468 ASN A N 1
ATOM 3660 C CA . ASN A 1 468 ? 0.445 -11.195 13.562 1.00 93.69 468 ASN A CA 1
ATOM 3661 C C . ASN A 1 468 ? -0.503 -10.006 13.305 1.00 93.69 468 ASN A C 1
ATOM 3663 O O . ASN A 1 468 ? -0.838 -9.659 12.170 1.00 93.69 468 ASN A O 1
ATOM 3667 N N . SER A 1 469 ? -1.022 -9.453 14.400 1.00 96.25 469 SER A N 1
ATOM 3668 C CA . SER A 1 469 ? -2.221 -8.627 14.389 1.00 96.25 469 SER A CA 1
ATOM 3669 C C . SER A 1 469 ? -1.955 -7.169 14.005 1.00 96.25 469 SER A C 1
ATOM 3671 O O . SER A 1 469 ? -2.101 -6.261 14.827 1.00 96.25 469 SER A O 1
ATOM 3673 N N . ILE A 1 470 ? -1.557 -6.944 12.755 1.00 98.38 470 ILE A N 1
ATOM 3674 C CA . ILE A 1 470 ? -1.279 -5.618 12.204 1.00 98.38 470 ILE A CA 1
ATOM 3675 C C . ILE A 1 470 ? -1.854 -5.457 10.793 1.00 98.38 470 ILE A C 1
ATOM 3677 O O . ILE A 1 470 ? -1.754 -6.355 9.956 1.00 98.38 470 ILE A O 1
ATOM 3681 N N . ILE A 1 471 ? -2.428 -4.283 10.528 1.00 98.62 471 ILE A N 1
ATOM 3682 C CA . ILE A 1 471 ? -2.704 -3.774 9.180 1.00 98.62 471 ILE A CA 1
ATOM 3683 C C . ILE A 1 471 ? -1.795 -2.565 8.952 1.00 98.62 471 ILE A C 1
ATOM 3685 O O . ILE A 1 471 ? -1.983 -1.522 9.576 1.00 98.62 471 ILE A O 1
ATOM 3689 N N . SER A 1 472 ? -0.809 -2.698 8.069 1.00 98.50 472 SER A N 1
ATOM 3690 C CA . SER A 1 472 ? 0.072 -1.592 7.685 1.00 98.50 472 SER A CA 1
ATOM 3691 C C . SER A 1 472 ? -0.590 -0.689 6.644 1.00 98.50 472 SER A C 1
ATOM 3693 O O . SER A 1 472 ? -1.327 -1.153 5.774 1.00 98.50 472 SER A O 1
ATOM 3695 N N . CYS A 1 473 ? -0.330 0.613 6.697 1.00 98.19 473 CYS A N 1
ATOM 3696 C CA . CYS A 1 473 ? -1.017 1.591 5.860 1.00 98.19 473 CYS A CA 1
ATOM 3697 C C . CYS A 1 473 ? -0.130 2.811 5.573 1.00 98.19 473 CYS A C 1
ATOM 3699 O O . CYS A 1 473 ? 0.789 3.121 6.332 1.00 98.19 473 CYS A O 1
ATOM 3701 N N . MET A 1 474 ? -0.367 3.479 4.438 1.00 97.88 474 MET A N 1
ATOM 3702 C CA . MET A 1 474 ? 0.450 4.603 3.943 1.00 97.88 474 MET A CA 1
ATOM 3703 C C . MET A 1 474 ? 1.948 4.251 3.821 1.00 97.88 474 MET A C 1
ATOM 3705 O O . MET A 1 474 ? 2.829 5.084 4.044 1.00 97.88 474 MET A O 1
ATOM 3709 N N . GLY A 1 475 ? 2.232 2.980 3.522 1.00 95.50 475 GLY A N 1
ATOM 3710 C CA . GLY A 1 475 ? 3.557 2.362 3.594 1.00 95.50 475 GLY A CA 1
ATOM 3711 C C . GLY A 1 475 ? 4.061 1.810 2.262 1.00 95.50 475 GLY A C 1
ATOM 3712 O O . GLY A 1 475 ? 4.811 0.839 2.257 1.00 95.50 475 GLY A O 1
ATOM 3713 N N . GLN A 1 476 ? 3.620 2.347 1.118 1.00 97.00 476 GLN A N 1
ATOM 3714 C CA . GLN A 1 476 ? 3.916 1.747 -0.193 1.00 97.00 476 GLN A CA 1
ATOM 3715 C C . GLN A 1 476 ? 5.289 2.126 -0.770 1.00 97.00 476 GLN A C 1
ATOM 3717 O O . GLN A 1 476 ? 5.526 1.916 -1.956 1.00 97.00 476 GLN A O 1
ATOM 3722 N N . SER A 1 477 ? 6.203 2.683 0.032 1.00 96.94 477 SER A N 1
ATOM 3723 C CA . SER A 1 477 ? 7.588 2.892 -0.408 1.00 96.94 477 SER A CA 1
ATOM 3724 C C . SER A 1 477 ? 8.328 1.558 -0.433 1.00 96.94 477 SER A C 1
ATOM 3726 O O . SER A 1 477 ? 8.140 0.721 0.454 1.00 96.94 477 SER A O 1
ATOM 3728 N N . THR A 1 478 ? 9.233 1.376 -1.394 1.00 97.88 478 THR A N 1
ATOM 3729 C CA . THR A 1 478 ? 10.182 0.258 -1.385 1.00 97.88 478 THR A CA 1
ATOM 3730 C C . THR A 1 478 ? 11.094 0.258 -0.157 1.00 97.88 478 THR A C 1
ATOM 3732 O O . THR A 1 478 ? 11.566 -0.814 0.217 1.00 97.88 478 THR A O 1
ATOM 3735 N N . ASP A 1 479 ? 11.258 1.393 0.539 1.00 96.50 479 ASP A N 1
ATOM 3736 C CA . ASP A 1 479 ? 11.881 1.411 1.871 1.00 96.50 479 ASP A CA 1
ATOM 3737 C C . ASP A 1 479 ? 11.132 0.495 2.847 1.00 96.50 479 ASP A C 1
ATOM 3739 O O . ASP A 1 479 ? 11.753 -0.275 3.566 1.00 96.50 479 ASP A O 1
ATOM 3743 N N . SER A 1 480 ? 9.800 0.551 2.869 1.00 97.06 480 SER A N 1
ATOM 3744 C CA . SER A 1 480 ? 8.969 -0.244 3.778 1.00 97.06 480 SER A CA 1
ATOM 3745 C C . SER A 1 480 ? 8.783 -1.670 3.255 1.00 97.06 480 SER A C 1
ATOM 3747 O O . SER A 1 480 ? 8.913 -2.630 4.011 1.00 97.06 480 SER A O 1
ATOM 3749 N N . ILE A 1 481 ? 8.541 -1.836 1.949 1.00 98.00 481 ILE A N 1
ATOM 3750 C CA . ILE A 1 481 ? 8.291 -3.150 1.329 1.00 98.00 481 ILE A CA 1
ATOM 3751 C C . ILE A 1 481 ? 9.491 -4.088 1.526 1.00 98.00 481 ILE A C 1
ATOM 3753 O O . ILE A 1 481 ? 9.311 -5.228 1.957 1.00 98.00 481 ILE A O 1
ATOM 3757 N N . TYR A 1 482 ? 10.716 -3.607 1.280 1.00 98.44 482 TYR A N 1
ATOM 3758 C CA . TYR A 1 482 ? 11.931 -4.413 1.439 1.00 98.44 482 TYR A CA 1
ATOM 3759 C C . TYR A 1 482 ? 12.436 -4.513 2.887 1.00 98.44 482 TYR A C 1
ATOM 3761 O O . TYR A 1 482 ? 13.452 -5.167 3.114 1.00 98.44 482 TYR A O 1
ATOM 3769 N N . HIS A 1 483 ? 11.720 -3.953 3.867 1.00 98.06 483 HIS A N 1
ATOM 3770 C CA . HIS A 1 483 ? 11.941 -4.190 5.301 1.00 98.06 483 HIS A CA 1
ATOM 3771 C C . HIS A 1 483 ? 10.753 -4.890 5.990 1.00 98.06 483 HIS A C 1
ATOM 3773 O O . HIS A 1 483 ? 10.732 -5.013 7.211 1.00 98.06 483 HIS A O 1
ATOM 3779 N N . CYS A 1 484 ? 9.757 -5.359 5.228 1.00 97.38 484 CYS A N 1
ATOM 3780 C CA . CYS A 1 484 ? 8.556 -5.992 5.768 1.00 97.38 484 CYS A CA 1
ATOM 3781 C C . CYS A 1 484 ? 8.771 -7.499 5.986 1.00 97.38 484 CYS A C 1
ATOM 3783 O O . CYS A 1 484 ? 8.511 -8.325 5.096 1.00 97.38 484 CYS A O 1
ATOM 3785 N N . GLN A 1 485 ? 9.261 -7.874 7.166 1.00 96.31 485 GLN A N 1
ATOM 3786 C CA . GLN A 1 485 ? 9.673 -9.242 7.466 1.00 96.31 485 GLN A CA 1
ATOM 3787 C C . GLN A 1 485 ? 8.518 -10.113 7.974 1.00 96.31 485 GLN A C 1
ATOM 3789 O O . GLN A 1 485 ? 8.431 -11.285 7.607 1.00 96.31 485 GLN A O 1
ATOM 3794 N N . GLN A 1 486 ? 7.613 -9.560 8.776 1.00 95.94 486 GLN A N 1
ATOM 3795 C CA . GLN A 1 486 ? 6.574 -10.320 9.478 1.00 95.94 486 GLN A CA 1
ATOM 3796 C C . GLN A 1 486 ? 5.161 -9.854 9.134 1.00 95.94 486 GLN A C 1
ATOM 3798 O O . GLN A 1 486 ? 4.289 -10.703 8.930 1.00 95.94 486 GLN A O 1
ATOM 3803 N N . SER A 1 487 ? 4.934 -8.543 9.008 1.00 96.38 487 SER A N 1
ATOM 3804 C CA . SER A 1 487 ? 3.605 -7.968 8.774 1.00 96.38 487 SER A CA 1
ATOM 3805 C C . SER A 1 487 ? 2.985 -8.560 7.514 1.00 96.38 487 SER A C 1
ATOM 3807 O O . SER A 1 487 ? 3.598 -8.559 6.440 1.00 96.38 487 SER A O 1
ATOM 3809 N N . ALA A 1 488 ? 1.778 -9.109 7.644 1.00 97.25 488 ALA A N 1
ATOM 3810 C CA . ALA A 1 488 ? 1.140 -9.868 6.572 1.00 97.25 488 ALA A CA 1
ATOM 3811 C C . ALA A 1 488 ? 0.091 -9.081 5.785 1.00 97.25 488 ALA A C 1
ATOM 3813 O O . ALA A 1 488 ? -0.285 -9.545 4.714 1.00 97.25 488 ALA A O 1
ATOM 3814 N N . ILE A 1 489 ? -0.382 -7.931 6.273 1.00 98.38 489 ILE A N 1
ATOM 3815 C CA . ILE A 1 489 ? -1.421 -7.131 5.613 1.00 98.38 489 ILE A CA 1
ATOM 3816 C C . ILE A 1 489 ? -0.929 -5.695 5.435 1.00 98.38 489 ILE A C 1
ATOM 3818 O O . ILE A 1 489 ? -0.501 -5.073 6.407 1.00 98.38 489 ILE A O 1
ATOM 3822 N N . THR A 1 490 ? -1.066 -5.158 4.218 1.00 98.25 490 THR A N 1
ATOM 3823 C CA . THR A 1 490 ? -0.831 -3.732 3.939 1.00 98.25 490 THR A CA 1
ATOM 3824 C C . THR A 1 490 ? -1.886 -3.173 2.989 1.00 98.25 490 THR A C 1
ATOM 3826 O O . THR A 1 490 ? -2.196 -3.803 1.977 1.00 98.25 490 THR A O 1
ATOM 3829 N N . ARG A 1 491 ? -2.388 -1.964 3.269 1.00 98.44 491 ARG A N 1
ATOM 3830 C CA . ARG A 1 491 ? -3.249 -1.180 2.365 1.00 98.44 491 ARG A CA 1
ATOM 3831 C C . ARG A 1 491 ? -2.583 -0.970 1.004 1.00 98.44 491 ARG A C 1
ATOM 3833 O O . ARG A 1 491 ? -1.459 -0.471 0.912 1.00 98.44 491 ARG A O 1
ATOM 3840 N N . ALA A 1 492 ? -3.294 -1.338 -0.058 1.00 97.56 492 ALA A N 1
ATOM 3841 C CA . ALA A 1 492 ? -2.763 -1.417 -1.419 1.00 97.56 492 ALA A CA 1
ATOM 3842 C C . ALA A 1 492 ? -3.253 -0.307 -2.366 1.00 97.56 492 ALA A C 1
ATOM 3844 O O . ALA A 1 492 ? -2.982 -0.354 -3.563 1.00 97.56 492 ALA A O 1
ATOM 3845 N N . SER A 1 493 ? -3.901 0.731 -1.843 1.00 95.56 493 SER A N 1
ATOM 3846 C CA . SER A 1 493 ? -4.331 1.920 -2.590 1.00 95.56 493 SER A CA 1
ATOM 3847 C C . SER A 1 493 ? -4.441 3.139 -1.671 1.00 95.56 493 SER A C 1
ATOM 3849 O O . SER A 1 493 ? -4.435 2.982 -0.446 1.00 95.56 493 SER A O 1
ATOM 3851 N N . ASP A 1 494 ? -4.616 4.317 -2.284 1.00 95.19 494 ASP A N 1
ATOM 3852 C CA . ASP A 1 494 ? -5.166 5.502 -1.607 1.00 95.19 494 ASP A CA 1
ATOM 3853 C C . ASP A 1 494 ? -6.536 5.180 -0.980 1.00 95.19 494 ASP A C 1
ATOM 3855 O O . ASP A 1 494 ? -7.108 4.103 -1.210 1.00 95.19 494 ASP A O 1
ATOM 3859 N N . ASP A 1 495 ? -7.030 6.093 -0.154 1.00 91.75 495 ASP A N 1
ATOM 3860 C CA . ASP A 1 495 ? -8.290 5.927 0.554 1.00 91.75 495 ASP A CA 1
ATOM 3861 C C . ASP A 1 495 ? -9.480 5.786 -0.398 1.00 91.75 495 ASP A C 1
ATOM 3863 O O . ASP A 1 495 ? -9.595 6.422 -1.453 1.00 91.75 495 ASP A O 1
ATOM 3867 N N . TYR A 1 496 ? -10.415 4.947 0.026 1.00 91.75 496 TYR A N 1
ATOM 3868 C CA . TYR A 1 496 ? -11.756 4.915 -0.509 1.00 91.75 496 TYR A CA 1
ATOM 3869 C C . TYR A 1 496 ? -12.474 6.230 -0.168 1.00 91.75 496 TYR A C 1
ATOM 3871 O O . TYR A 1 496 ? -12.784 6.499 0.988 1.00 91.75 496 TYR A O 1
ATOM 3879 N N . TYR A 1 497 ? -12.782 7.039 -1.186 1.00 91.44 497 TYR A N 1
ATOM 3880 C CA . TYR A 1 497 ? -13.516 8.303 -1.032 1.00 91.44 497 TYR A CA 1
ATOM 3881 C C . TYR A 1 497 ? -14.974 8.162 -1.501 1.00 91.44 497 TYR A C 1
ATOM 3883 O O . TYR A 1 497 ? -15.259 8.459 -2.664 1.00 91.44 497 TYR A O 1
ATOM 3891 N N . PRO A 1 498 ? -15.927 7.729 -0.651 1.00 89.19 498 PRO A N 1
ATOM 3892 C CA . PRO A 1 498 ? -17.304 7.445 -1.069 1.00 89.19 498 PRO A CA 1
ATOM 3893 C C . PRO A 1 498 ? -18.034 8.657 -1.656 1.00 89.19 498 PRO A C 1
ATOM 3895 O O . PRO A 1 498 ? -18.873 8.509 -2.535 1.00 89.19 498 PRO A O 1
ATOM 3898 N N . GLN A 1 499 ? -17.720 9.870 -1.200 1.00 89.75 499 GLN A N 1
ATOM 3899 C CA . GLN A 1 499 ? -18.363 11.095 -1.689 1.00 89.75 499 GLN A CA 1
ATOM 3900 C C . GLN A 1 499 ? -17.799 11.565 -3.032 1.00 89.75 499 GLN A C 1
ATOM 3902 O O . GLN A 1 499 ? -18.398 12.436 -3.662 1.00 89.75 499 GLN A O 1
ATOM 3907 N N . ASN A 1 500 ? -16.664 11.012 -3.473 1.00 89.12 500 ASN A N 1
ATOM 3908 C CA . ASN A 1 500 ? -16.071 11.349 -4.754 1.00 89.12 500 ASN A CA 1
ATOM 3909 C C . ASN A 1 500 ? -16.407 10.265 -5.795 1.00 89.12 500 ASN A C 1
ATOM 3911 O O . ASN A 1 500 ? -15.753 9.221 -5.854 1.00 89.12 500 ASN A O 1
ATOM 3915 N N . PRO A 1 501 ? -17.401 10.494 -6.667 1.00 85.06 501 PRO A N 1
ATOM 3916 C CA . PRO A 1 501 ? -17.770 9.519 -7.686 1.00 85.06 501 PRO A CA 1
ATOM 3917 C C . PRO A 1 501 ? -16.638 9.193 -8.671 1.00 85.06 501 PRO A C 1
ATOM 3919 O O . PRO A 1 501 ? -16.612 8.099 -9.238 1.00 85.06 501 PRO A O 1
ATOM 3922 N N . ALA A 1 502 ? -15.699 10.120 -8.879 1.00 86.94 502 ALA A N 1
ATOM 3923 C CA . ALA A 1 502 ? -14.631 9.952 -9.856 1.00 86.94 502 ALA A CA 1
ATOM 3924 C C . ALA A 1 502 ? -13.561 8.943 -9.418 1.00 86.94 502 ALA A C 1
ATOM 3926 O O . ALA A 1 502 ? -12.844 8.405 -10.259 1.00 86.94 502 ALA A O 1
ATOM 3927 N N . THR A 1 503 ? -13.466 8.649 -8.118 1.00 90.44 503 THR A N 1
ATOM 3928 C CA . THR A 1 503 ? -12.424 7.776 -7.559 1.00 90.44 503 THR A CA 1
ATOM 3929 C C . THR A 1 503 ? -12.830 6.309 -7.492 1.00 90.44 503 THR A C 1
ATOM 3931 O O . THR A 1 503 ? -11.963 5.456 -7.338 1.00 90.44 503 THR A O 1
ATOM 3934 N N . GLN A 1 504 ? -14.117 5.975 -7.648 1.00 91.19 504 GLN A N 1
ATOM 3935 C CA . GLN A 1 504 ? -14.618 4.616 -7.394 1.00 91.19 504 GLN A CA 1
ATOM 3936 C C . GLN A 1 504 ? -13.965 3.573 -8.320 1.00 91.19 504 GLN A C 1
ATOM 3938 O O . GLN A 1 504 ? -13.505 2.522 -7.868 1.00 91.19 504 GLN A O 1
ATOM 3943 N N . THR A 1 505 ? -13.877 3.869 -9.623 1.00 92.12 505 THR A N 1
ATOM 3944 C CA . THR A 1 505 ? -13.251 2.956 -10.593 1.00 92.12 505 THR A CA 1
ATOM 3945 C C . THR A 1 505 ? -11.726 2.994 -10.523 1.00 92.12 505 THR A C 1
ATOM 3947 O O . THR A 1 505 ? -11.093 1.943 -10.640 1.00 92.12 505 THR A O 1
ATOM 3950 N N . LEU A 1 506 ? -11.149 4.175 -10.265 1.00 93.75 506 LEU A N 1
ATOM 3951 C CA . LEU A 1 506 ? -9.715 4.363 -10.034 1.00 93.75 506 LEU A CA 1
ATOM 3952 C C . LEU A 1 506 ? -9.231 3.520 -8.853 1.00 93.75 506 LEU A C 1
ATOM 3954 O O . LEU A 1 506 ? -8.203 2.869 -8.973 1.00 93.75 506 LEU A O 1
ATOM 3958 N N . HIS A 1 507 ? -9.992 3.469 -7.755 1.00 96.56 507 HIS A N 1
ATOM 3959 C CA . HIS A 1 507 ? -9.674 2.678 -6.562 1.00 96.56 507 HIS A CA 1
ATOM 3960 C C . HIS A 1 507 ? -9.510 1.193 -6.891 1.00 96.56 507 HIS A C 1
ATOM 3962 O O . HIS A 1 507 ? -8.480 0.594 -6.585 1.00 96.56 507 HIS A O 1
ATOM 3968 N N . ILE A 1 508 ? -10.500 0.602 -7.574 1.00 97.38 508 ILE A N 1
ATOM 3969 C CA . ILE A 1 508 ? -10.474 -0.826 -7.929 1.00 97.38 508 ILE A CA 1
ATOM 3970 C C . ILE A 1 508 ? -9.394 -1.140 -8.967 1.00 97.38 508 ILE A C 1
ATOM 3972 O O . ILE A 1 508 ? -8.729 -2.170 -8.859 1.00 97.38 508 ILE A O 1
ATOM 3976 N N . ALA A 1 509 ? -9.176 -0.259 -9.943 1.00 97.44 509 ALA A N 1
ATOM 3977 C CA . ALA A 1 509 ? -8.071 -0.428 -10.876 1.00 97.44 509 ALA A CA 1
ATOM 3978 C C . ALA A 1 509 ? -6.716 -0.322 -10.150 1.00 97.44 509 ALA A C 1
ATOM 3980 O O . ALA A 1 509 ? -5.909 -1.241 -10.237 1.00 97.44 509 ALA A O 1
ATOM 3981 N N . ALA A 1 510 ? -6.481 0.728 -9.362 1.00 97.75 510 ALA A N 1
ATOM 3982 C CA . ALA A 1 510 ? -5.230 0.932 -8.635 1.00 97.75 510 ALA A CA 1
ATOM 3983 C C . ALA A 1 510 ? -4.884 -0.263 -7.742 1.00 97.75 510 ALA A C 1
ATOM 3985 O O . ALA A 1 510 ? -3.793 -0.821 -7.848 1.00 97.75 510 ALA A O 1
ATOM 3986 N N . VAL A 1 511 ? -5.830 -0.701 -6.907 1.00 98.00 511 VAL A N 1
ATOM 3987 C CA . VAL A 1 511 ? -5.585 -1.781 -5.949 1.00 98.00 511 VAL A CA 1
ATOM 3988 C C . VAL A 1 511 ? -5.312 -3.124 -6.635 1.00 98.00 511 VAL A C 1
ATOM 3990 O O . VAL A 1 511 ? -4.450 -3.880 -6.181 1.00 98.00 511 VAL A O 1
ATOM 3993 N N . ALA A 1 512 ? -5.980 -3.413 -7.758 1.00 98.44 512 ALA A N 1
ATOM 3994 C CA . ALA A 1 512 ? -5.743 -4.633 -8.524 1.00 98.44 512 ALA A CA 1
ATOM 3995 C C . ALA A 1 512 ? -4.328 -4.648 -9.122 1.00 98.44 512 ALA A C 1
ATOM 3997 O O . ALA A 1 512 ? -3.600 -5.626 -8.954 1.00 98.44 512 ALA A O 1
ATOM 3998 N N . TYR A 1 513 ? -3.900 -3.559 -9.769 1.00 98.62 513 TYR A N 1
ATOM 3999 C CA . TYR A 1 513 ? -2.555 -3.479 -10.351 1.00 98.62 513 TYR A CA 1
ATOM 4000 C C . TYR A 1 513 ? -1.466 -3.451 -9.275 1.00 98.62 513 TYR A C 1
ATOM 4002 O O . TYR A 1 513 ? -0.487 -4.186 -9.384 1.00 98.62 513 TYR A O 1
ATOM 4010 N N . ASN A 1 514 ? -1.651 -2.700 -8.186 1.00 98.69 514 ASN A N 1
ATOM 4011 C CA . ASN A 1 514 ? -0.700 -2.687 -7.071 1.00 98.69 514 ASN A CA 1
ATOM 4012 C C . ASN A 1 514 ? -0.536 -4.079 -6.428 1.00 98.69 514 ASN A C 1
ATOM 4014 O O . ASN A 1 514 ? 0.546 -4.418 -5.944 1.00 98.69 514 ASN A O 1
ATOM 4018 N N . SER A 1 515 ? -1.576 -4.922 -6.477 1.00 98.50 515 SER A N 1
ATOM 4019 C CA . SER A 1 515 ? -1.545 -6.312 -5.993 1.00 98.50 515 SER A CA 1
ATOM 4020 C C . SER A 1 515 ? -0.645 -7.246 -6.824 1.00 98.50 515 SER A C 1
ATOM 4022 O O . SER A 1 515 ? -0.340 -8.353 -6.361 1.00 98.50 515 SER A O 1
ATOM 4024 N N . LEU A 1 516 ? -0.175 -6.821 -8.008 1.00 98.19 516 LEU A N 1
ATOM 4025 C CA . LEU A 1 516 ? 0.867 -7.526 -8.767 1.00 98.19 516 LEU A CA 1
ATOM 4026 C C . LEU A 1 516 ? 2.180 -7.557 -7.982 1.00 98.19 516 LEU A C 1
ATOM 4028 O O . LEU A 1 516 ? 2.770 -8.621 -7.828 1.00 98.19 516 LEU A O 1
ATOM 4032 N N . PHE A 1 517 ? 2.596 -6.408 -7.444 1.00 98.50 517 PHE A N 1
ATOM 4033 C CA . PHE A 1 517 ? 3.852 -6.268 -6.711 1.00 98.50 517 PHE A CA 1
ATOM 4034 C C . PHE A 1 517 ? 3.669 -6.514 -5.210 1.00 98.50 517 PHE A C 1
ATOM 4036 O O . PHE A 1 517 ? 4.283 -7.419 -4.645 1.00 98.50 517 PHE A O 1
ATOM 4043 N N . LEU A 1 518 ? 2.760 -5.775 -4.562 1.00 98.50 518 LEU A N 1
ATOM 4044 C CA . LEU A 1 518 ? 2.533 -5.886 -3.115 1.00 98.50 518 LEU A CA 1
ATOM 4045 C C . LEU A 1 518 ? 2.067 -7.288 -2.718 1.00 98.50 518 LEU A C 1
ATOM 4047 O O . LEU A 1 518 ? 2.443 -7.795 -1.662 1.00 98.50 518 LEU A O 1
ATOM 4051 N N . GLY A 1 519 ? 1.292 -7.938 -3.592 1.00 98.06 519 GLY A N 1
ATOM 4052 C CA . GLY A 1 519 ? 0.764 -9.270 -3.349 1.00 98.06 519 GLY A CA 1
ATOM 4053 C C . GLY A 1 519 ? 1.843 -10.327 -3.118 1.00 98.06 519 GLY A C 1
ATOM 4054 O O . GLY A 1 519 ? 1.566 -11.304 -2.436 1.00 98.06 519 GLY A O 1
ATOM 4055 N N . GLU A 1 520 ? 3.068 -10.167 -3.623 1.00 98.25 520 GLU A N 1
ATOM 4056 C CA . GLU A 1 520 ? 4.142 -11.135 -3.347 1.00 98.25 520 GLU A CA 1
ATOM 4057 C C . GLU A 1 520 ? 4.750 -10.999 -1.943 1.00 98.25 520 GLU A C 1
ATOM 4059 O O . GLU A 1 520 ? 5.383 -11.934 -1.453 1.00 98.25 520 GLU A O 1
ATOM 4064 N N . VAL A 1 521 ? 4.531 -9.874 -1.255 1.00 98.31 521 VAL A N 1
ATOM 4065 C CA . VAL A 1 521 ? 5.095 -9.591 0.079 1.00 98.31 521 VAL A CA 1
ATOM 4066 C C . VAL A 1 521 ? 4.029 -9.654 1.172 1.00 98.31 521 VAL A C 1
ATOM 4068 O O . VAL A 1 521 ? 4.313 -10.096 2.285 1.00 98.31 521 VAL A O 1
ATOM 4071 N N . VAL A 1 522 ? 2.796 -9.250 0.870 1.00 98.12 522 VAL A N 1
ATOM 4072 C CA . VAL A 1 522 ? 1.684 -9.138 1.827 1.00 98.12 522 VAL A CA 1
ATOM 4073 C C . VAL A 1 522 ? 0.360 -9.553 1.188 1.00 98.12 522 VAL A C 1
ATOM 4075 O O . VAL A 1 522 ? 0.259 -9.713 -0.025 1.00 98.12 522 VAL A O 1
ATOM 4078 N N . VAL A 1 523 ? -0.675 -9.736 2.004 1.00 98.31 523 VAL A N 1
ATOM 4079 C CA . VAL A 1 523 ? -2.071 -9.706 1.566 1.00 98.31 523 VAL A CA 1
ATOM 4080 C C . VAL A 1 523 ? -2.456 -8.239 1.358 1.00 98.31 523 VAL A C 1
ATOM 4082 O O . VAL A 1 523 ? -2.449 -7.472 2.325 1.00 98.31 523 VAL A O 1
ATOM 4085 N N . PRO A 1 524 ? -2.783 -7.827 0.123 1.00 98.38 524 PRO A N 1
ATOM 4086 C CA . PRO A 1 524 ? -3.237 -6.473 -0.150 1.00 98.38 524 PRO A CA 1
ATOM 4087 C C . PRO A 1 524 ? -4.567 -6.206 0.558 1.00 98.38 524 PRO A C 1
ATOM 4089 O O . PRO A 1 524 ? -5.555 -6.901 0.316 1.00 98.38 524 PRO A O 1
ATOM 4092 N N . ASP A 1 525 ? -4.605 -5.195 1.418 1.00 98.50 525 ASP A N 1
ATOM 4093 C CA . ASP A 1 525 ? -5.851 -4.659 1.952 1.00 98.50 525 ASP A CA 1
ATOM 4094 C C . ASP A 1 525 ? -6.449 -3.671 0.947 1.00 98.50 525 ASP A C 1
ATOM 4096 O O . ASP A 1 525 ? -5.803 -2.698 0.549 1.00 98.50 525 ASP A O 1
ATOM 4100 N N . TRP A 1 526 ? -7.674 -3.967 0.507 1.00 97.81 526 TRP A N 1
ATOM 4101 C CA . TRP A 1 526 ? -8.387 -3.210 -0.523 1.00 97.81 526 TRP A CA 1
ATOM 4102 C C . TRP A 1 526 ? -9.217 -2.063 0.043 1.00 97.81 526 TRP A C 1
ATOM 4104 O O . TRP A 1 526 ? -10.015 -1.472 -0.686 1.00 97.81 526 TRP A O 1
ATOM 4114 N N . ASP A 1 527 ? -9.003 -1.750 1.319 1.00 97.56 527 ASP A N 1
ATOM 4115 C CA . ASP A 1 527 ? -9.698 -0.729 2.085 1.00 97.56 527 ASP A CA 1
ATOM 4116 C C . ASP A 1 527 ? -11.155 -1.084 2.402 1.00 97.56 527 ASP A C 1
ATOM 4118 O O . ASP A 1 527 ? -11.753 -1.991 1.801 1.00 97.56 527 ASP A O 1
ATOM 4122 N N . MET A 1 528 ? -11.746 -0.323 3.322 1.00 96.12 528 MET A N 1
ATOM 4123 C CA . MET A 1 528 ? -13.185 -0.329 3.569 1.00 96.12 528 MET A CA 1
ATOM 4124 C C . MET A 1 528 ? -13.996 0.082 2.332 1.00 96.12 528 MET A C 1
ATOM 4126 O O . MET A 1 528 ? -13.491 0.646 1.359 1.00 96.12 528 MET A O 1
ATOM 4130 N N . PHE A 1 529 ? -15.296 -0.208 2.363 1.00 97.06 529 PHE A N 1
ATOM 4131 C CA . PHE A 1 529 ? -16.261 0.361 1.425 1.00 97.06 529 PHE A CA 1
ATOM 4132 C C . PHE A 1 529 ? -17.617 0.601 2.085 1.00 97.06 529 PHE A C 1
ATOM 4134 O O . PHE A 1 529 ? -17.901 0.071 3.163 1.00 97.06 529 PHE A O 1
ATOM 4141 N N . TYR A 1 530 ? -18.469 1.370 1.411 1.00 96.38 530 TYR A N 1
ATOM 4142 C CA . TYR A 1 530 ? -19.864 1.532 1.801 1.00 96.38 530 TYR A CA 1
ATOM 4143 C C . TYR A 1 530 ? -20.742 0.453 1.181 1.00 96.38 530 TYR A C 1
ATOM 4145 O O . TYR A 1 530 ? -20.774 0.302 -0.043 1.00 96.38 530 TYR A O 1
ATOM 4153 N N . SER A 1 531 ? -21.495 -0.269 2.012 1.00 97.00 531 SER A N 1
ATOM 4154 C CA . SER A 1 531 ? -22.489 -1.226 1.520 1.00 97.00 531 SER A CA 1
ATOM 4155 C C . SER A 1 531 ? -23.732 -0.525 0.981 1.00 97.00 531 SER A C 1
ATOM 4157 O O . SER A 1 531 ? -24.310 -0.989 0.007 1.00 97.00 531 SER A O 1
ATOM 4159 N N . LEU A 1 532 ? -24.116 0.616 1.561 1.00 95.94 532 LEU A N 1
ATOM 4160 C CA . LEU A 1 532 ? -25.213 1.443 1.065 1.00 95.94 532 LEU A CA 1
ATOM 4161 C C . LEU A 1 532 ? -24.659 2.614 0.247 1.00 95.94 532 LEU A C 1
ATOM 4163 O O . LEU A 1 532 ? -24.464 3.717 0.758 1.00 95.94 532 LEU A O 1
ATOM 4167 N N . HIS A 1 533 ? -24.373 2.353 -1.026 1.00 93.56 533 HIS A N 1
ATOM 4168 C CA . HIS A 1 533 ? -23.826 3.333 -1.961 1.00 93.56 533 HIS A CA 1
ATOM 4169 C C . HIS A 1 533 ? -24.132 2.936 -3.411 1.00 93.56 533 HIS A C 1
ATOM 4171 O O . HIS A 1 533 ? -24.230 1.752 -3.728 1.00 93.56 533 HIS A O 1
ATOM 4177 N N . ASP A 1 534 ? -24.197 3.907 -4.320 1.00 89.88 534 ASP A N 1
ATOM 4178 C CA . ASP A 1 534 ? -24.462 3.666 -5.747 1.00 89.88 534 ASP A CA 1
ATOM 4179 C C . ASP A 1 534 ? -23.393 2.769 -6.413 1.00 89.88 534 ASP A C 1
ATOM 4181 O O . ASP A 1 534 ? -23.680 2.039 -7.361 1.00 89.88 534 ASP A O 1
ATOM 4185 N N . ALA A 1 535 ? -22.161 2.773 -5.891 1.00 92.00 535 ALA A N 1
ATOM 4186 C CA . ALA A 1 535 ? -21.067 1.891 -6.318 1.00 92.00 535 ALA A CA 1
ATOM 4187 C C . ALA A 1 535 ? -20.882 0.641 -5.428 1.00 92.00 535 ALA A C 1
ATOM 4189 O O . ALA A 1 535 ? -19.891 -0.076 -5.573 1.00 92.00 535 ALA A O 1
ATOM 4190 N N . ALA A 1 536 ? -21.794 0.357 -4.494 1.00 94.25 536 ALA A N 1
ATOM 4191 C CA . ALA A 1 536 ? -21.597 -0.700 -3.502 1.00 94.25 536 ALA A CA 1
ATOM 4192 C C . ALA A 1 536 ? -21.461 -2.097 -4.119 1.00 94.25 536 ALA A C 1
ATOM 4194 O O . ALA A 1 536 ? -20.565 -2.844 -3.735 1.00 94.25 536 ALA A O 1
ATOM 4195 N N . GLU A 1 537 ? -22.289 -2.454 -5.110 1.00 93.69 537 GLU A N 1
ATOM 4196 C CA . GLU A 1 537 ? -22.181 -3.764 -5.772 1.00 93.69 537 GLU A CA 1
ATOM 4197 C C . GLU A 1 537 ? -20.849 -3.905 -6.527 1.00 93.69 537 GLU A C 1
ATOM 4199 O O . GLU A 1 537 ? -20.219 -4.961 -6.472 1.00 93.69 537 GLU A O 1
ATOM 4204 N N . PHE A 1 538 ? -20.372 -2.826 -7.159 1.00 93.81 538 PHE A N 1
ATOM 4205 C CA . PHE A 1 538 ? -19.071 -2.784 -7.833 1.00 93.81 538 PHE A CA 1
ATOM 4206 C C . PHE A 1 538 ? -17.926 -3.074 -6.852 1.00 93.81 538 PHE A C 1
ATOM 4208 O O . PHE A 1 538 ? -17.098 -3.955 -7.091 1.00 93.81 538 PHE A O 1
ATOM 4215 N N . HIS A 1 539 ? -17.930 -2.406 -5.698 1.00 96.69 539 HIS A N 1
ATOM 4216 C CA . HIS A 1 539 ? -16.949 -2.630 -4.640 1.00 96.69 539 HIS A CA 1
ATOM 4217 C C . HIS A 1 539 ? -17.089 -4.003 -3.966 1.00 96.69 539 HIS A C 1
ATOM 4219 O O . HIS A 1 539 ? -16.071 -4.617 -3.643 1.00 96.69 539 HIS A O 1
ATOM 4225 N N . ALA A 1 540 ? -18.308 -4.513 -3.784 1.00 96.56 540 ALA A N 1
ATOM 4226 C CA . ALA A 1 540 ? -18.563 -5.823 -3.194 1.00 96.56 540 ALA A CA 1
ATOM 4227 C C . ALA A 1 540 ? -18.015 -6.960 -4.070 1.00 96.56 540 ALA A C 1
ATOM 4229 O O . ALA A 1 540 ? -17.300 -7.830 -3.573 1.00 96.56 540 ALA A O 1
ATOM 4230 N N . VAL A 1 541 ? -18.278 -6.925 -5.383 1.00 95.38 541 VAL A N 1
ATOM 4231 C CA . VAL A 1 541 ? -17.727 -7.905 -6.338 1.00 95.38 541 VAL A CA 1
ATOM 4232 C C . VAL A 1 541 ? -16.198 -7.870 -6.329 1.00 95.38 541 VAL A C 1
ATOM 4234 O O . VAL A 1 541 ? -15.562 -8.923 -6.343 1.00 95.38 541 VAL A O 1
ATOM 4237 N N . ALA A 1 542 ? -15.605 -6.678 -6.233 1.00 97.12 542 ALA A N 1
ATOM 4238 C CA . ALA A 1 542 ? -14.160 -6.519 -6.134 1.00 97.12 542 ALA A CA 1
ATOM 4239 C C . ALA A 1 542 ? -13.578 -7.218 -4.890 1.00 97.12 542 ALA A C 1
ATOM 4241 O O . ALA A 1 542 ? -12.607 -7.957 -5.009 1.00 97.12 542 ALA A O 1
ATOM 4242 N N . ARG A 1 543 ? -14.211 -7.087 -3.715 1.00 97.00 543 ARG A N 1
ATOM 4243 C CA . ARG A 1 543 ? -13.773 -7.792 -2.492 1.00 97.00 543 ARG A CA 1
ATOM 4244 C C . ARG A 1 543 ? -13.989 -9.307 -2.575 1.00 97.00 543 ARG A C 1
ATOM 4246 O O . ARG A 1 543 ? -13.164 -10.060 -2.067 1.00 97.00 543 ARG A O 1
ATOM 4253 N N . ALA A 1 544 ? -15.036 -9.766 -3.265 1.00 95.81 544 ALA A N 1
ATOM 4254 C CA . ALA A 1 544 ? -15.278 -11.196 -3.474 1.00 95.81 544 ALA A CA 1
ATOM 4255 C C . ALA A 1 544 ? -14.163 -11.874 -4.295 1.00 95.81 544 ALA A C 1
ATOM 4257 O O . ALA A 1 544 ? -13.778 -13.004 -3.997 1.00 95.81 544 ALA A O 1
ATOM 4258 N N . VAL A 1 545 ? -13.623 -11.186 -5.309 1.00 97.00 545 VAL A N 1
ATOM 4259 C CA . VAL A 1 545 ? -12.519 -11.698 -6.144 1.00 97.00 545 VAL A CA 1
ATOM 4260 C C . VAL A 1 545 ? -11.131 -11.269 -5.652 1.00 97.00 545 VAL A C 1
ATOM 4262 O O . VAL A 1 545 ? -10.135 -11.842 -6.073 1.00 97.00 545 VAL A O 1
ATOM 4265 N N . GLY A 1 546 ? -11.027 -10.289 -4.753 1.00 96.94 546 GLY A N 1
ATOM 4266 C CA . GLY A 1 546 ? -9.755 -9.672 -4.360 1.00 96.94 546 GLY A CA 1
ATOM 4267 C C . GLY A 1 546 ? -8.867 -10.512 -3.439 1.00 96.94 546 GLY A C 1
ATOM 4268 O O . GLY A 1 546 ? -7.672 -10.242 -3.342 1.00 96.94 546 GLY A O 1
ATOM 4269 N N . GLY A 1 547 ? -9.421 -11.526 -2.762 1.00 96.69 547 GLY A N 1
ATOM 4270 C CA . GLY A 1 547 ? -8.679 -12.331 -1.777 1.00 96.69 547 GLY A CA 1
ATOM 4271 C C . GLY A 1 547 ? -8.144 -11.521 -0.587 1.00 96.69 547 GLY A C 1
ATOM 4272 O O . GLY A 1 547 ? -7.155 -11.904 0.039 1.00 96.69 547 GLY A O 1
ATOM 4273 N N . CYS A 1 548 ? -8.800 -10.401 -0.292 1.00 97.31 548 CYS A N 1
ATOM 4274 C CA . CYS A 1 548 ? -8.425 -9.379 0.679 1.00 97.31 548 CYS A CA 1
ATOM 4275 C C . CYS A 1 548 ? -9.336 -9.417 1.928 1.00 97.31 548 CYS A C 1
ATOM 4277 O O . CYS A 1 548 ? -10.341 -10.140 1.927 1.00 97.31 548 CYS A O 1
ATOM 4279 N N . PRO A 1 549 ? -9.008 -8.677 3.008 1.00 97.19 549 PRO A N 1
ATOM 4280 C CA . PRO A 1 549 ? -9.950 -8.448 4.099 1.00 97.19 549 PRO A CA 1
ATOM 4281 C C . PRO A 1 549 ? -11.257 -7.820 3.588 1.00 97.19 549 PRO A C 1
ATOM 4283 O O . PRO A 1 549 ? -11.252 -7.001 2.669 1.00 97.19 549 PRO A O 1
ATOM 4286 N N . VAL A 1 550 ? -12.383 -8.170 4.217 1.00 98.00 550 VAL A N 1
ATOM 4287 C CA . VAL A 1 550 ? -13.702 -7.620 3.872 1.00 98.00 550 VAL A CA 1
ATOM 4288 C C . VAL A 1 550 ? -14.280 -6.903 5.081 1.00 98.00 550 VAL A C 1
ATOM 4290 O O . VAL A 1 550 ? -14.728 -7.529 6.042 1.00 98.00 550 VAL A O 1
ATOM 4293 N N . TYR A 1 551 ? -14.290 -5.576 5.024 1.00 98.12 551 TYR A N 1
ATOM 4294 C CA . TYR A 1 551 ? -14.898 -4.739 6.046 1.00 98.12 551 TYR A CA 1
ATOM 4295 C C . TYR A 1 551 ? -15.543 -3.498 5.438 1.00 98.12 551 TYR A C 1
ATOM 4297 O O . TYR A 1 551 ? -15.136 -3.018 4.381 1.00 98.12 551 TYR A O 1
ATOM 4305 N N . VAL A 1 552 ? -16.586 -3.003 6.102 1.00 98.38 552 VAL A N 1
ATOM 4306 C CA . VAL A 1 552 ? -17.288 -1.773 5.708 1.00 98.38 552 VAL A CA 1
ATOM 4307 C C . VAL A 1 552 ? -16.969 -0.626 6.653 1.00 98.38 552 VAL A C 1
ATOM 4309 O O . VAL A 1 552 ? -16.452 -0.850 7.745 1.00 98.38 552 VAL A O 1
ATOM 4312 N N . SER A 1 553 ? -17.316 0.592 6.256 1.00 97.19 553 SER A N 1
ATOM 4313 C CA . SER A 1 553 ? -17.230 1.798 7.095 1.00 97.19 553 SER A CA 1
ATOM 4314 C C . SER A 1 553 ? -18.571 2.528 7.230 1.00 97.19 553 SER A C 1
ATOM 4316 O O . SER A 1 553 ? -18.631 3.678 7.660 1.00 97.19 553 SER A O 1
ATOM 4318 N N . ASP A 1 554 ? -19.670 1.839 6.905 1.00 96.75 554 ASP A N 1
ATOM 4319 C CA . ASP A 1 554 ? -21.031 2.364 6.988 1.00 96.75 554 ASP A CA 1
ATOM 4320 C C . ASP A 1 554 ? -21.337 3.029 8.338 1.00 96.75 554 ASP A C 1
ATOM 4322 O O . ASP A 1 554 ? -21.010 2.512 9.416 1.00 96.75 554 ASP A O 1
ATOM 4326 N N . LYS A 1 555 ? -22.094 4.128 8.285 1.00 96.81 555 LYS A N 1
ATOM 4327 C CA . LYS A 1 555 ? -22.715 4.716 9.476 1.00 96.81 555 LYS A CA 1
ATOM 4328 C C . LYS A 1 555 ? -23.751 3.748 10.069 1.00 96.81 555 LYS A C 1
ATOM 4330 O O . LYS A 1 555 ? -24.482 3.111 9.308 1.00 96.81 555 LYS A O 1
ATOM 4335 N N . PRO A 1 556 ? -23.906 3.685 11.406 1.00 96.31 556 PRO A N 1
ATOM 4336 C CA . PRO A 1 556 ? -24.913 2.834 12.034 1.00 96.31 556 PRO A CA 1
ATOM 4337 C C . PRO A 1 556 ? -26.313 3.037 11.445 1.00 96.31 556 PRO A C 1
ATOM 4339 O O . PRO A 1 556 ? -26.841 4.149 11.449 1.00 96.31 556 PRO A O 1
ATOM 4342 N N . GLY A 1 557 ? -26.919 1.949 10.967 1.00 94.00 557 GLY A N 1
ATOM 4343 C CA . GLY A 1 557 ? -28.255 1.957 10.361 1.00 94.00 557 GLY A CA 1
ATOM 4344 C C . GLY A 1 557 ? -28.295 2.279 8.863 1.00 94.00 557 GLY A C 1
ATOM 4345 O O . GLY A 1 557 ? -29.366 2.177 8.276 1.00 94.00 557 GLY A O 1
ATOM 4346 N N . ASN A 1 558 ? -27.159 2.600 8.238 1.00 96.69 558 ASN A N 1
ATOM 4347 C CA . ASN A 1 558 ? -27.041 2.864 6.802 1.00 96.69 558 ASN A CA 1
ATOM 4348 C C . ASN A 1 558 ? -26.306 1.710 6.108 1.00 96.69 558 ASN A C 1
ATOM 4350 O O . ASN A 1 558 ? -25.206 1.885 5.596 1.00 96.69 558 ASN A O 1
ATOM 4354 N N . HIS A 1 559 ? -26.915 0.524 6.136 1.00 97.44 559 HIS A N 1
ATOM 4355 C CA . HIS A 1 559 ? -26.352 -0.698 5.560 1.00 97.44 559 HIS A CA 1
ATOM 4356 C C . HIS A 1 559 ? -27.251 -1.236 4.446 1.00 97.44 559 HIS A C 1
ATOM 4358 O O . HIS A 1 559 ? -28.477 -1.223 4.586 1.00 97.44 559 HIS A O 1
ATOM 4364 N N . ASP A 1 560 ? -26.653 -1.789 3.394 1.00 98.00 560 ASP A N 1
ATOM 4365 C CA . ASP A 1 560 ? -27.353 -2.643 2.434 1.00 98.00 560 ASP A CA 1
ATOM 4366 C C . ASP A 1 560 ? -27.111 -4.115 2.790 1.00 98.00 560 ASP A C 1
ATOM 4368 O O . ASP A 1 560 ? -26.111 -4.734 2.416 1.00 98.00 560 ASP A O 1
ATOM 4372 N N . PHE A 1 561 ? -28.052 -4.700 3.530 1.00 98.25 561 PHE A N 1
ATOM 4373 C CA . PHE A 1 561 ? -27.944 -6.097 3.944 1.00 98.25 561 PHE A CA 1
ATOM 4374 C C . PHE A 1 561 ? -28.109 -7.093 2.794 1.00 98.25 561 PHE A C 1
ATOM 4376 O O . PHE A 1 561 ? -27.683 -8.236 2.939 1.00 98.25 561 PHE A O 1
ATOM 4383 N N . GLU A 1 562 ? -28.697 -6.702 1.664 1.00 97.31 562 GLU A N 1
ATOM 4384 C CA . GLU A 1 562 ? -28.804 -7.590 0.507 1.00 97.31 562 GLU A CA 1
ATOM 4385 C C . GLU A 1 562 ? -27.454 -7.718 -0.200 1.00 97.31 562 GLU A C 1
ATOM 4387 O O . GLU A 1 562 ? -27.083 -8.816 -0.617 1.00 97.31 562 GLU A O 1
ATOM 4392 N N . ILE A 1 563 ? -26.669 -6.638 -0.258 1.00 96.81 563 ILE A N 1
ATOM 4393 C CA . ILE A 1 563 ? -25.271 -6.694 -0.702 1.00 96.81 563 ILE A CA 1
ATOM 4394 C C . ILE A 1 563 ? -24.407 -7.433 0.322 1.00 96.81 563 ILE A C 1
ATOM 4396 O O . ILE A 1 563 ? -23.674 -8.350 -0.052 1.00 96.81 563 ILE A O 1
ATOM 4400 N N . LEU A 1 564 ? -24.505 -7.096 1.612 1.00 98.06 564 LEU A N 1
ATOM 4401 C CA . LEU A 1 564 ? -23.654 -7.709 2.638 1.00 98.06 564 LEU A CA 1
ATOM 4402 C C . LEU A 1 564 ? -23.846 -9.228 2.731 1.00 98.06 564 LEU A C 1
ATOM 4404 O O . LEU A 1 564 ? -22.861 -9.959 2.808 1.00 98.06 564 LEU A O 1
ATOM 4408 N N . LYS A 1 565 ? -25.081 -9.738 2.635 1.00 97.44 565 LYS A N 1
ATOM 4409 C CA . LYS A 1 565 ? -25.358 -11.189 2.657 1.00 97.44 565 LYS A CA 1
ATOM 4410 C C . LYS A 1 565 ? -24.804 -11.949 1.444 1.00 97.44 565 LYS A C 1
ATOM 4412 O O . LYS A 1 565 ? -24.754 -13.175 1.485 1.00 97.44 565 LYS A O 1
ATOM 4417 N N . LYS A 1 566 ? -24.378 -11.264 0.372 1.00 95.25 566 LYS A N 1
ATOM 4418 C CA . LYS A 1 566 ? -23.640 -11.896 -0.742 1.00 95.25 566 LYS A CA 1
ATOM 4419 C C . LYS A 1 566 ? -22.170 -12.162 -0.391 1.00 95.25 566 LYS A C 1
ATOM 4421 O O . LYS A 1 566 ? -21.559 -13.022 -1.017 1.00 95.25 566 LYS A O 1
ATOM 4426 N N . LEU A 1 567 ? -21.608 -11.435 0.578 1.00 95.94 567 LEU A N 1
ATOM 4427 C CA . LEU A 1 567 ? -20.204 -11.545 1.000 1.00 95.94 567 LEU A CA 1
ATOM 4428 C C . LEU A 1 567 ? -20.036 -12.262 2.344 1.00 95.94 567 LEU A C 1
ATOM 4430 O O . LEU A 1 567 ? -19.027 -12.930 2.568 1.00 95.94 567 LEU A O 1
ATOM 4434 N N . VAL A 1 568 ? -21.011 -12.093 3.239 1.00 97.81 568 VAL A N 1
ATOM 4435 C CA . VAL A 1 568 ? -20.917 -12.451 4.655 1.00 97.81 568 VAL A CA 1
ATOM 4436 C C . VAL A 1 568 ? -21.865 -13.601 4.968 1.00 97.81 568 VAL A C 1
ATOM 4438 O O . VAL A 1 568 ? -23.072 -13.514 4.735 1.00 97.81 568 VAL A O 1
ATOM 4441 N N . LEU A 1 569 ? -21.320 -14.677 5.532 1.00 97.75 569 LEU A N 1
ATOM 4442 C CA . LEU A 1 569 ? -22.099 -15.814 6.010 1.00 97.75 569 LEU A CA 1
ATOM 4443 C C . LEU A 1 569 ? -22.811 -15.479 7.336 1.00 97.75 569 LEU A C 1
ATOM 4445 O O . LEU A 1 569 ? -22.382 -14.577 8.055 1.00 97.75 569 LEU A O 1
ATOM 4449 N N . PRO A 1 570 ? -23.878 -16.211 7.722 1.00 96.88 570 PRO A N 1
ATOM 4450 C CA . PRO A 1 570 ? -24.648 -15.903 8.935 1.00 96.88 570 PRO A CA 1
ATOM 4451 C C . PRO A 1 570 ? -23.843 -15.897 10.245 1.00 96.88 570 PRO A C 1
ATOM 4453 O O . PRO A 1 570 ? -24.259 -15.284 11.226 1.00 96.88 570 PRO A O 1
ATOM 4456 N N . ASP A 1 571 ? -22.702 -16.588 10.289 1.00 97.00 571 ASP A N 1
ATOM 4457 C CA . ASP A 1 571 ? -21.793 -16.597 11.439 1.00 97.00 571 ASP A CA 1
ATOM 4458 C C . ASP A 1 571 ? -20.776 -15.439 11.428 1.00 97.00 571 ASP A C 1
ATOM 4460 O O . ASP A 1 571 ? -19.997 -15.298 12.374 1.00 97.00 571 ASP A O 1
ATOM 4464 N N . GLY A 1 572 ? -20.807 -14.592 10.397 1.00 98.19 572 GLY A N 1
ATOM 4465 C CA . GLY A 1 572 ? -19.905 -13.465 10.181 1.00 98.19 572 GLY A CA 1
ATOM 4466 C C . GLY A 1 572 ? -18.585 -13.829 9.498 1.00 98.19 572 GLY A C 1
ATOM 4467 O O . GLY A 1 572 ? -17.715 -12.966 9.405 1.00 98.19 572 GLY A O 1
ATOM 4468 N N . SER A 1 573 ? -18.397 -15.075 9.051 1.00 98.12 573 SER A N 1
ATOM 4469 C CA . SER A 1 573 ? -17.243 -15.450 8.222 1.00 98.12 573 SER A CA 1
ATOM 4470 C C . SER A 1 573 ? -17.421 -15.007 6.763 1.00 98.12 573 SER A C 1
ATOM 4472 O O . SER A 1 573 ? -18.540 -14.733 6.318 1.00 98.12 573 SER A O 1
ATOM 4474 N N . VAL A 1 574 ? -16.318 -14.920 6.014 1.00 97.00 574 VAL A N 1
ATOM 4475 C CA . VAL A 1 574 ? -16.315 -14.538 4.589 1.00 97.00 574 VAL A CA 1
ATOM 4476 C C . VAL A 1 574 ? -15.703 -15.626 3.710 1.00 97.00 574 VAL A C 1
ATOM 4478 O O . VAL A 1 574 ? -14.822 -16.375 4.130 1.00 97.00 574 VAL A O 1
ATOM 4481 N N . LEU A 1 575 ? -16.162 -15.712 2.459 1.00 91.62 575 LEU A N 1
ATOM 4482 C CA . LEU A 1 575 ? -15.626 -16.638 1.458 1.00 91.62 575 LEU A CA 1
ATOM 4483 C C . LEU A 1 575 ? -14.521 -15.952 0.652 1.00 91.62 575 LEU A C 1
ATOM 4485 O O . LEU A 1 575 ? -14.754 -15.431 -0.436 1.00 91.62 575 LEU A O 1
ATOM 4489 N N . ARG A 1 576 ? -13.314 -15.927 1.219 1.00 92.75 576 ARG A N 1
ATOM 4490 C CA . ARG A 1 576 ? -12.149 -15.269 0.623 1.00 92.75 576 ARG A CA 1
ATOM 4491 C C . ARG A 1 576 ? -11.491 -16.141 -0.450 1.00 92.75 576 ARG A C 1
ATOM 4493 O O . ARG A 1 576 ? -11.304 -17.344 -0.266 1.00 92.75 576 ARG A O 1
ATOM 4500 N N . ALA A 1 577 ? -11.112 -15.521 -1.563 1.00 95.44 577 ALA A N 1
ATOM 4501 C CA . ALA A 1 577 ? -10.312 -16.169 -2.598 1.00 95.44 577 ALA A CA 1
ATOM 4502 C C . ALA A 1 577 ? -8.859 -16.426 -2.132 1.00 95.44 577 ALA A C 1
ATOM 4504 O O . ALA A 1 577 ? -8.371 -15.812 -1.183 1.00 95.44 577 ALA A O 1
ATOM 4505 N N . LYS A 1 578 ? -8.172 -17.374 -2.775 1.00 95.00 578 LYS A N 1
ATOM 4506 C CA . LYS A 1 578 ? -6.884 -17.932 -2.327 1.00 95.00 578 LYS A CA 1
ATOM 4507 C C . LYS A 1 578 ? -5.711 -16.966 -2.509 1.00 95.00 578 LYS A C 1
ATOM 4509 O O . LYS A 1 578 ? -4.834 -16.907 -1.646 1.00 95.00 578 LYS A O 1
ATOM 4514 N N . TYR A 1 579 ? -5.670 -16.255 -3.630 1.00 96.62 579 TYR A N 1
ATOM 4515 C CA . TYR A 1 579 ? -4.578 -15.357 -4.004 1.00 96.62 579 TYR A CA 1
ATOM 4516 C C . TYR A 1 579 ? -4.986 -13.890 -3.839 1.00 96.62 579 TYR A C 1
ATOM 4518 O O . TYR A 1 579 ? -6.162 -13.606 -3.657 1.00 96.62 579 TYR A O 1
ATOM 4526 N N . PRO A 1 580 ? -4.056 -12.927 -3.883 1.00 97.38 580 PRO A N 1
ATOM 4527 C CA . PRO A 1 580 ? -4.408 -11.541 -4.153 1.00 97.38 580 PRO A CA 1
ATOM 4528 C C . PRO A 1 580 ? -5.010 -11.419 -5.552 1.00 97.38 580 PRO A C 1
ATOM 4530 O O . PRO A 1 580 ? -4.445 -11.954 -6.506 1.00 97.38 580 PRO A O 1
ATOM 4533 N N . GLY A 1 581 ? -6.131 -10.711 -5.674 1.00 97.94 581 GLY A N 1
ATOM 4534 C CA . GLY A 1 581 ? -6.756 -10.441 -6.965 1.00 97.94 581 GLY A CA 1
ATOM 4535 C C . GLY A 1 581 ? -5.853 -9.573 -7.837 1.00 97.94 581 GLY A C 1
ATOM 4536 O O . GLY A 1 581 ? -5.311 -8.571 -7.370 1.00 97.94 581 GLY A O 1
ATOM 4537 N N . ARG A 1 582 ? -5.678 -9.962 -9.101 1.00 97.75 582 ARG A N 1
ATOM 4538 C CA . ARG A 1 582 ? -4.773 -9.300 -10.055 1.00 97.75 582 ARG A CA 1
ATOM 4539 C C . ARG A 1 582 ? -5.446 -9.130 -11.413 1.00 97.75 582 ARG A C 1
ATOM 4541 O O . ARG A 1 582 ? -6.313 -9.943 -11.737 1.00 97.75 582 ARG A O 1
ATOM 4548 N N . PRO A 1 583 ? -5.056 -8.125 -12.218 1.00 98.31 583 PRO A N 1
ATOM 4549 C CA . PRO A 1 583 ? -5.480 -8.047 -13.608 1.00 98.31 583 PRO A CA 1
ATOM 4550 C C . PRO A 1 583 ? -5.115 -9.338 -14.353 1.00 98.31 583 PRO A C 1
ATOM 4552 O O . PRO A 1 583 ? -4.062 -9.914 -14.077 1.00 98.31 583 PRO A O 1
ATOM 4555 N N . SER A 1 584 ? -5.954 -9.801 -15.280 1.00 97.31 584 SER A N 1
ATOM 4556 C CA . SER A 1 584 ? -5.584 -10.869 -16.225 1.00 97.31 584 SER A CA 1
ATOM 4557 C C . SER A 1 584 ? -4.472 -10.401 -17.164 1.00 97.31 584 SER A C 1
ATOM 4559 O O . SER A 1 584 ? -4.236 -9.197 -17.308 1.00 97.31 584 SER A O 1
ATOM 4561 N N . ARG A 1 585 ? -3.770 -11.347 -17.807 1.00 94.88 585 ARG A N 1
ATOM 4562 C CA . ARG A 1 585 ? -2.609 -11.043 -18.669 1.00 94.88 585 ARG A CA 1
ATOM 4563 C C . ARG A 1 585 ? -2.919 -9.994 -19.734 1.00 94.88 585 ARG A C 1
ATOM 4565 O O . ARG A 1 585 ? -2.137 -9.071 -19.933 1.00 94.88 585 ARG A O 1
ATOM 4572 N N . ASP A 1 586 ? -4.075 -10.104 -20.378 1.00 93.00 586 ASP A N 1
ATOM 4573 C CA . ASP A 1 586 ? -4.501 -9.190 -21.437 1.00 93.00 586 ASP A CA 1
ATOM 4574 C C . ASP A 1 586 ? -4.827 -7.772 -20.933 1.00 93.00 586 ASP A C 1
ATOM 4576 O O . ASP A 1 586 ? -4.780 -6.821 -21.713 1.00 93.00 586 ASP A O 1
ATOM 4580 N N . CYS A 1 587 ? -5.073 -7.604 -19.629 1.00 96.56 587 CYS A N 1
ATOM 4581 C CA . CYS A 1 587 ? -5.262 -6.300 -19.001 1.00 96.56 587 CYS A CA 1
ATOM 4582 C C . CYS A 1 587 ? -3.946 -5.615 -18.589 1.00 96.56 587 CYS A C 1
ATOM 4584 O O . CYS A 1 587 ? -3.946 -4.407 -18.369 1.00 96.56 587 CYS A O 1
ATOM 4586 N N . LEU A 1 588 ? -2.816 -6.322 -18.477 1.00 97.31 588 LEU A N 1
ATOM 4587 C CA . LEU A 1 588 ? -1.599 -5.763 -17.860 1.00 97.31 588 LEU A CA 1
ATOM 4588 C C . LEU A 1 588 ? -1.072 -4.494 -18.553 1.00 97.31 588 LEU A C 1
ATOM 4590 O O . LEU A 1 588 ? -0.581 -3.591 -17.885 1.00 97.31 588 LEU A O 1
ATOM 4594 N N . PHE A 1 589 ? -1.221 -4.397 -19.874 1.00 96.94 589 PHE A N 1
ATOM 4595 C CA . PHE A 1 589 ? -0.643 -3.326 -20.697 1.00 96.94 589 PHE A CA 1
ATOM 4596 C C . PHE A 1 589 ? -1.716 -2.516 -21.442 1.00 96.94 589 PHE A C 1
ATOM 4598 O O . PHE A 1 589 ? -1.512 -2.105 -22.589 1.00 96.94 589 PHE A O 1
ATOM 4605 N N . ILE A 1 590 ? -2.896 -2.362 -20.840 1.00 94.31 590 ILE A N 1
ATOM 4606 C CA . ILE A 1 590 ? -3.980 -1.495 -21.328 1.00 94.31 590 ILE A CA 1
ATOM 4607 C C . ILE A 1 590 ? -4.442 -0.577 -20.194 1.00 94.31 590 ILE A C 1
ATOM 4609 O O . ILE A 1 590 ? -4.207 -0.874 -19.025 1.00 94.31 590 ILE A O 1
ATOM 4613 N N . ASP A 1 591 ? -5.106 0.530 -20.529 1.00 94.38 591 ASP A N 1
ATOM 4614 C CA . ASP A 1 591 ? -5.686 1.442 -19.539 1.00 94.38 591 ASP A CA 1
ATOM 4615 C C . ASP A 1 591 ? -7.191 1.158 -19.384 1.00 94.38 591 ASP A C 1
ATOM 4617 O O . ASP A 1 591 ? -7.984 1.585 -20.230 1.00 94.38 591 ASP A O 1
ATOM 4621 N N . PRO A 1 592 ? -7.623 0.461 -18.316 1.00 93.19 592 PRO A N 1
ATOM 4622 C CA . PRO A 1 592 ? -9.029 0.111 -18.135 1.00 93.19 592 PRO A CA 1
ATOM 4623 C C . PRO A 1 592 ? -9.899 1.285 -17.659 1.00 93.19 592 PRO A C 1
ATOM 4625 O O . PRO A 1 592 ? -11.100 1.100 -17.449 1.00 93.19 592 PRO A O 1
ATOM 4628 N N . VAL A 1 593 ? -9.314 2.465 -17.427 1.00 92.06 593 VAL A N 1
ATOM 4629 C CA . VAL A 1 593 ? -10.014 3.629 -16.871 1.00 92.06 593 VAL A CA 1
ATOM 4630 C C . VAL A 1 593 ? -10.238 4.720 -17.912 1.00 92.06 593 VAL A C 1
ATOM 4632 O O . VAL A 1 593 ? -11.295 5.353 -17.890 1.00 92.06 593 VAL A O 1
ATOM 4635 N N . MET A 1 594 ? -9.271 4.970 -18.799 1.00 91.00 594 MET A N 1
ATOM 4636 C CA . MET A 1 594 ? -9.316 6.151 -19.676 1.00 91.00 594 MET A CA 1
ATOM 4637 C C . MET A 1 594 ? -9.384 5.852 -21.180 1.00 91.00 594 MET A C 1
ATOM 4639 O O . MET A 1 594 ? -9.641 6.779 -21.947 1.00 91.00 594 MET A O 1
ATOM 4643 N N . ASP A 1 595 ? -9.177 4.611 -21.637 1.00 90.62 595 ASP A N 1
ATOM 4644 C CA . ASP A 1 595 ? -9.077 4.311 -23.079 1.00 90.62 595 ASP A CA 1
ATOM 4645 C C . ASP A 1 595 ? -10.424 4.173 -23.820 1.00 90.62 595 ASP A C 1
ATOM 4647 O O . ASP A 1 595 ? -10.453 4.017 -25.044 1.00 90.62 595 ASP A O 1
ATOM 4651 N N . GLY A 1 596 ? -11.538 4.224 -23.088 1.00 88.19 596 GLY A N 1
ATOM 4652 C CA . GLY A 1 596 ? -12.907 4.194 -23.602 1.00 88.19 596 GLY A CA 1
ATOM 4653 C C . GLY A 1 596 ? -13.389 2.841 -24.134 1.00 88.19 596 GLY A C 1
ATOM 4654 O O . GLY A 1 596 ? -14.527 2.763 -24.599 1.00 88.19 596 GLY A O 1
ATOM 4655 N N . LYS A 1 597 ? -12.569 1.782 -24.086 1.00 88.94 597 LYS A N 1
ATOM 4656 C CA . LYS A 1 597 ? -12.867 0.499 -24.754 1.00 88.94 597 LYS A CA 1
ATOM 4657 C C . LYS A 1 597 ? -12.500 -0.754 -23.960 1.00 88.94 597 LYS A C 1
ATOM 4659 O O . LYS A 1 597 ? -12.995 -1.826 -24.294 1.00 88.94 597 LYS A O 1
ATOM 4664 N N . SER A 1 598 ? -11.659 -0.646 -22.940 1.00 90.94 598 SER A N 1
ATOM 4665 C CA . SER A 1 598 ? -11.134 -1.801 -22.212 1.00 90.94 598 SER A CA 1
ATOM 4666 C C . SER A 1 598 ? -11.913 -2.085 -20.929 1.00 90.94 598 SER A C 1
ATOM 4668 O O . SER A 1 598 ? -12.246 -1.172 -20.173 1.00 90.94 598 SER A O 1
ATOM 4670 N N . LEU A 1 599 ? -12.188 -3.363 -20.660 1.00 93.50 599 LEU A N 1
ATOM 4671 C CA . LEU A 1 599 ? -12.675 -3.826 -19.358 1.00 93.50 599 LEU A CA 1
ATOM 4672 C C . LEU A 1 599 ? -11.490 -4.264 -18.493 1.00 93.50 599 LEU A C 1
ATOM 4674 O O . LEU A 1 599 ? -10.517 -4.813 -19.003 1.00 93.50 599 LEU A O 1
ATOM 4678 N N . LEU A 1 600 ? -11.601 -4.067 -17.180 1.00 96.06 600 LEU A N 1
ATOM 4679 C CA . LEU A 1 600 ? -10.685 -4.669 -16.219 1.00 96.06 600 LEU A CA 1
ATOM 4680 C C . LEU A 1 600 ? -11.199 -6.059 -15.850 1.00 96.06 600 LEU A C 1
ATOM 4682 O O . LEU A 1 600 ? -12.296 -6.200 -15.306 1.00 96.06 600 LEU A O 1
ATOM 4686 N N . LYS A 1 601 ? -10.394 -7.081 -16.113 1.00 97.06 601 LYS A N 1
ATOM 4687 C CA . LYS A 1 601 ? -10.626 -8.452 -15.665 1.00 97.06 601 LYS A CA 1
ATOM 4688 C C . LYS A 1 601 ? -9.699 -8.743 -14.492 1.00 97.06 601 LYS A C 1
ATOM 4690 O O . LYS A 1 601 ? -8.491 -8.601 -14.621 1.00 97.06 601 LYS A O 1
ATOM 4695 N N . ILE A 1 602 ? -10.264 -9.111 -13.346 1.00 98.38 602 ILE A N 1
ATOM 4696 C CA . ILE A 1 602 ? -9.519 -9.467 -12.134 1.00 98.38 602 ILE A CA 1
ATOM 4697 C C . ILE A 1 602 ? -9.696 -10.957 -11.892 1.00 98.38 602 ILE A C 1
ATOM 4699 O O . ILE A 1 602 ? -10.827 -11.409 -11.701 1.00 98.38 602 ILE A O 1
ATOM 4703 N N . TRP A 1 603 ? -8.603 -11.710 -11.879 1.00 97.81 603 TRP A N 1
ATOM 4704 C CA . TRP A 1 603 ? -8.632 -13.153 -11.674 1.00 97.81 603 TRP A CA 1
ATOM 4705 C C . TRP A 1 603 ? -8.193 -13.548 -10.268 1.00 97.81 603 TRP A C 1
ATOM 4707 O O . TRP A 1 603 ? -7.465 -12.823 -9.583 1.00 97.81 603 TRP A O 1
ATOM 4717 N N . ASN A 1 604 ? -8.668 -14.717 -9.842 1.00 97.75 604 ASN A N 1
ATOM 4718 C CA . ASN A 1 604 ? -8.265 -15.386 -8.614 1.00 97.75 604 ASN A CA 1
ATOM 4719 C C . ASN A 1 604 ? -8.620 -16.883 -8.656 1.00 97.75 604 ASN A C 1
ATOM 4721 O O . ASN A 1 604 ? -9.270 -17.360 -9.583 1.00 97.75 604 ASN A O 1
ATOM 4725 N N . MET A 1 605 ? -8.254 -17.615 -7.606 1.00 96.44 605 MET A N 1
ATOM 4726 C CA . MET A 1 605 ? -8.585 -19.023 -7.398 1.00 96.44 605 MET A CA 1
ATOM 4727 C C . MET A 1 605 ? -9.373 -19.213 -6.103 1.00 96.44 605 MET A C 1
ATOM 4729 O O . MET A 1 605 ? -9.162 -18.511 -5.116 1.00 96.44 605 MET A O 1
ATOM 4733 N N . ASN A 1 606 ? -10.249 -20.211 -6.070 1.00 93.06 606 ASN A N 1
ATOM 4734 C CA . ASN A 1 606 ? -10.754 -20.788 -4.825 1.00 93.06 606 ASN A CA 1
ATOM 4735 C C . ASN A 1 606 ? -10.359 -22.274 -4.745 1.00 93.06 606 ASN A C 1
ATOM 4737 O O . ASN A 1 606 ? -9.622 -22.773 -5.590 1.00 93.06 606 ASN A O 1
ATOM 4741 N N . ASN A 1 607 ? -10.833 -22.995 -3.727 1.00 91.06 607 ASN A N 1
ATOM 4742 C CA . ASN A 1 607 ? -10.467 -24.405 -3.525 1.00 91.06 607 ASN A CA 1
ATOM 4743 C C . ASN A 1 607 ? -10.968 -25.361 -4.627 1.00 91.06 607 ASN A C 1
ATOM 4745 O O . ASN A 1 607 ? -10.569 -26.522 -4.637 1.00 91.06 607 ASN A O 1
ATOM 4749 N N . CYS A 1 608 ? -11.857 -24.905 -5.511 1.00 91.31 608 CYS A N 1
ATOM 4750 C CA . CYS A 1 608 ? -12.571 -25.743 -6.471 1.00 91.31 608 CYS A CA 1
ATOM 4751 C C . CYS A 1 608 ? -12.433 -25.278 -7.931 1.00 91.31 608 CYS A C 1
ATOM 4753 O O . CYS A 1 608 ? -12.611 -26.091 -8.831 1.00 91.31 608 CYS A O 1
ATOM 4755 N N . THR A 1 609 ? -12.206 -23.987 -8.187 1.00 92.75 609 THR A N 1
ATOM 4756 C CA . THR A 1 609 ? -12.245 -23.388 -9.533 1.00 92.75 609 THR A CA 1
ATOM 4757 C C . THR A 1 609 ? -11.500 -22.051 -9.580 1.00 92.75 609 THR A C 1
ATOM 4759 O O . THR A 1 609 ? -11.236 -21.432 -8.545 1.00 92.75 609 THR A O 1
ATOM 4762 N N . GLY A 1 610 ? -11.235 -21.575 -10.796 1.00 94.19 610 GLY A N 1
ATOM 4763 C CA . GLY A 1 610 ? -10.936 -20.175 -11.072 1.00 94.19 610 GLY A CA 1
ATOM 4764 C C . GLY A 1 610 ? -12.138 -19.255 -10.853 1.00 94.19 610 GLY A C 1
ATOM 4765 O O . GLY A 1 610 ? -13.289 -19.667 -11.025 1.00 94.19 610 GLY A O 1
ATOM 4766 N N . VAL A 1 611 ? -11.861 -18.011 -10.470 1.00 94.94 611 VAL A N 1
ATOM 4767 C CA . VAL A 1 611 ? -12.831 -16.927 -10.278 1.00 94.94 611 VAL A CA 1
ATOM 4768 C C . VAL A 1 611 ? -12.366 -15.719 -11.084 1.00 94.94 611 VAL A C 1
ATOM 4770 O O . VAL A 1 611 ? -11.201 -15.340 -11.012 1.00 94.94 611 VAL A O 1
ATOM 4773 N N . LEU A 1 612 ? -13.283 -15.097 -11.825 1.00 95.50 612 LEU A N 1
ATOM 4774 C CA . LEU A 1 612 ? -13.004 -13.917 -12.638 1.00 95.50 612 LEU A CA 1
ATOM 4775 C C . LEU A 1 612 ? -14.067 -12.843 -12.383 1.00 95.50 612 LEU A C 1
ATOM 4777 O O . LEU A 1 612 ? -15.263 -13.094 -12.545 1.00 95.50 612 LEU A O 1
ATOM 4781 N N . GLY A 1 613 ? -13.633 -11.651 -11.984 1.00 95.44 613 GLY A N 1
ATOM 4782 C CA . GLY A 1 613 ? -14.461 -10.450 -11.910 1.00 95.44 613 GLY A CA 1
ATOM 4783 C C . GLY A 1 613 ? -14.219 -9.564 -13.130 1.00 95.44 613 GLY A C 1
ATOM 4784 O O . GLY A 1 613 ? -13.072 -9.358 -13.515 1.00 95.44 613 GLY A O 1
ATOM 4785 N N . ILE A 1 614 ? -15.283 -9.035 -13.735 1.00 94.12 614 ILE A N 1
ATOM 4786 C CA . ILE A 1 614 ? -15.202 -8.200 -14.943 1.00 94.12 614 ILE A CA 1
ATOM 4787 C C . ILE A 1 614 ? -15.819 -6.838 -14.638 1.00 94.12 614 ILE A C 1
ATOM 4789 O O . ILE A 1 614 ? -16.999 -6.746 -14.290 1.00 94.12 614 ILE A O 1
ATOM 4793 N N . PHE A 1 615 ? -15.022 -5.785 -14.785 1.00 93.69 615 PHE A N 1
ATOM 4794 C CA . PHE A 1 615 ? -15.337 -4.438 -14.332 1.00 93.69 615 PHE A CA 1
ATOM 4795 C C . PHE A 1 615 ? -15.249 -3.451 -15.494 1.00 93.69 615 PHE A C 1
ATOM 4797 O O . PHE A 1 615 ? -14.253 -3.393 -16.214 1.00 93.69 615 PHE A O 1
ATOM 4804 N N . ASN A 1 616 ? -16.291 -2.636 -15.655 1.00 92.69 616 ASN A N 1
ATOM 4805 C CA . ASN A 1 616 ? -16.231 -1.459 -16.509 1.00 92.69 616 ASN A CA 1
ATOM 4806 C C . ASN A 1 616 ? -15.762 -0.272 -15.661 1.00 92.69 616 ASN A C 1
ATOM 4808 O O . ASN A 1 616 ? -16.562 0.352 -14.962 1.00 92.69 616 ASN A O 1
ATOM 4812 N N . CYS A 1 617 ? -14.456 -0.007 -15.709 1.00 92.12 617 CYS A N 1
ATOM 4813 C CA . CYS A 1 617 ? -13.813 1.074 -14.964 1.00 92.12 617 CYS A CA 1
ATOM 4814 C C . CYS A 1 617 ? -13.747 2.395 -15.747 1.00 92.12 617 CYS A C 1
ATOM 4816 O O . CYS A 1 617 ? -13.196 3.378 -15.244 1.00 92.12 617 CYS A O 1
ATOM 4818 N N . GLN A 1 618 ? -14.320 2.430 -16.952 1.00 89.56 618 GLN A N 1
ATOM 4819 C CA . GLN A 1 618 ? -14.116 3.518 -17.893 1.00 89.56 618 GLN A CA 1
ATOM 4820 C C . GLN A 1 618 ? -14.784 4.810 -17.441 1.00 89.56 618 GLN A C 1
ATOM 4822 O O . GLN A 1 618 ? -15.917 4.839 -16.958 1.00 89.56 618 GLN A O 1
ATOM 4827 N N . GLY A 1 619 ? -14.067 5.901 -17.657 1.00 77.31 619 GLY A N 1
ATOM 4828 C CA . GLY A 1 619 ? -14.568 7.258 -17.722 1.00 77.31 619 GLY A CA 1
ATOM 4829 C C . GLY A 1 619 ? -14.965 7.936 -16.414 1.00 77.31 619 GLY A C 1
ATOM 4830 O O . GLY A 1 619 ? -15.367 9.099 -16.456 1.00 77.31 619 GLY A O 1
ATOM 4831 N N . ALA A 1 620 ? -14.954 7.253 -15.263 1.00 79.88 620 ALA A N 1
ATOM 4832 C CA . ALA A 1 620 ? -15.406 7.870 -14.009 1.00 79.88 620 ALA A CA 1
ATOM 4833 C C . ALA A 1 620 ? -14.488 9.018 -13.554 1.00 79.88 620 ALA A C 1
ATOM 4835 O O . ALA A 1 620 ? -14.989 10.013 -13.041 1.00 79.88 620 ALA A O 1
ATOM 4836 N N . GLY A 1 621 ? -13.182 8.915 -13.810 1.00 84.31 621 GLY A N 1
ATOM 4837 C CA . GLY A 1 621 ? -12.183 9.936 -13.506 1.00 84.31 621 GLY A CA 1
ATOM 4838 C C . GLY A 1 621 ? -10.896 9.726 -14.305 1.00 84.31 621 GLY A C 1
ATOM 4839 O O . GLY A 1 621 ? -10.771 8.741 -15.032 1.00 84.31 621 GLY A O 1
ATOM 4840 N N . SER A 1 622 ? -9.948 10.656 -14.171 1.00 89.31 622 SER A N 1
ATOM 4841 C CA . SER A 1 622 ? -8.601 10.538 -14.745 1.00 89.31 622 SER A CA 1
ATOM 4842 C C . SER A 1 622 ? -7.617 10.003 -13.710 1.00 89.31 622 SER A C 1
ATOM 4844 O O . SER A 1 622 ? -7.691 10.372 -12.537 1.00 89.31 622 SER A O 1
ATOM 4846 N N . TRP A 1 623 ? -6.642 9.207 -14.154 1.00 92.88 623 TRP A N 1
ATOM 4847 C CA . TRP A 1 623 ? -5.465 8.912 -13.340 1.00 92.88 623 TRP A CA 1
ATOM 4848 C C . TRP A 1 623 ? -4.792 10.221 -12.893 1.00 92.88 623 TRP A C 1
ATOM 4850 O O . TRP A 1 623 ? -4.654 11.127 -13.712 1.00 92.88 623 TRP A O 1
ATOM 4860 N N . PRO A 1 624 ? -4.339 10.356 -11.638 1.00 91.25 624 PRO A N 1
ATOM 4861 C CA . PRO A 1 624 ? -3.539 11.507 -11.238 1.00 91.25 624 PRO A CA 1
ATOM 4862 C C . PRO A 1 624 ? -2.199 11.528 -11.993 1.00 91.25 624 PRO A C 1
ATOM 4864 O O . PRO A 1 624 ? -1.780 10.528 -12.590 1.00 91.25 624 PRO A O 1
ATOM 4867 N N . CYS A 1 625 ? -1.535 12.688 -11.975 1.00 89.00 625 CYS A N 1
ATOM 4868 C CA . CYS A 1 625 ? -0.242 12.904 -12.636 1.00 89.00 625 CYS A CA 1
ATOM 4869 C C . CYS A 1 625 ? -0.273 12.562 -14.141 1.00 89.00 625 CYS A C 1
ATOM 4871 O O . CYS A 1 625 ? 0.647 11.942 -14.672 1.00 89.00 625 CYS A O 1
ATOM 4873 N N . THR A 1 626 ? -1.362 12.912 -14.832 1.00 85.62 626 THR A N 1
ATOM 4874 C CA . THR A 1 626 ? -1.466 12.805 -16.292 1.00 85.62 626 THR A CA 1
ATOM 4875 C C . THR A 1 626 ? -2.195 14.009 -16.873 1.00 85.62 626 THR A C 1
ATOM 4877 O O . THR A 1 626 ? -3.183 14.475 -16.309 1.00 85.62 626 THR A O 1
ATOM 4880 N N . ASP A 1 627 ? -1.742 14.467 -18.037 1.00 80.50 627 ASP A N 1
ATOM 4881 C CA . ASP A 1 627 ? -2.446 15.487 -18.822 1.00 80.50 627 ASP A CA 1
ATOM 4882 C C . ASP A 1 627 ? -3.528 14.873 -19.729 1.00 80.50 627 ASP A C 1
ATOM 4884 O O . ASP A 1 627 ? -4.333 15.586 -20.338 1.00 80.50 627 ASP A O 1
ATOM 4888 N N . LYS A 1 628 ? -3.566 13.534 -19.833 1.00 78.62 628 LYS A N 1
ATOM 4889 C CA . LYS A 1 628 ? -4.562 12.804 -20.622 1.00 78.62 628 LYS A CA 1
ATOM 4890 C C . LYS A 1 628 ? -5.945 12.985 -19.987 1.00 78.62 628 LYS A C 1
ATOM 4892 O O . LYS A 1 628 ? -6.180 12.657 -18.823 1.00 78.62 628 LYS A O 1
ATOM 4897 N N . LYS A 1 629 ? -6.887 13.499 -20.776 1.00 72.75 629 LYS A N 1
ATOM 4898 C CA . LYS A 1 629 ? -8.287 13.622 -20.365 1.00 72.75 629 LYS A CA 1
ATOM 4899 C C . LYS A 1 629 ? -9.040 12.330 -20.647 1.00 72.75 629 LYS A C 1
ATOM 4901 O O . LYS A 1 629 ? -8.756 11.640 -21.623 1.00 72.75 629 LYS A O 1
ATOM 4906 N N . VAL A 1 630 ? -10.024 12.047 -19.800 1.00 74.50 630 VAL A N 1
ATOM 4907 C CA . VAL A 1 630 ? -11.014 10.999 -20.046 1.00 74.50 630 VAL A CA 1
ATOM 4908 C C . VAL A 1 630 ? -11.720 11.236 -21.382 1.00 74.50 630 VAL A C 1
ATOM 4910 O O . VAL A 1 630 ? -12.057 12.370 -21.722 1.00 74.50 630 VAL A O 1
ATOM 4913 N N . ILE A 1 631 ? -12.002 10.158 -22.112 1.00 69.81 631 ILE A N 1
ATOM 4914 C CA . ILE A 1 631 ? -12.887 10.195 -23.279 1.00 69.81 631 ILE A CA 1
ATOM 4915 C C . ILE A 1 631 ? -14.333 10.410 -22.794 1.00 69.81 631 ILE A C 1
ATOM 4917 O O . ILE A 1 631 ? -14.946 9.500 -22.234 1.00 69.81 631 ILE A O 1
ATOM 4921 N N . GLU A 1 632 ? -14.870 11.619 -22.995 1.00 60.16 632 GLU A N 1
ATOM 4922 C CA . GLU A 1 632 ? -16.194 12.045 -22.498 1.00 60.16 632 GLU A CA 1
ATOM 4923 C C . GLU A 1 632 ? -17.357 11.185 -23.047 1.00 60.16 632 GLU A C 1
ATOM 4925 O O . GLU A 1 632 ? -18.325 10.939 -22.329 1.00 60.16 632 GLU A O 1
ATOM 4930 N N . ASP A 1 633 ? -17.208 10.621 -24.253 1.00 62.59 633 ASP A N 1
ATOM 4931 C CA . ASP A 1 633 ? -18.194 9.756 -24.929 1.00 62.59 633 ASP A CA 1
ATOM 4932 C C . ASP A 1 633 ? -17.915 8.243 -24.766 1.00 62.59 633 ASP A C 1
ATOM 4934 O O . ASP A 1 633 ? -18.265 7.432 -25.630 1.00 62.59 633 ASP A O 1
ATOM 4938 N N . ALA A 1 634 ? -17.260 7.821 -23.678 1.00 63.91 634 ALA A N 1
ATOM 4939 C CA . ALA A 1 634 ? -17.041 6.395 -23.425 1.00 63.91 634 ALA A CA 1
ATOM 4940 C C . ALA A 1 634 ? -18.379 5.631 -23.379 1.00 63.91 634 ALA A C 1
ATOM 4942 O O . ALA A 1 634 ? -19.314 6.018 -22.667 1.00 63.91 634 ALA A O 1
ATOM 4943 N N . ALA A 1 635 ? -18.464 4.525 -24.127 1.00 66.75 635 ALA A N 1
ATOM 4944 C CA . ALA A 1 635 ? -19.682 3.732 -24.227 1.00 66.75 635 ALA A CA 1
ATOM 4945 C C . ALA A 1 635 ? -20.170 3.297 -22.834 1.00 66.75 635 ALA A C 1
ATOM 4947 O O . ALA A 1 635 ? -19.410 2.780 -22.013 1.00 66.75 635 ALA A O 1
ATOM 4948 N N . SER A 1 636 ? -21.469 3.468 -22.573 1.00 73.88 636 SER A N 1
ATOM 4949 C CA . SER A 1 636 ? -22.085 3.060 -21.301 1.00 73.88 636 SER A CA 1
ATOM 4950 C C . SER A 1 636 ? -22.044 1.546 -21.079 1.00 73.88 636 SER A C 1
ATOM 4952 O O . SER A 1 636 ? -22.221 1.081 -19.954 1.00 73.88 636 SER A O 1
ATOM 4954 N N . GLU A 1 637 ? -21.797 0.782 -22.140 1.00 81.81 637 GLU A N 1
ATOM 4955 C CA . GLU A 1 637 ? -21.718 -0.667 -22.156 1.00 81.81 637 GLU A CA 1
ATOM 4956 C C . GLU A 1 637 ? -20.586 -1.095 -23.095 1.00 81.81 637 GLU A C 1
ATOM 4958 O O . GLU A 1 637 ? -20.551 -0.707 -24.261 1.00 81.81 637 GLU A O 1
ATOM 4963 N N . ILE A 1 638 ? -19.659 -1.893 -22.569 1.00 85.19 638 ILE A N 1
ATOM 4964 C CA . ILE A 1 638 ? -18.489 -2.407 -23.290 1.00 85.19 638 ILE A CA 1
ATOM 4965 C C . ILE A 1 638 ? -18.532 -3.933 -23.221 1.00 85.19 638 ILE A C 1
ATOM 4967 O O . ILE A 1 638 ? -19.089 -4.497 -22.276 1.00 85.19 638 ILE A O 1
ATOM 4971 N N . SER A 1 639 ? -17.987 -4.594 -24.241 1.00 84.38 639 SER A N 1
ATOM 4972 C CA . SER A 1 639 ? -17.858 -6.052 -24.298 1.00 84.38 639 SER A CA 1
ATOM 4973 C C . SER A 1 639 ? -16.389 -6.459 -24.312 1.00 84.38 639 SER A C 1
ATOM 4975 O O . SER A 1 639 ? -15.582 -5.800 -24.957 1.00 84.38 639 SER A O 1
ATOM 4977 N N . ALA A 1 640 ? -16.066 -7.564 -23.645 1.00 82.81 640 ALA A N 1
ATOM 4978 C CA . ALA A 1 640 ? -14.773 -8.235 -23.757 1.00 82.81 640 ALA A CA 1
ATOM 4979 C C . ALA A 1 640 ? -14.977 -9.747 -23.901 1.00 82.81 640 ALA A C 1
ATOM 4981 O O . ALA A 1 640 ? -16.031 -10.271 -23.523 1.00 82.81 640 ALA A O 1
ATOM 4982 N N . SER A 1 641 ? -13.967 -10.425 -24.442 1.00 84.12 641 SER A N 1
ATOM 4983 C CA . SER A 1 641 ? -13.877 -11.882 -24.442 1.00 84.12 641 SER A CA 1
ATOM 4984 C C . SER A 1 641 ? -13.351 -12.391 -23.098 1.00 84.12 641 SER A C 1
ATOM 4986 O O . SER A 1 641 ? -12.610 -11.704 -22.384 1.00 84.12 641 SER A O 1
ATOM 4988 N N . VAL A 1 642 ? -13.774 -13.607 -22.752 1.00 85.38 642 VAL A N 1
ATOM 4989 C CA . VAL A 1 642 ? -13.339 -14.317 -21.547 1.00 85.38 642 VAL A CA 1
ATOM 4990 C C . VAL A 1 642 ? -12.864 -15.705 -21.929 1.00 85.38 642 VAL A C 1
ATOM 4992 O O . VAL A 1 642 ? -13.637 -16.469 -22.503 1.00 85.38 642 VAL A O 1
ATOM 4995 N N . SER A 1 643 ? -11.638 -16.034 -21.543 1.00 84.69 643 SER A N 1
ATOM 4996 C CA . SER A 1 643 ? -10.964 -17.300 -21.821 1.00 84.69 643 SER A CA 1
ATOM 4997 C C . SER A 1 643 ? -10.500 -17.963 -20.517 1.00 84.69 643 SER A C 1
ATOM 4999 O O . SER A 1 643 ? -10.223 -17.261 -19.544 1.00 84.69 643 SER A O 1
ATOM 5001 N N . PRO A 1 644 ? -10.346 -19.301 -20.459 1.00 86.19 644 PRO A N 1
ATOM 5002 C CA . PRO A 1 644 ? -9.649 -19.956 -19.350 1.00 86.19 644 PRO A CA 1
ATOM 5003 C C . PRO A 1 644 ? -8.255 -19.382 -19.061 1.00 86.19 644 PRO A C 1
ATOM 5005 O O . PRO A 1 644 ? -7.842 -19.370 -17.909 1.00 86.19 644 PRO A O 1
ATOM 5008 N N . SER A 1 645 ? -7.561 -18.862 -20.080 1.00 87.31 645 SER A N 1
ATOM 5009 C CA . SER A 1 645 ? -6.255 -18.202 -19.937 1.00 87.31 645 SER A CA 1
ATOM 5010 C C . SER A 1 645 ? -6.304 -16.865 -19.186 1.00 87.31 645 SER A C 1
ATOM 5012 O O . SER A 1 645 ? -5.256 -16.321 -18.858 1.00 87.31 645 SER A O 1
ATOM 5014 N N . ASP A 1 646 ? -7.495 -16.323 -18.907 1.00 92.19 646 ASP A N 1
ATOM 5015 C CA . ASP A 1 646 ? -7.645 -15.137 -18.057 1.00 92.19 646 ASP A CA 1
ATOM 5016 C C . ASP A 1 646 ? -7.427 -15.454 -16.571 1.00 92.19 646 ASP A C 1
ATOM 5018 O O . ASP A 1 646 ? -7.326 -14.528 -15.769 1.00 92.19 646 ASP A O 1
ATOM 5022 N N . VAL A 1 647 ? -7.383 -16.738 -16.195 1.00 94.19 647 VAL A N 1
ATOM 5023 C CA . VAL A 1 647 ? -7.148 -17.194 -14.825 1.00 94.19 647 VAL A CA 1
ATOM 5024 C C . VAL A 1 647 ? -5.884 -18.044 -14.775 1.00 94.19 647 VAL A C 1
ATOM 5026 O O . VAL A 1 647 ? -5.802 -19.098 -15.402 1.00 94.19 647 VAL A O 1
ATOM 5029 N N . GLU A 1 648 ? -4.913 -17.614 -13.977 1.00 92.69 648 GLU A N 1
ATOM 5030 C CA . GLU A 1 648 ? -3.687 -18.378 -13.758 1.00 92.69 648 GLU A CA 1
ATOM 5031 C C . GLU A 1 648 ? -3.901 -19.551 -12.799 1.00 92.69 648 GLU A C 1
ATOM 5033 O O . GLU A 1 648 ? -4.790 -19.534 -11.943 1.00 92.69 648 GLU A O 1
ATOM 5038 N N . PHE A 1 649 ? -3.002 -20.533 -12.884 1.00 91.38 649 PHE A N 1
ATOM 5039 C CA . PHE A 1 649 ? -2.879 -21.630 -11.920 1.00 91.38 649 PHE A CA 1
ATOM 5040 C C . PHE A 1 649 ? -4.108 -22.546 -11.829 1.00 91.38 649 PHE A C 1
ATOM 5042 O O . PHE A 1 649 ? -4.326 -23.207 -10.808 1.00 91.38 649 PHE A O 1
ATOM 5049 N N . LEU A 1 650 ? -4.912 -22.630 -12.896 1.00 91.00 650 LEU A N 1
ATOM 5050 C CA . LEU A 1 650 ? -6.049 -23.554 -12.970 1.00 91.00 650 LEU A CA 1
ATOM 5051 C C . LEU A 1 650 ? -5.620 -25.008 -12.717 1.00 91.00 650 LEU A C 1
ATOM 5053 O O . LEU A 1 650 ? -6.354 -25.759 -12.071 1.00 91.00 650 LEU A O 1
ATOM 5057 N N . GLU A 1 651 ? -4.407 -25.390 -13.128 1.00 88.75 651 GLU A N 1
ATOM 5058 C CA . GLU A 1 651 ? -3.861 -26.732 -12.919 1.00 88.75 651 GLU A CA 1
ATOM 5059 C C . GLU A 1 651 ? -3.784 -27.164 -11.444 1.00 88.75 651 GLU A C 1
ATOM 5061 O O . GLU A 1 651 ? -3.754 -28.363 -11.150 1.00 88.75 651 GLU A O 1
ATOM 5066 N N . GLU A 1 652 ? -3.794 -26.217 -10.499 1.00 90.25 652 GLU A N 1
ATOM 5067 C CA . GLU A 1 652 ? -3.758 -26.512 -9.065 1.00 90.25 652 GLU A CA 1
ATOM 5068 C C . GLU A 1 652 ? -5.017 -27.220 -8.554 1.00 90.25 652 GLU A C 1
ATOM 5070 O O . GLU A 1 652 ? -4.945 -27.952 -7.565 1.00 90.25 652 GLU A O 1
ATOM 5075 N N . VAL A 1 653 ? -6.166 -27.000 -9.201 1.00 90.06 653 VAL A N 1
ATOM 5076 C CA . VAL A 1 653 ? -7.466 -27.551 -8.770 1.00 90.06 653 VAL A CA 1
ATOM 5077 C C . VAL A 1 653 ? -8.010 -28.615 -9.720 1.00 90.06 653 VAL A C 1
ATOM 5079 O O . VAL A 1 653 ? -8.892 -29.381 -9.338 1.00 90.06 653 VAL A O 1
ATOM 5082 N N . THR A 1 654 ? -7.479 -28.713 -10.940 1.00 82.56 654 THR A N 1
ATOM 5083 C CA . THR A 1 654 ? -7.946 -29.676 -11.952 1.00 82.56 654 THR A CA 1
ATOM 5084 C C . THR A 1 654 ? -7.272 -31.050 -11.842 1.00 82.56 654 THR A C 1
ATOM 5086 O O . THR A 1 654 ? -7.792 -32.037 -12.363 1.00 82.56 654 THR A O 1
ATOM 5089 N N . GLY A 1 655 ? -6.123 -31.142 -11.160 1.00 73.88 655 GLY A N 1
ATOM 5090 C CA . GLY A 1 655 ? -5.344 -32.377 -11.021 1.00 73.88 655 GLY A CA 1
ATOM 5091 C C . GLY A 1 655 ? -4.562 -32.773 -12.286 1.00 73.88 655 GLY A C 1
ATOM 5092 O O . GLY A 1 655 ? -4.685 -32.169 -13.348 1.00 73.88 655 GLY A O 1
ATOM 5093 N N . GLY A 1 656 ? -3.730 -33.819 -12.182 1.00 74.25 656 GLY A N 1
ATOM 5094 C CA . GLY A 1 656 ? -2.745 -34.189 -13.216 1.00 74.25 656 GLY A CA 1
ATOM 5095 C C . GLY A 1 656 ? -3.291 -34.807 -14.513 1.00 74.25 656 GLY A C 1
ATOM 5096 O O . GLY A 1 656 ? -2.501 -35.107 -15.403 1.00 74.25 656 GLY A O 1
ATOM 5097 N N . SER A 1 657 ? -4.603 -35.026 -14.624 1.00 76.81 657 SER A N 1
ATOM 5098 C CA . SER A 1 657 ? -5.264 -35.587 -15.815 1.00 76.81 657 SER A CA 1
ATOM 5099 C C . SER A 1 657 ? -6.030 -34.547 -16.637 1.00 76.81 657 SER A C 1
ATOM 5101 O O . SER A 1 657 ? -6.789 -34.921 -17.528 1.00 76.81 657 SER A O 1
ATOM 5103 N N . TRP A 1 658 ? -5.895 -33.260 -16.311 1.00 84.12 658 TRP A N 1
ATOM 5104 C CA . TRP A 1 658 ? -6.582 -32.190 -17.024 1.00 84.12 658 TRP A CA 1
ATOM 5105 C C . TRP A 1 658 ? -6.006 -31.989 -18.429 1.00 84.12 658 TRP A C 1
ATOM 5107 O O . TRP A 1 658 ? -4.797 -31.866 -18.611 1.00 84.12 658 TRP A O 1
ATOM 5117 N N . THR A 1 659 ? -6.891 -31.968 -19.420 1.00 80.56 659 THR A N 1
ATOM 5118 C CA . THR A 1 659 ? -6.588 -31.860 -20.856 1.00 80.56 659 THR A CA 1
ATOM 5119 C C . THR A 1 659 ? -6.674 -30.427 -21.389 1.00 80.56 659 THR A C 1
ATOM 5121 O O . THR A 1 659 ? -6.494 -30.220 -22.585 1.00 80.56 659 THR A O 1
ATOM 5124 N N . GLY A 1 660 ? -6.947 -29.442 -20.525 1.00 79.56 660 GLY A N 1
ATOM 5125 C CA . GLY A 1 660 ? -7.215 -28.050 -20.912 1.00 79.56 660 GLY A CA 1
ATOM 5126 C C . GLY A 1 660 ? -8.704 -27.727 -21.087 1.00 79.56 660 GLY A C 1
ATOM 5127 O O . GLY A 1 660 ? -9.061 -26.563 -21.253 1.00 79.56 660 GLY A O 1
ATOM 5128 N N . ASP A 1 661 ? -9.582 -28.732 -21.010 1.00 81.44 661 ASP A N 1
ATOM 5129 C CA . ASP A 1 661 ? -11.028 -28.543 -21.133 1.00 81.44 661 ASP A CA 1
ATOM 5130 C C . ASP A 1 661 ? -11.587 -27.768 -19.929 1.00 81.44 661 ASP A C 1
ATOM 5132 O O . ASP A 1 661 ? -11.419 -28.177 -18.778 1.00 81.44 661 ASP A O 1
ATOM 5136 N N . CYS A 1 662 ? -12.290 -26.668 -20.196 1.00 85.69 662 CYS A N 1
ATOM 5137 C CA . CYS A 1 662 ? -12.918 -25.819 -19.182 1.00 85.69 662 CYS A CA 1
ATOM 5138 C C . CY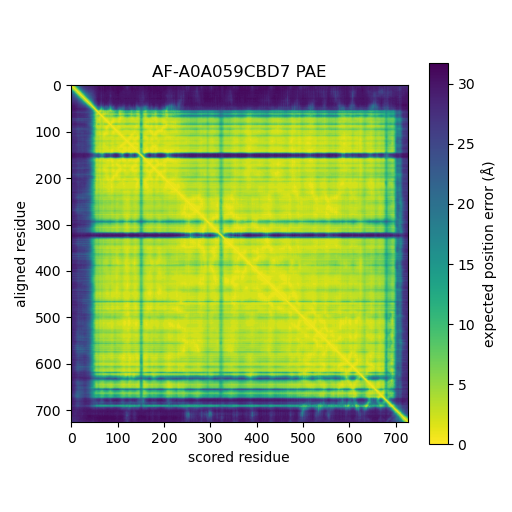S A 1 662 ? -14.417 -25.655 -19.433 1.00 85.69 662 CYS A C 1
ATOM 5140 O O . CYS A 1 662 ? -14.922 -25.945 -20.510 1.00 85.69 662 CYS A O 1
ATOM 5142 N N . ALA A 1 663 ? -15.148 -25.148 -18.446 1.00 87.19 663 ALA A N 1
ATOM 5143 C CA . ALA A 1 663 ? -16.479 -24.594 -18.653 1.00 87.19 663 ALA A CA 1
ATOM 5144 C C . ALA A 1 663 ? -16.580 -23.277 -17.882 1.00 87.19 663 ALA A C 1
ATOM 5146 O O . ALA A 1 663 ? -16.141 -23.190 -16.737 1.00 87.19 663 ALA A O 1
ATOM 5147 N N . ILE A 1 664 ? -17.143 -22.251 -18.513 1.00 87.44 664 ILE A N 1
ATOM 5148 C CA . ILE A 1 664 ? -17.289 -20.916 -17.939 1.00 87.44 664 ILE A CA 1
ATOM 5149 C C . ILE A 1 664 ? -18.742 -20.746 -17.508 1.00 87.44 664 ILE A C 1
ATOM 5151 O O . ILE A 1 664 ? -19.658 -20.870 -18.322 1.00 87.44 664 ILE A O 1
ATOM 5155 N N . PHE A 1 665 ? -18.950 -20.456 -16.226 1.00 88.38 665 PHE A N 1
ATOM 5156 C CA . PHE A 1 665 ? -20.260 -20.139 -15.668 1.00 88.38 665 PHE A CA 1
ATOM 5157 C C . PHE A 1 665 ? -20.364 -18.642 -15.365 1.00 88.38 665 PHE A C 1
ATOM 5159 O O . PHE A 1 665 ? -19.593 -18.109 -14.568 1.00 88.38 665 PHE A O 1
ATOM 5166 N N . SER A 1 666 ? -21.344 -17.962 -15.962 1.00 86.50 666 SER A N 1
ATOM 5167 C CA . SER A 1 666 ? -21.654 -16.571 -15.632 1.00 86.50 666 SER A CA 1
ATOM 5168 C C . SER A 1 666 ? -22.737 -16.503 -14.563 1.00 86.50 666 SER A C 1
ATOM 5170 O O . SER A 1 666 ? -23.900 -16.814 -14.819 1.00 86.50 666 SER A O 1
ATOM 5172 N N . PHE A 1 667 ? -22.374 -16.013 -13.376 1.00 82.38 667 PHE A N 1
ATOM 5173 C CA . PHE A 1 667 ? -23.315 -15.849 -12.266 1.00 82.38 667 PHE A CA 1
ATOM 5174 C C . PHE A 1 667 ? -24.502 -14.938 -12.620 1.00 82.38 667 PHE A C 1
ATOM 5176 O O . PHE A 1 667 ? -25.641 -15.241 -12.275 1.00 82.38 667 PHE A O 1
ATOM 5183 N N . LYS A 1 668 ? -24.253 -13.839 -13.344 1.00 77.69 668 LYS A N 1
ATOM 5184 C CA . LYS A 1 668 ? -25.282 -12.835 -13.657 1.00 77.69 668 LYS A CA 1
ATOM 5185 C C . LYS A 1 668 ? -26.304 -13.325 -14.685 1.00 77.69 668 LYS A C 1
ATOM 5187 O O . LYS A 1 668 ? -27.475 -12.976 -14.575 1.00 77.69 668 LYS A O 1
ATOM 5192 N N . THR A 1 669 ? -25.876 -14.097 -15.686 1.00 79.44 669 THR A N 1
ATOM 5193 C CA . THR A 1 669 ? -26.775 -14.603 -16.741 1.00 79.44 669 THR A CA 1
ATOM 5194 C C . THR A 1 669 ? -27.272 -16.023 -16.473 1.00 79.44 669 THR A C 1
ATOM 5196 O O . THR A 1 669 ? -28.209 -16.468 -17.131 1.00 79.44 669 THR A O 1
ATOM 5199 N N . GLY A 1 670 ? -26.658 -16.747 -15.530 1.00 82.62 670 GLY A N 1
ATOM 5200 C CA . GLY A 1 670 ? -26.932 -18.163 -15.281 1.00 82.62 670 GLY A CA 1
ATOM 5201 C C . GLY A 1 670 ? -26.499 -19.077 -16.432 1.00 82.62 670 GLY A C 1
ATOM 5202 O O . GLY A 1 670 ? -26.952 -20.218 -16.506 1.00 82.62 670 GLY A O 1
ATOM 5203 N N . MET A 1 671 ? -25.662 -18.584 -17.350 1.00 80.38 671 MET A N 1
ATOM 5204 C CA . MET A 1 671 ? -25.213 -19.336 -18.520 1.00 80.38 671 MET A CA 1
ATOM 5205 C C . MET A 1 671 ? -23.958 -20.146 -18.209 1.00 80.38 671 MET A C 1
ATOM 5207 O O . MET A 1 671 ? -23.014 -19.635 -17.607 1.00 80.38 671 MET A O 1
ATOM 5211 N N . LEU A 1 672 ? -23.948 -21.395 -18.674 1.00 83.19 672 LEU A N 1
ATOM 5212 C CA . LEU A 1 672 ? -22.776 -22.262 -18.711 1.00 83.19 672 LEU A CA 1
ATOM 5213 C C . LEU A 1 672 ? -22.347 -22.438 -20.166 1.00 83.19 672 LEU A C 1
ATOM 5215 O O . LEU A 1 672 ? -23.163 -22.809 -21.012 1.00 83.19 672 LEU A O 1
ATOM 5219 N N . CYS A 1 673 ? -21.075 -22.192 -20.452 1.00 77.00 673 CYS A N 1
ATOM 5220 C CA . CYS A 1 673 ? -20.518 -22.311 -21.792 1.00 77.00 673 CYS A CA 1
ATOM 5221 C C . CYS A 1 673 ? -19.266 -23.185 -21.759 1.00 77.00 673 CYS A C 1
ATOM 5223 O O . CYS A 1 673 ? -18.395 -23.000 -20.912 1.00 77.00 673 CYS A O 1
ATOM 5225 N N . THR A 1 674 ? -19.179 -24.143 -22.675 1.00 71.25 674 THR A N 1
ATOM 5226 C CA . THR A 1 674 ? -17.978 -24.956 -22.893 1.00 71.25 674 THR A CA 1
ATOM 5227 C C . THR A 1 674 ? -17.208 -24.385 -24.088 1.00 71.25 674 THR A C 1
ATOM 5229 O O . THR A 1 674 ? -17.832 -24.205 -25.139 1.00 71.25 674 THR A O 1
ATOM 5232 N N . PRO A 1 675 ? -15.897 -24.117 -23.975 1.00 61.19 675 PRO A N 1
ATOM 5233 C CA . PRO A 1 675 ? -15.045 -23.769 -25.104 1.00 61.19 675 PRO A CA 1
ATOM 5234 C C . PRO A 1 675 ? -15.169 -24.806 -26.213 1.00 61.19 675 PRO A C 1
ATOM 5236 O O . PRO A 1 675 ? -15.118 -26.009 -25.954 1.00 61.19 675 PRO A O 1
ATOM 5239 N N . ILE A 1 676 ? -15.352 -24.353 -27.453 1.00 53.47 676 ILE A N 1
ATOM 5240 C CA . ILE A 1 676 ? -15.300 -25.244 -28.612 1.00 53.47 676 ILE A CA 1
ATOM 5241 C C . ILE A 1 676 ? -13.822 -25.512 -28.900 1.00 53.47 676 ILE A C 1
ATOM 5243 O O . ILE A 1 676 ? -13.088 -24.612 -29.293 1.00 53.47 676 ILE A O 1
ATOM 5247 N N . VAL A 1 677 ? -13.388 -26.759 -28.717 1.00 47.59 677 VAL A N 1
ATOM 5248 C CA . VAL A 1 677 ? -12.032 -27.205 -29.056 1.00 47.59 677 VAL A CA 1
ATOM 5249 C C . VAL A 1 677 ? -11.929 -27.354 -30.576 1.00 47.59 677 VAL A C 1
ATOM 5251 O O . VAL A 1 677 ? -12.261 -28.403 -31.128 1.00 47.59 677 VAL A O 1
ATOM 5254 N N . SER A 1 678 ? -11.472 -26.318 -31.283 1.00 39.50 678 SER A N 1
ATOM 5255 C CA . SER A 1 678 ? -11.056 -26.442 -32.686 1.00 39.50 678 SER A CA 1
ATOM 5256 C C . SER A 1 678 ? -9.545 -26.278 -32.825 1.00 39.50 678 SER A C 1
ATOM 5258 O O . SER A 1 678 ? -9.058 -25.238 -33.239 1.00 39.50 678 SER A O 1
ATOM 5260 N N . GLY A 1 679 ? -8.806 -27.335 -32.481 1.00 40.62 679 GLY A N 1
ATOM 5261 C CA . GLY A 1 679 ? -7.529 -27.697 -33.107 1.00 40.62 679 GLY A CA 1
ATOM 5262 C C . GLY A 1 679 ? -6.489 -26.598 -33.362 1.00 40.62 679 GLY A C 1
ATOM 5263 O O . GLY A 1 679 ? -5.921 -26.605 -34.448 1.00 40.62 679 GLY A O 1
ATOM 5264 N N . ARG A 1 680 ? -6.254 -25.696 -32.401 1.00 38.66 680 ARG A N 1
ATOM 5265 C CA . ARG A 1 680 ? -5.009 -24.967 -32.061 1.00 38.66 680 ARG A CA 1
ATOM 5266 C C . ARG A 1 680 ? -5.431 -23.766 -31.205 1.00 38.66 680 ARG A C 1
ATOM 5268 O O . ARG A 1 680 ? -6.185 -22.930 -31.676 1.00 38.66 680 ARG A O 1
ATOM 5275 N N . VAL A 1 681 ? -4.940 -23.732 -29.964 1.00 38.47 681 VAL A N 1
ATOM 5276 C CA . VAL A 1 681 ? -5.251 -22.759 -28.898 1.00 38.47 681 VAL A CA 1
ATOM 5277 C C . VAL A 1 681 ? -6.691 -22.853 -28.363 1.00 38.47 681 VAL A C 1
ATOM 5279 O O . VAL A 1 681 ? -7.677 -22.822 -29.094 1.00 38.47 681 VAL A O 1
ATOM 5282 N N . ASN A 1 682 ? -6.801 -23.023 -27.044 1.00 39.12 682 ASN A N 1
ATOM 5283 C CA . ASN A 1 682 ? -8.049 -23.126 -26.286 1.00 39.12 682 ASN A CA 1
ATOM 5284 C C . ASN A 1 682 ? -8.743 -21.755 -26.164 1.00 39.12 682 ASN A C 1
ATOM 5286 O O . ASN A 1 682 ? -8.937 -21.254 -25.059 1.00 39.12 682 ASN A O 1
ATOM 5290 N N . GLU A 1 683 ? -9.104 -21.121 -27.278 1.00 39.25 683 GLU A N 1
ATOM 5291 C CA . GLU A 1 683 ? -9.817 -19.845 -27.244 1.00 39.25 683 GLU A CA 1
ATOM 5292 C C . GLU A 1 683 ? -11.329 -20.071 -27.148 1.00 39.25 683 GLU A C 1
ATOM 5294 O O . GLU A 1 683 ? -12.024 -20.359 -28.122 1.00 39.25 683 GLU A O 1
ATOM 5299 N N . CYS A 1 684 ? -11.865 -19.923 -25.937 1.00 39.38 684 CYS A N 1
ATOM 5300 C CA . CYS A 1 684 ? -13.288 -19.680 -25.763 1.00 39.38 684 CYS A CA 1
ATOM 5301 C C . CYS A 1 684 ? -13.531 -18.186 -25.967 1.00 39.38 684 CYS A C 1
ATOM 5303 O O . CYS A 1 684 ? -13.242 -17.394 -25.080 1.00 39.38 684 CYS A O 1
ATOM 5305 N N . HIS A 1 685 ? -14.086 -17.778 -27.103 1.00 43.28 685 HIS A N 1
ATOM 5306 C CA . HIS A 1 685 ? -14.596 -16.414 -27.242 1.00 43.28 685 HIS A CA 1
ATOM 5307 C C . HIS A 1 685 ? -16.047 -16.391 -26.784 1.00 43.28 685 HIS A C 1
ATOM 5309 O O . HIS A 1 685 ? -16.967 -16.667 -27.551 1.00 43.28 685 HIS A O 1
ATOM 5315 N N . LEU A 1 686 ? -16.276 -16.077 -25.509 1.00 44.19 686 LEU A N 1
ATOM 5316 C CA . LEU A 1 686 ? -17.584 -15.568 -25.104 1.00 44.19 686 LEU A CA 1
ATOM 5317 C C . LEU A 1 686 ? -17.681 -14.109 -25.540 1.00 44.19 686 LEU A C 1
ATOM 5319 O O . LEU A 1 686 ? -17.383 -13.196 -24.774 1.00 44.19 686 LEU A O 1
ATOM 5323 N N . GLU A 1 687 ? -18.074 -13.891 -26.793 1.00 39.06 687 GLU A N 1
ATOM 5324 C CA . GLU A 1 687 ? -18.476 -12.562 -27.237 1.00 39.06 687 GLU A CA 1
ATOM 5325 C C . GLU A 1 687 ? -19.711 -12.113 -26.441 1.00 39.06 687 GLU A C 1
ATOM 5327 O O . GLU A 1 687 ? -20.705 -12.834 -26.333 1.00 39.06 687 GLU A O 1
ATOM 5332 N N . GLY A 1 688 ? -19.665 -10.896 -25.895 1.00 45.25 688 GLY A N 1
ATOM 5333 C CA . GLY A 1 688 ? -20.864 -10.235 -25.379 1.00 45.25 688 GLY A CA 1
ATOM 5334 C C . GLY A 1 688 ? -21.045 -10.215 -23.862 1.00 45.25 688 GLY A C 1
ATOM 5335 O O . GLY A 1 688 ? -22.181 -10.037 -23.411 1.00 45.25 688 GLY A O 1
ATOM 5336 N N . PHE A 1 689 ? -19.976 -10.300 -23.055 1.00 50.22 689 PHE A N 1
ATOM 5337 C CA . PHE A 1 689 ? -20.055 -9.832 -21.664 1.00 50.22 689 PHE A CA 1
ATOM 5338 C C . PHE A 1 689 ? -20.202 -8.320 -21.630 1.00 50.22 689 PHE A C 1
ATOM 5340 O O . PHE A 1 689 ? -19.235 -7.569 -21.562 1.00 50.22 689 PHE A O 1
ATOM 5347 N N . ARG A 1 690 ? -21.452 -7.885 -21.688 1.00 52.62 690 ARG A N 1
ATOM 5348 C CA . ARG A 1 690 ? -21.811 -6.485 -21.628 1.00 52.62 690 ARG A CA 1
ATOM 5349 C C . ARG A 1 690 ? -21.792 -5.999 -20.188 1.00 52.62 690 ARG A C 1
ATOM 5351 O O . ARG A 1 690 ? -22.664 -6.344 -19.384 1.00 52.62 690 ARG A O 1
ATOM 5358 N N . VAL A 1 691 ? -20.782 -5.203 -19.861 1.00 55.94 691 VAL A N 1
ATOM 5359 C CA . VAL A 1 691 ? -20.648 -4.610 -18.533 1.00 55.94 691 VAL A CA 1
ATOM 5360 C C . VAL A 1 691 ? -21.008 -3.141 -18.622 1.00 55.94 691 VAL A C 1
ATOM 5362 O O . VAL A 1 691 ? -20.337 -2.344 -19.286 1.00 55.94 691 VAL A O 1
ATOM 5365 N N . ARG A 1 692 ? -22.103 -2.789 -17.946 1.00 56.25 692 ARG A N 1
ATOM 5366 C CA . ARG A 1 692 ? -22.503 -1.396 -17.802 1.00 56.25 692 ARG A CA 1
ATOM 5367 C C . ARG A 1 692 ? -21.511 -0.673 -16.914 1.00 56.25 692 ARG A C 1
ATOM 5369 O O . ARG A 1 692 ? -21.081 -1.204 -15.891 1.00 56.25 692 ARG A O 1
ATOM 5376 N N . ARG A 1 693 ? -21.194 0.544 -17.318 1.00 66.31 693 ARG A N 1
ATOM 5377 C CA . ARG A 1 693 ? -20.445 1.493 -16.513 1.00 66.31 693 ARG A CA 1
ATOM 5378 C C . ARG A 1 693 ? -21.186 1.738 -15.198 1.00 66.31 693 ARG A C 1
ATOM 5380 O O . ARG A 1 693 ? -22.417 1.802 -15.182 1.00 66.31 693 ARG A O 1
ATOM 5387 N N . VAL A 1 694 ? -20.443 1.892 -14.105 1.00 62.59 694 VAL A N 1
ATOM 5388 C CA . VAL A 1 694 ? -21.005 2.456 -12.872 1.00 62.59 694 VAL A CA 1
ATOM 5389 C C . VAL A 1 694 ? -21.415 3.890 -13.213 1.00 62.59 694 VAL A C 1
ATOM 5391 O O . VAL A 1 694 ? -20.570 4.667 -13.653 1.00 62.59 694 VAL A O 1
ATOM 5394 N N . ASN A 1 695 ? -22.721 4.185 -13.166 1.00 51.34 695 ASN A N 1
ATOM 5395 C CA . ASN A 1 695 ? -23.312 5.393 -13.756 1.00 51.34 695 ASN A CA 1
ATOM 5396 C C . ASN A 1 695 ? -22.521 6.665 -13.414 1.00 51.34 695 ASN A C 1
ATOM 5398 O O . ASN A 1 695 ? -22.057 6.832 -12.290 1.00 51.34 695 ASN A O 1
ATOM 5402 N N . HIS A 1 696 ? -22.443 7.596 -14.370 1.00 46.78 696 HIS A N 1
ATOM 5403 C CA . HIS A 1 696 ? -22.084 8.980 -14.078 1.00 46.78 696 HIS A CA 1
ATOM 5404 C C . HIS A 1 696 ? -23.147 9.512 -13.109 1.00 46.78 696 HIS A C 1
ATOM 5406 O O . HIS A 1 696 ? -24.312 9.666 -13.476 1.00 46.78 696 HIS A O 1
ATOM 5412 N N . PHE A 1 697 ? -22.770 9.632 -11.841 1.00 44.25 697 PHE A N 1
ATOM 5413 C CA . PHE A 1 697 ? -23.680 9.890 -10.737 1.00 44.25 697 PHE A CA 1
ATOM 5414 C C . PHE A 1 697 ? -24.352 11.245 -10.973 1.00 44.25 697 PHE A C 1
ATOM 5416 O O . PHE A 1 697 ? -23.718 12.296 -10.886 1.00 44.25 697 PHE A O 1
ATOM 5423 N N . SER A 1 698 ? -25.635 11.235 -11.338 1.00 32.44 698 SER A N 1
ATOM 5424 C CA . SER A 1 698 ? -26.414 12.460 -11.457 1.00 32.44 698 SER A CA 1
ATOM 5425 C C . SER A 1 698 ? -26.672 12.990 -10.052 1.00 32.44 698 SER A C 1
ATOM 5427 O O . SER A 1 698 ? -27.641 12.601 -9.400 1.00 32.44 698 SER A O 1
ATOM 5429 N N . TYR A 1 699 ? -25.796 13.872 -9.581 1.00 32.69 699 TYR A N 1
ATOM 5430 C CA . TYR A 1 699 ? -26.002 14.629 -8.355 1.00 32.69 699 TYR A CA 1
ATOM 5431 C C . TYR A 1 699 ? -27.108 15.669 -8.604 1.00 32.69 699 TYR A C 1
ATOM 5433 O O . TYR A 1 699 ? -26.849 16.824 -8.934 1.00 32.69 699 TYR A O 1
ATOM 5441 N N . GLN A 1 700 ? -28.376 15.262 -8.519 1.00 28.56 700 GLN A N 1
ATOM 5442 C CA . GLN A 1 700 ? -29.482 16.208 -8.371 1.00 28.56 700 GLN A CA 1
ATOM 5443 C C . GLN A 1 700 ? -29.699 16.469 -6.880 1.00 28.56 700 GLN A C 1
ATOM 5445 O O . GLN A 1 700 ? -30.513 15.814 -6.237 1.00 28.56 700 GLN A O 1
ATOM 5450 N N . GLY A 1 701 ? -28.964 17.439 -6.333 1.00 30.22 701 GLY A N 1
ATOM 5451 C CA . GLY A 1 701 ? -29.220 17.949 -4.988 1.00 30.22 701 GLY A CA 1
ATOM 5452 C C . GLY A 1 701 ? -28.072 18.762 -4.400 1.00 30.22 701 GLY A C 1
ATOM 5453 O O . GLY A 1 701 ? -27.190 18.190 -3.789 1.00 30.22 701 GLY A O 1
ATOM 5454 N N . ALA A 1 702 ? -28.169 20.089 -4.522 1.00 27.45 702 ALA A N 1
ATOM 5455 C CA . ALA A 1 702 ? -27.339 21.125 -3.892 1.00 27.45 702 ALA A CA 1
ATOM 5456 C C . ALA A 1 702 ? -25.898 21.282 -4.421 1.00 27.45 702 ALA A C 1
ATOM 5458 O O . ALA A 1 702 ? -24.967 20.588 -4.031 1.00 27.45 702 ALA A O 1
ATOM 5459 N N . GLN A 1 703 ? -25.721 22.301 -5.268 1.00 27.44 703 GLN A N 1
ATOM 5460 C CA . GLN A 1 703 ? -24.445 22.996 -5.395 1.00 27.44 703 GLN A CA 1
ATOM 5461 C C . GLN A 1 703 ? -24.099 23.647 -4.048 1.00 27.44 703 GLN A C 1
ATOM 5463 O O . GLN A 1 703 ? -24.795 24.560 -3.605 1.00 27.44 703 GLN A O 1
ATOM 5468 N N . SER A 1 704 ? -23.000 23.220 -3.441 1.00 26.22 704 SER A N 1
ATOM 5469 C CA . SER A 1 704 ? -22.116 24.101 -2.682 1.00 26.22 704 SER A CA 1
ATOM 5470 C C . SER A 1 704 ? -20.684 23.691 -2.992 1.00 26.22 704 SER A C 1
ATOM 5472 O O . SER A 1 704 ? -20.360 22.505 -3.004 1.00 26.22 704 SER A O 1
ATOM 5474 N N . GLU A 1 705 ? -19.881 24.688 -3.338 1.00 27.67 705 GLU A N 1
ATOM 5475 C CA . GLU A 1 705 ? -18.482 24.589 -3.737 1.00 27.67 705 GLU A CA 1
ATOM 5476 C C . GLU A 1 705 ? -17.617 23.908 -2.667 1.00 27.67 705 GLU A C 1
ATOM 5478 O O . GLU A 1 705 ? -17.999 23.811 -1.502 1.00 27.67 705 GLU A O 1
ATOM 5483 N N . GLY A 1 706 ? -16.465 23.401 -3.113 1.00 29.58 706 GLY A N 1
ATOM 5484 C CA . GLY A 1 706 ? -15.585 22.512 -2.366 1.00 29.58 706 GLY A CA 1
ATOM 5485 C C . GLY A 1 706 ? -15.270 22.958 -0.940 1.00 29.58 706 GLY A C 1
ATOM 5486 O O . GLY A 1 706 ? -14.798 24.064 -0.703 1.00 29.58 706 GLY A O 1
ATOM 5487 N N . ALA A 1 707 ? -15.499 22.032 -0.018 1.00 25.88 707 ALA A N 1
ATOM 5488 C CA . ALA A 1 707 ? -14.851 21.934 1.278 1.00 25.88 707 ALA A CA 1
ATOM 5489 C C . ALA A 1 707 ? -15.080 20.499 1.767 1.00 25.88 707 ALA A C 1
ATOM 5491 O O . ALA A 1 707 ? -16.225 20.053 1.885 1.00 25.88 707 ALA A O 1
ATOM 5492 N N . VAL A 1 708 ? -14.002 19.760 2.028 1.00 35.00 708 VAL A N 1
ATOM 5493 C CA . VAL A 1 708 ? -14.073 18.593 2.905 1.00 35.00 708 VAL A CA 1
ATOM 5494 C C . VAL A 1 708 ? -14.323 19.164 4.295 1.00 35.00 708 VAL A C 1
ATOM 5496 O O . VAL A 1 708 ? -13.463 19.832 4.855 1.00 35.00 708 VAL A O 1
ATOM 5499 N N . CYS A 1 709 ? -15.525 18.980 4.835 1.00 27.27 709 CYS A N 1
ATOM 5500 C CA . CYS A 1 709 ? -15.789 19.351 6.216 1.00 27.27 709 CYS A CA 1
ATOM 5501 C C . CYS A 1 709 ? -16.727 18.349 6.881 1.00 27.27 709 CYS A C 1
ATOM 5503 O O . CYS A 1 709 ? -17.854 18.101 6.443 1.00 27.27 709 CYS A O 1
ATOM 5505 N N . SER A 1 710 ? -16.216 17.800 7.979 1.00 33.41 710 SER A N 1
ATOM 5506 C CA . SER A 1 710 ? -16.987 17.399 9.144 1.00 33.41 710 SER A CA 1
ATOM 5507 C C . SER A 1 710 ? -18.098 18.406 9.420 1.00 33.41 710 SER A C 1
ATOM 5509 O O . SER A 1 710 ? -17.800 19.591 9.506 1.00 33.41 710 SER A O 1
ATOM 5511 N N . ASP A 1 711 ? -19.332 17.958 9.656 1.00 30.25 711 ASP A N 1
ATOM 5512 C CA . ASP A 1 711 ? -20.172 18.695 10.593 1.00 30.25 711 ASP A CA 1
ATOM 5513 C C . ASP A 1 711 ? -21.281 17.866 11.236 1.00 30.25 711 ASP A C 1
ATOM 5515 O O . ASP A 1 711 ? -21.913 16.980 10.650 1.00 30.25 711 ASP A O 1
ATOM 5519 N N . ARG A 1 712 ? -21.446 18.163 12.524 1.00 29.09 712 ARG A N 1
ATOM 5520 C CA . ARG A 1 712 ? -22.308 17.497 13.494 1.00 29.09 712 ARG A CA 1
ATOM 5521 C C . ARG A 1 712 ? -23.788 17.788 13.263 1.00 29.09 712 ARG A C 1
ATOM 5523 O O . ARG A 1 712 ? -24.212 18.873 12.885 1.00 29.09 712 ARG A O 1
ATOM 5530 N N . ILE A 1 713 ? -24.583 16.804 13.668 1.00 27.62 713 ILE A N 1
ATOM 5531 C CA . ILE A 1 713 ? -26.006 16.925 13.977 1.00 27.62 713 ILE A CA 1
ATOM 5532 C C . ILE A 1 713 ? -26.141 17.460 15.407 1.00 27.62 713 ILE A C 1
ATOM 5534 O O . ILE A 1 713 ? -25.748 16.764 16.343 1.00 27.62 713 ILE A O 1
ATOM 5538 N N . ASP A 1 714 ? -26.801 18.606 15.593 1.00 26.20 714 ASP A N 1
ATOM 5539 C CA . ASP A 1 714 ? -27.353 19.005 16.893 1.00 26.20 714 ASP A CA 1
ATOM 5540 C C . ASP A 1 714 ? -28.818 19.484 16.786 1.00 26.20 714 ASP A C 1
ATOM 5542 O O . ASP A 1 714 ? -29.105 20.607 16.397 1.00 26.20 714 ASP A O 1
ATOM 5546 N N . ARG A 1 715 ? -29.726 18.570 17.181 1.00 24.45 715 ARG A N 1
ATOM 5547 C CA . ARG A 1 715 ? -30.948 18.727 18.018 1.00 24.45 715 ARG A CA 1
ATOM 5548 C C . ARG A 1 715 ? -32.074 19.737 17.642 1.00 24.45 715 ARG A C 1
ATOM 5550 O O . ARG A 1 715 ? -31.922 20.611 16.808 1.00 24.45 715 ARG A O 1
ATOM 5557 N N . PRO A 1 716 ? -33.307 19.524 18.167 1.00 24.09 716 PRO A N 1
ATOM 555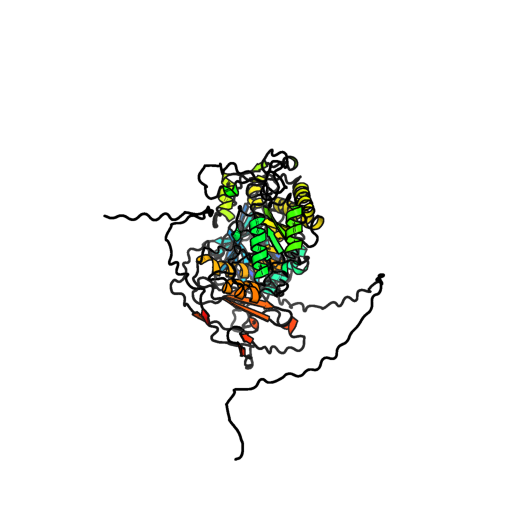8 C CA . PRO A 1 716 ? -34.534 19.595 17.375 1.00 24.09 716 PRO A CA 1
ATOM 5559 C C . PRO A 1 716 ? -35.178 20.985 17.351 1.00 24.09 716 PRO A C 1
ATOM 5561 O O . PRO A 1 716 ? -35.460 21.575 18.395 1.00 24.09 716 PRO A O 1
ATOM 5564 N N . VAL A 1 717 ? -35.531 21.454 16.155 1.00 22.53 717 VAL A N 1
ATOM 5565 C CA . VAL A 1 717 ? -36.384 22.634 15.983 1.00 22.53 717 VAL A CA 1
ATOM 5566 C C . VAL A 1 717 ? -37.838 22.246 16.273 1.00 22.53 717 VAL A C 1
ATOM 5568 O O . VAL A 1 717 ? -38.461 21.471 15.549 1.00 22.53 717 VAL A O 1
ATOM 5571 N N . GLN A 1 718 ? -38.382 22.790 17.363 1.00 21.42 718 GLN A N 1
ATOM 5572 C CA . GLN A 1 718 ? -39.819 22.821 17.628 1.00 21.42 718 GLN A CA 1
ATOM 5573 C C . GLN A 1 718 ? -40.521 23.663 16.554 1.00 21.42 718 GLN A C 1
ATOM 5575 O O . GLN A 1 718 ? -40.286 24.866 16.450 1.00 21.42 718 GLN A O 1
ATOM 5580 N N . PHE A 1 719 ? -41.437 23.059 15.797 1.00 21.62 719 PHE A N 1
ATOM 5581 C CA . PHE A 1 719 ? -42.344 23.798 14.920 1.00 21.62 719 PHE A CA 1
ATOM 5582 C C . PHE A 1 719 ? -43.369 24.581 15.757 1.00 21.62 719 PHE A C 1
ATOM 5584 O O . PHE A 1 719 ? -44.252 23.991 16.382 1.00 21.62 719 PHE A O 1
ATOM 5591 N N . ARG A 1 720 ? -43.294 25.917 15.733 1.00 21.33 720 ARG A N 1
ATOM 5592 C CA . ARG A 1 720 ? -44.430 26.799 16.044 1.00 21.33 720 ARG A CA 1
ATOM 5593 C C . ARG A 1 720 ? -44.944 27.412 14.749 1.00 21.33 720 ARG A C 1
ATOM 5595 O O . ARG A 1 720 ? -44.249 28.177 14.095 1.00 21.33 720 ARG A O 1
ATOM 5602 N N . TRP A 1 721 ? -46.182 27.075 14.411 1.00 21.78 721 TRP A N 1
ATOM 5603 C CA . TRP A 1 721 ? -46.950 27.745 13.372 1.00 21.78 721 TRP A CA 1
ATOM 5604 C C . TRP A 1 721 ? -47.482 29.081 13.901 1.00 21.78 721 TRP A C 1
ATOM 5606 O O . TRP A 1 721 ? -48.164 29.109 14.924 1.00 21.78 721 TRP A O 1
ATOM 5616 N N . SER A 1 722 ? -47.249 30.167 13.167 1.00 22.77 722 SER A N 1
ATOM 5617 C CA . SER A 1 722 ? -48.066 31.379 13.249 1.00 22.77 722 SER A CA 1
ATOM 5618 C C . SER A 1 722 ? -48.311 31.920 11.844 1.00 22.77 722 SER A C 1
ATOM 5620 O O . SER A 1 722 ? -47.385 32.338 11.154 1.00 22.77 722 SER A O 1
ATOM 5622 N N . HIS A 1 723 ? -49.574 31.862 11.427 1.00 22.09 723 HIS A N 1
ATOM 5623 C CA . HIS A 1 723 ? -50.112 32.578 10.275 1.00 22.09 723 HIS A CA 1
ATOM 5624 C C . HIS A 1 723 ? -50.051 34.090 10.516 1.00 22.09 723 HIS A C 1
ATOM 5626 O O . HIS A 1 723 ? -50.417 34.514 11.608 1.00 22.09 723 HIS A O 1
ATOM 5632 N N . SER A 1 724 ? -49.726 34.871 9.480 1.00 23.45 724 SER A N 1
ATOM 5633 C CA . SER A 1 724 ? -50.602 35.939 8.960 1.00 23.45 724 SER A CA 1
ATOM 5634 C C . SER A 1 724 ? -49.889 36.782 7.892 1.00 23.45 724 SER A C 1
ATOM 5636 O O . SER A 1 724 ? -48.945 37.500 8.201 1.00 23.45 724 SER A O 1
ATOM 5638 N N . SER A 1 725 ? -50.389 36.669 6.657 1.00 25.45 725 SER A N 1
ATOM 5639 C CA . SER A 1 725 ? -50.742 37.762 5.732 1.00 25.45 725 SER A CA 1
ATOM 5640 C C . SER A 1 725 ? -49.931 39.064 5.765 1.00 25.45 725 SER A C 1
ATOM 5642 O O . SER A 1 725 ? -50.101 39.861 6.684 1.00 25.45 725 SER A O 1
ATOM 5644 N N . SER A 1 726 ? -49.240 39.366 4.665 1.00 31.08 726 SER A N 1
ATOM 5645 C CA . SER A 1 726 ? -49.752 40.183 3.543 1.00 31.08 726 SER A CA 1
ATOM 5646 C C . SER A 1 726 ? -48.705 40.261 2.444 1.00 31.08 726 SER A C 1
ATOM 5648 O O . SER A 1 726 ? -47.539 40.519 2.820 1.00 31.08 726 SER A O 1
#

Nearest PDB structures (foldseek):
  7exr-assembly1_B  TM=9.430E-01  e=9.846E-77  Arabidopsis thaliana
  7exf-assembly1_B  TM=9.450E-01  e=3.568E-75  Arabidopsis thaliana
  7exh-assembly2_A  TM=9.462E-01  e=4.971E-75  Arabidopsis thaliana
  7exg-assembly1_B  TM=9.435E-01  e=7.867E-74  Arabidopsis thaliana
  7exf-assembly2_A  TM=9.480E-01  e=9.812E-74  Arabidopsis thaliana

Secondary structure (DSSP, 8-state):
------------PPPP-----------------------------PPPP----PPPEEETTEEEETTEEEEBS--TTEEEEE-SSSEEEEEEEEEEEESEEEEEEEE--S-EEEEEEEEETTEEEEEEESSGGGS-TTEEEEEEEE----SS----SPEEEEEEE-EETTEEEEEEE-TTSEEEEEEE-S-TT--EEEEEEEEEEEEES-HHHHHHHHHHHHHHHH-S---GGGSPPPGGGGBEEEESHHHHGGG--HHHHHHHHHHHHHTT---SEEEE-SS-EEEE-TTS-TTSPP-TTGGGG-EEEEEEE-GGGS--TTS--TTS-SSHHHHHHHHHHHH--SEEEEEEETTBSTTBBPTT-TTTGGG--EEE-----HHHHTS---HHHHHHHHH-EEEPPGGGHHHHHHHHHHHHHHTT--EEEEE-GGGHHHH-TTTTHHHHHHHHHHHHHHHHHHHH-SS--EEE-S--SHHHHTT-SS--EEE-SS---TT-TTHHHHHHHHHHHHHHHGGGTSEEE---B-SSSTTHHHHHHHHHHH-S-EEE-PPTT---HHHHHHHB-TTSBB---SS--EE-GGGTTS-TTTSSSPPEEEEEE-SSSEEEEEE--TTS-PPSS--PPP-TT--SEEEE---GGGSTTTHHHH-TT--S---EEETTTTEEE-----SSS-----TTEEEE--------S-------------------------

Foldseek 3Di:
DDDDDDDDDDDDDDDDDDDDDDDDDDDDDDDDDDDDDDDPDPPPDDDDPDPPWAWQDCDPQFGDTPNDGAFHNADPQWAWATDDRFKTFIKGFAPDKWQKDKAFGGWFAQWWKKFWAPQALLATFIWIDGFLQSFAQRTQKMKTWAFDDDPDDGPPATKMKIKGFADAPQWGWGWHGDPRRTIMIMIHFLAGVDIDRIGRRGIMMGIGRDLLVGLLVSVVVLCVVLVQADWLVPAFDFPLLFFEEAEQCVQQNLNDALVQVVLQQVLCLVLLQHGQEYEAEHNFADKDQPLDDPPDDDDPLSQLLIAGLALATDPRQDDDPPDDPPPHHHHLLRSLVCCCVPNVHPAYAYEAELLGHSQHHDDPRPRCCVQVFDWDAFADDPSNVSHDYDSSNVSCNVNTHRHGDLVCLLVVLLVSLQVCVVSVHQAYEYEPLSSQSRRCYVVRGSLVSSLSSLVSNQVSCVVRHDRLHYEYGSQPRSSNQSNHHHRAHYAQRPADDQVQQLCLLSLLNGSQASCSNSQRRHQHASYAAAQQHLCNLVVLLSQQFQLHRHYHNDHRPRHDSVSSCVAADSVRTGQGFDGGWHFFPVCSSDDLEAPLADWTWTWTHHLAAIDIDIGNNYDSHDDGPDPRHHPNPRDQKYKDFDFPSSYPPRCVRPDDPDPRWDWDADPVVRDIGTQDDDDDDRGDGPTDPIDGHSDNDPPPDDDDDDDPDDDDDDDDDDDDDDDDDD

Organism: Eucalyptus grandis (NCBI:txid71139)

Radius of gyration: 28.35 Å; Cα contacts (8 Å, |Δi|>4): 1591; chains: 1; bounding box: 112×83×80 Å

Mean predicted aligned error: 10.07 Å

pLDDT: mean 84.05, std 23.74, range [21.33, 98.81]

InterPro domains:
  IPR008811 Glycosyl hydrolases 36 [PF05691] (59-673)
  IPR008811 Glycosyl hydrolases 36 [PTHR31268] (57-673)
  IPR013785 Aldolase-type TIM barrel [G3DSA:3.20.20.70] (241-569)
  IPR017853 Glycoside hydrolase superfamily [SSF51445] (239-573)

Solvent-accessible surface area (backbone atoms only — not comparable to full-atom values): 39892 Å² total; per-residue (Å²): 137,84,89,88,86,88,87,82,91,82,84,86,83,86,86,85,88,87,77,93,78,83,86,84,84,83,89,79,92,81,87,90,79,92,74,90,77,82,84,78,81,79,78,80,79,74,82,74,81,81,77,91,46,47,47,56,40,84,53,97,39,21,40,22,49,71,90,38,75,62,23,38,74,30,46,90,50,50,38,77,45,70,74,49,48,32,24,26,24,37,21,38,57,52,97,54,72,36,27,58,51,76,42,70,57,15,33,30,69,89,38,44,25,28,33,38,21,38,47,32,79,37,27,48,36,72,43,59,39,38,38,14,52,54,38,54,58,40,17,50,34,39,37,37,53,47,68,79,87,62,100,69,78,75,65,88,68,51,34,32,40,41,41,34,41,32,70,41,89,50,27,43,33,26,33,25,32,37,96,81,21,29,33,29,42,36,37,36,12,49,13,85,88,47,57,43,38,63,38,61,50,25,24,41,36,37,55,34,72,44,70,64,60,40,48,49,54,50,51,58,50,46,29,68,75,68,65,43,27,35,43,30,91,80,34,61,76,38,72,65,50,46,27,23,30,36,36,38,36,82,42,40,37,60,68,46,39,67,68,59,52,52,47,30,55,47,41,32,41,75,60,49,44,27,42,25,29,36,35,49,33,57,45,51,62,23,63,48,41,91,74,63,55,91,92,56,82,89,56,89,48,37,72,25,39,22,14,27,40,37,88,48,70,22,69,73,42,34,53,70,96,86,67,91,63,98,80,61,41,67,34,56,34,58,42,45,52,47,51,28,71,75,62,60,36,78,38,38,27,36,48,38,28,66,50,57,21,76,7,6,28,38,65,79,28,85,77,44,39,89,36,53,34,44,81,40,57,51,48,78,51,73,55,50,70,74,36,47,84,50,63,59,58,56,25,24,42,74,61,25,27,11,43,59,32,78,93,32,43,49,57,52,38,37,55,37,42,46,49,40,41,74,29,63,40,46,33,35,34,37,30,59,48,43,54,44,48,26,60,10,55,95,54,70,9,21,41,50,38,35,40,53,52,41,51,27,48,49,51,28,37,63,74,54,31,92,44,54,32,44,38,40,24,39,38,66,36,68,58,45,57,56,31,33,52,54,62,28,30,32,49,33,45,68,83,76,51,87,89,42,72,38,46,59,38,52,49,58,52,23,27,25,53,40,21,62,62,49,28,47,39,19,43,34,26,72,58,54,45,48,51,58,47,99,59,17,69,65,54,49,53,46,46,51,36,26,28,25,50,48,34,29,24,47,39,64,81,48,68,30,54,76,61,43,57,75,55,28,39,78,88,7,36,40,76,59,26,74,38,51,16,23,55,17,74,86,38,59,67,50,56,32,32,44,69,49,66,46,60,39,37,33,17,24,34,50,94,74,46,69,42,77,40,80,40,39,27,45,48,50,39,62,70,79,95,57,90,68,70,46,43,88,83,40,58,63,57,43,58,51,71,54,42,72,80,43,32,78,74,53,65,79,59,60,47,98,80,61,85,81,85,62,71,51,71,40,83,91,78,70,46,76,45,65,56,69,85,68,96,71,74,85,64,28,72,47,78,67,53,67,35,60,40,76,68,85,77,80,82,84,74,79,95,72,80,93,71,94,69,90,81,82,90,78,84,84,85,79,89,78,89,77,91,80,90,133

Sequence (726 aa):
MVQAIAASCSPLSSLPLNARLSPFRCSHRRSWRPVEASRSTSTTTWKHSMFIGTRPVLKEGALSVDGKDVLTDVPENVVVTPLTNSSAFVGATSNVEGSRHVFTLGVIQDIRLLCLFRFKIWWMIPRVGVSGSDIPVETQMLLLEVREGSDLEPSDEPSYILFLPVLDGKFRSSLQGNMADELELCIES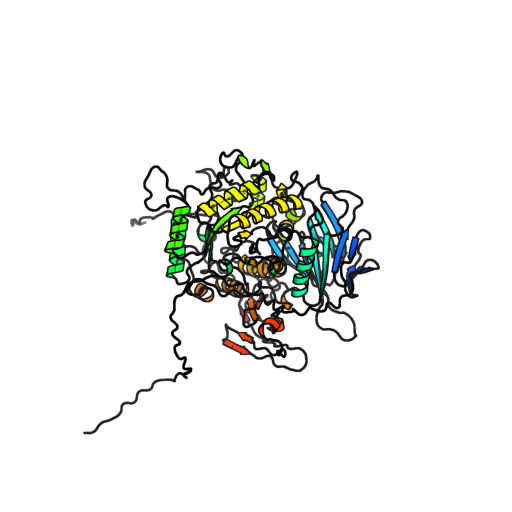GDPAIVTSESRKAVFVNYGENPFDLMKESMKFLEKELGTFAVRERKQMPAILDWFGWCTWDAFYQEVNPKGIRQGLKSLSDGGTPAKFIIIDDGWQDTSNEFQKEGEPFVEGSEFGGRLVSIKENQKFRRSENGSLSKAPTDLKEFVSDIKGTYGLKYVYVWHALMGYWGGLLPGAEATKKYNPVLKYPMQSPGNLANMRDLSLDAMENYGVGVIDPATISQFYDDLHSYLVSQGVDGVKVDVQNILETVATDLGGRVSLTRQFQEALENSITVNFQDNSIISCMGQSTDSIYHCQQSAITRASDDYYPQNPATQTLHIAAVAYNSLFLGEVVVPDWDMFYSLHDAAEFHAVARAVGGCPVYVSDKPGNHDFEILKKLVLPDGSVLRAKYPGRPSRDCLFIDPVMDGKSLLKIWNMNNCTGVLGIFNCQGAGSWPCTDKKVIEDAASEISASVSPSDVEFLEEVTGGSWTGDCAIFSFKTGMLCTPIVSGRVNECHLEGFRVRRVNHFSYQGAQSEGAVCSDRIDRPVQFRWSHSSS